Protein 2MQU (pdb70)

Foldseek 3Di:
DAFEQPDADDPPNVGHHPDDWHWAADVVVNGIGTD

Nearest PDB structures (foldseek):
  2mqu-assembly1_A  TM=1.011E+00  e=1.330E-06  Heriaeus mellotteei
  5jhw-assembly1_D  TM=4.387E-01  e=3.140E+00  Homo sapiens
  2b0u-assembly1_D  TM=4.300E-01  e=3.592E+00  Homo sapiens
  3hh2-assembly1_D  TM=4.166E-01  e=4.702E+00  Homo sapiens
  2mqu-assembly1_A  TM=1.021E+00  e=9.427E-07  Heriaeus mellotteei

Solvent-accessible surface area: 3100 Å² total; per-residue (Å²): 131,72,16,40,123,85,145,139,7,58,234,196,37,66,96,208,16,38,86,106,57,71,30,87,124,9,140,180,104,104,91,124,7,0,74

Organism: Heriaeus mellotteei (NCBI:txid2337432)

Secondary structure (DSSP, 8-state):
--B-TTSB--TTSS--BSTT--EEEEGGGTEEEE-

Sequence (35 aa):
GCIAKNKECAWFSGEWCCGALSCKYSIKRNLKICVGCIAKNKECAWFSGEWCCGALSCKYSIKRNLKICVGCIAKNKECAWFSGEWCCGALSCKYSIKRNLKICVGCIAKNKECAWFSGEWCCGALSCKYSIKRNLKICVGCIAKNKECAWFSGEWCCGALSCKYSIKRNLKICVGCIAKNKECAWFSGEWCCGALSCKYSIKRNLKICVGCIAKNKECAWFSGEWCCGALSCKYSIKRNLKICVGCIAKNKECAWFSGEWCCGALSCKYSIKRNLKICVGCIAKNKECAWFSGEWCCGALSCKYSIKRNLKICVGCIAKNKECAWFSGEWCCGALSCKYSIKRNLKICVGCIAKNKECAWFSGEWCCGALSCKYSIKRNLKICVGCIAKNKECAWFSGEWCCGALSCKYSIKRNLKICVGCIAKNKECAWFSGEWCCGALSCKYSIKRNLKICVGCIAKNKECAWFSGEWCCGALSCKYSIKRNLKICVGCIAKNKECAWFSGEWCCGALSCKYSIKRNLKICVGCIAKNKECAWFSGEWCCGALSCKYSIKRNLKICVGCIAKNKECAWFSGEWCCGALSCKYSIKRNLKICVGCIAKNKECAWFSGEWCCGALSCKYSIKRNLKICVGCIAKNKECAWFSGEWCCGALSCKYSIKRNLKICVGCIAKNKECAWFSGEWCCGALSCKYSIKRNLKICV

Structure (mmCIF, N/CA/C/O backbone):
data_2MQU
#
_entry.id   2MQU
#
loop_
_atom_site.group_PDB
_atom_site.id
_atom_site.type_symbol
_atom_site.label_atom_id
_atom_site.label_alt_id
_atom_site.label_comp_id
_atom_site.label_asym_id
_atom_site.label_entity_id
_atom_site.label_seq_id
_atom_site.pdbx_PDB_ins_code
_atom_site.Cartn_x
_atom_site.Cartn_y
_atom_site.Cartn_z
_atom_site.occupancy
_atom_site.B_iso_or_equiv
_atom_site.auth_seq_id
_atom_site.auth_comp_id
_atom_site.auth_asym_id
_atom_site.auth_atom_id
_atom_site.pdbx_PDB_model_num
ATOM 1 N N . GLY A 1 1 ? 1.334 -0.038 -0.094 1.00 0.00 1 GLY A N 1
ATOM 2 C CA . GLY A 1 1 ? 2.149 -0.127 -1.291 1.00 0.00 1 GLY A CA 1
ATOM 3 C C . GLY A 1 1 ? 3.429 0.678 -1.183 1.00 0.00 1 GLY A C 1
ATOM 4 O O . GLY A 1 1 ? 3.431 1.888 -1.408 1.00 0.00 1 GLY A O 1
ATOM 8 N N . CYS A 1 2 ? 4.521 0.005 -0.835 1.00 0.00 2 CYS A N 1
ATOM 9 C CA . CYS A 1 2 ? 5.813 0.665 -0.694 1.00 0.00 2 CYS A CA 1
ATOM 10 C C . CYS A 1 2 ? 6.953 -0.296 -1.019 1.00 0.00 2 CYS A C 1
ATOM 11 O O . CYS A 1 2 ? 6.780 -1.515 -0.981 1.00 0.00 2 CYS A O 1
ATOM 18 N N . ILE A 1 3 ? 8.117 0.261 -1.337 1.00 0.00 3 ILE A N 1
ATOM 19 C CA . ILE A 1 3 ? 9.285 -0.547 -1.667 1.00 0.00 3 ILE A CA 1
ATOM 20 C C . ILE A 1 3 ? 10.104 -0.864 -0.420 1.00 0.00 3 ILE A C 1
ATOM 21 O O . ILE A 1 3 ? 10.585 0.039 0.264 1.00 0.00 3 ILE A O 1
ATOM 37 N N . ALA A 1 4 ? 10.258 -2.152 -0.132 1.00 0.00 4 ALA A N 1
ATOM 38 C CA . ALA A 1 4 ? 11.023 -2.588 1.030 1.00 0.00 4 ALA A CA 1
ATOM 39 C C . ALA A 1 4 ? 12.521 -2.527 0.756 1.00 0.00 4 ALA A C 1
ATOM 40 O O . ALA A 1 4 ? 12.948 -2.347 -0.385 1.00 0.00 4 ALA A O 1
ATOM 47 N N . LYS A 1 5 ? 13.317 -2.678 1.809 1.00 0.00 5 LYS A N 1
ATOM 48 C CA . LYS A 1 5 ? 14.769 -2.641 1.683 1.00 0.00 5 LYS A CA 1
ATOM 49 C C . LYS A 1 5 ? 15.295 -3.930 1.061 1.00 0.00 5 LYS A C 1
ATOM 50 O O . LYS A 1 5 ? 15.997 -4.703 1.712 1.00 0.00 5 LYS A O 1
ATOM 69 N N . ASN A 1 6 ? 14.951 -4.156 -0.203 1.00 0.00 6 ASN A N 1
ATOM 70 C CA . ASN A 1 6 ? 15.389 -5.352 -0.913 1.00 0.00 6 ASN A CA 1
ATOM 71 C C . ASN A 1 6 ? 14.850 -5.365 -2.340 1.00 0.00 6 ASN A C 1
ATOM 72 O O . ASN A 1 6 ? 15.456 -5.950 -3.239 1.00 0.00 6 ASN A O 1
ATOM 83 N N . LYS A 1 7 ? 13.709 -4.716 -2.542 1.00 0.00 7 LYS A N 1
ATOM 84 C CA . LYS A 1 7 ? 13.088 -4.651 -3.860 1.00 0.00 7 LYS A CA 1
ATOM 85 C C . LYS A 1 7 ? 13.657 -3.492 -4.672 1.00 0.00 7 LYS A C 1
ATOM 86 O O . LYS A 1 7 ? 14.010 -2.450 -4.121 1.00 0.00 7 LYS A O 1
ATOM 105 N N . GLU A 1 8 ? 13.743 -3.682 -5.985 1.00 0.00 8 GLU A N 1
ATOM 106 C CA . GLU A 1 8 ? 14.269 -2.651 -6.873 1.00 0.00 8 GLU A CA 1
ATOM 107 C C . GLU A 1 8 ? 13.519 -1.335 -6.684 1.00 0.00 8 GLU A C 1
ATOM 108 O O . GLU A 1 8 ? 12.355 -1.324 -6.282 1.00 0.00 8 GLU A O 1
ATOM 120 N N . CYS A 1 9 ? 14.194 -0.2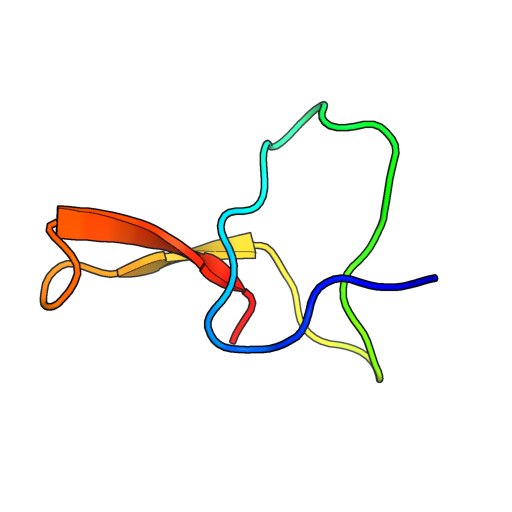29 -6.976 1.00 0.00 9 CYS A N 1
ATOM 121 C CA . CYS A 1 9 ? 13.594 1.093 -6.838 1.00 0.00 9 CYS A CA 1
ATOM 122 C C . CYS A 1 9 ? 14.195 2.070 -7.844 1.00 0.00 9 CYS A C 1
ATOM 123 O O . CYS A 1 9 ? 15.386 2.373 -7.794 1.00 0.00 9 CYS A O 1
ATOM 130 N N . ALA A 1 10 ? 13.360 2.561 -8.755 1.00 0.00 10 ALA A N 1
ATOM 131 C CA . ALA A 1 10 ? 13.808 3.505 -9.770 1.00 0.00 10 ALA A CA 1
ATOM 132 C C . ALA A 1 10 ? 13.712 4.941 -9.265 1.00 0.00 10 ALA A C 1
ATOM 133 O O . ALA A 1 10 ? 12.830 5.272 -8.473 1.00 0.00 10 ALA A O 1
ATOM 140 N N . TRP A 1 11 ? 14.625 5.788 -9.727 1.00 0.00 11 TRP A N 1
ATOM 141 C CA . TRP A 1 11 ? 14.643 7.188 -9.320 1.00 0.00 11 TRP A CA 1
ATOM 142 C C . TRP A 1 11 ? 13.389 7.911 -9.801 1.00 0.00 11 TRP A C 1
ATOM 143 O O . TRP A 1 11 ? 13.089 9.018 -9.353 1.00 0.00 11 TRP A O 1
ATOM 164 N N . PHE A 1 12 ? 12.661 7.279 -10.715 1.00 0.00 12 PHE A N 1
ATOM 165 C CA . PHE A 1 12 ? 11.439 7.863 -11.257 1.00 0.00 12 PHE A CA 1
ATOM 166 C C . PHE A 1 12 ? 10.314 6.833 -11.293 1.00 0.00 12 PHE A C 1
ATOM 167 O O . PHE A 1 12 ? 9.349 6.978 -12.043 1.00 0.00 12 PHE A O 1
ATOM 184 N N . SER A 1 13 ? 10.445 5.793 -10.475 1.00 0.00 13 SER A N 1
ATOM 185 C CA . SER A 1 13 ? 9.442 4.736 -10.416 1.00 0.00 13 SER A CA 1
ATOM 186 C C . SER A 1 13 ? 8.072 5.307 -10.059 1.00 0.00 13 SER A C 1
ATOM 187 O O . SER A 1 13 ? 7.041 4.702 -10.348 1.00 0.00 13 SER A O 1
ATOM 195 N N . GLY A 1 14 ? 8.072 6.476 -9.426 1.00 0.00 14 GLY A N 1
ATOM 196 C CA . GLY A 1 14 ? 6.825 7.110 -9.039 1.00 0.00 14 GLY A CA 1
ATOM 197 C C . GLY A 1 14 ? 6.386 6.719 -7.642 1.00 0.00 14 GLY A C 1
ATOM 198 O O . GLY A 1 14 ? 5.590 7.419 -7.017 1.00 0.00 14 GLY A O 1
ATOM 202 N N . GLU A 1 15 ? 6.904 5.597 -7.152 1.00 0.00 15 GLU A N 1
ATOM 203 C CA . GLU A 1 15 ? 6.557 5.114 -5.821 1.00 0.00 15 GLU A CA 1
ATOM 204 C C . GLU A 1 15 ? 7.657 5.447 -4.817 1.00 0.00 15 GLU A C 1
ATOM 205 O O . GLU A 1 15 ? 8.675 6.042 -5.172 1.00 0.00 15 GLU A O 1
ATOM 217 N N . TRP A 1 16 ? 7.444 5.060 -3.565 1.00 0.00 16 TRP A N 1
ATOM 218 C CA . TRP A 1 16 ? 8.417 5.319 -2.510 1.00 0.00 16 TRP A CA 1
ATOM 219 C C . TRP A 1 16 ? 8.653 4.069 -1.669 1.00 0.00 16 TRP A C 1
ATOM 220 O O . TRP A 1 16 ? 7.825 3.157 -1.648 1.00 0.00 16 TRP A O 1
ATOM 241 N N . CYS A 1 17 ? 9.786 4.032 -0.975 1.00 0.00 17 CYS A N 1
ATOM 242 C CA . CYS A 1 17 ? 10.130 2.894 -0.132 1.00 0.00 17 CYS A CA 1
ATOM 243 C C . CYS A 1 17 ? 9.374 2.949 1.192 1.00 0.00 17 CYS A C 1
ATOM 244 O O . CYS A 1 17 ? 8.857 3.997 1.581 1.00 0.00 17 CYS A O 1
ATOM 251 N N . CYS A 1 18 ? 9.315 1.815 1.881 1.00 0.00 18 CYS A N 1
ATOM 252 C CA . CYS A 1 18 ? 8.623 1.732 3.162 1.00 0.00 18 CYS A CA 1
ATOM 253 C C . CYS A 1 18 ? 9.364 2.528 4.232 1.00 0.00 18 CYS A C 1
ATOM 254 O O . CYS A 1 18 ? 10.502 2.950 4.031 1.00 0.00 18 CYS A O 1
ATOM 261 N N . GLY A 1 19 ? 8.709 2.728 5.372 1.00 0.00 19 GLY A N 1
ATOM 262 C CA . GLY A 1 19 ? 9.320 3.473 6.458 1.00 0.00 19 GLY A CA 1
ATOM 263 C C . GLY A 1 19 ? 9.832 4.829 6.015 1.00 0.00 19 GLY A C 1
ATOM 264 O O . GLY A 1 19 ? 9.048 5.743 5.760 1.00 0.00 19 GLY A O 1
ATOM 268 N N . ALA A 1 20 ? 11.151 4.961 5.925 1.00 0.00 20 ALA A N 1
ATOM 269 C CA . ALA A 1 20 ? 11.767 6.215 5.510 1.00 0.00 20 ALA A CA 1
ATOM 270 C C . ALA A 1 20 ? 13.096 5.968 4.805 1.00 0.00 20 ALA A C 1
ATOM 271 O O . ALA A 1 20 ? 14.031 6.762 4.924 1.00 0.00 20 ALA A O 1
ATOM 278 N N . LEU A 1 21 ? 13.176 4.862 4.073 1.00 0.00 21 LEU A N 1
ATOM 279 C CA . LEU A 1 21 ? 14.392 4.509 3.350 1.00 0.00 21 LEU A CA 1
ATOM 280 C C . LEU A 1 21 ? 14.352 5.045 1.922 1.00 0.00 21 LEU A C 1
ATOM 281 O O . LEU A 1 21 ? 13.280 5.316 1.380 1.00 0.00 21 LEU A O 1
ATOM 297 N N . SER A 1 22 ? 15.526 5.193 1.317 1.00 0.00 22 SER A N 1
ATOM 298 C CA . SER A 1 22 ? 15.625 5.697 -0.047 1.00 0.00 22 SER A CA 1
ATOM 299 C C . SER A 1 22 ? 16.103 4.604 -0.998 1.00 0.00 22 SER A C 1
ATOM 300 O O . SER A 1 22 ? 16.282 3.453 -0.598 1.00 0.00 22 SER A O 1
ATOM 308 N N . CYS A 1 23 ? 16.308 4.972 -2.258 1.00 0.00 23 CYS A N 1
ATOM 309 C CA . CYS A 1 23 ? 16.765 4.024 -3.267 1.00 0.00 23 CYS A CA 1
ATOM 310 C C . CYS A 1 23 ? 18.264 4.174 -3.515 1.00 0.00 23 CYS A C 1
ATOM 311 O O . CYS A 1 23 ? 18.716 5.176 -4.069 1.00 0.00 23 CYS A O 1
ATOM 318 N N . LYS A 1 24 ? 19.029 3.170 -3.101 1.00 0.00 24 LYS A N 1
ATOM 319 C CA . LYS A 1 24 ? 20.476 3.187 -3.278 1.00 0.00 24 LYS A CA 1
ATOM 320 C C . LYS A 1 24 ? 20.938 1.986 -4.097 1.00 0.00 24 LYS A C 1
ATOM 321 O O . LYS A 1 24 ? 20.195 1.019 -4.273 1.00 0.00 24 LYS A O 1
ATOM 340 N N . TYR A 1 25 ? 22.168 2.052 -4.595 1.00 0.00 25 TYR A N 1
ATOM 341 C CA . TYR A 1 25 ? 22.728 0.970 -5.396 1.00 0.00 25 TYR A CA 1
ATOM 342 C C . TYR A 1 25 ? 23.242 -0.157 -4.505 1.00 0.00 25 TYR A C 1
ATOM 343 O O . TYR A 1 25 ? 23.968 0.081 -3.540 1.00 0.00 25 TYR A O 1
ATOM 361 N N . SER A 1 26 ? 22.860 -1.386 -4.838 1.00 0.00 26 SER A N 1
ATOM 362 C CA . SER A 1 26 ? 23.279 -2.551 -4.068 1.00 0.00 26 SER A CA 1
ATOM 363 C C . SER A 1 26 ? 24.254 -3.409 -4.869 1.00 0.00 26 SER A C 1
ATOM 364 O O . SER A 1 26 ? 23.845 -4.234 -5.686 1.00 0.00 26 SER A O 1
ATOM 372 N N . ILE A 1 27 ? 25.545 -3.208 -4.627 1.00 0.00 27 ILE A N 1
ATOM 373 C CA . ILE A 1 27 ? 26.579 -3.963 -5.323 1.00 0.00 27 ILE A CA 1
ATOM 374 C C . ILE A 1 27 ? 26.346 -5.464 -5.192 1.00 0.00 27 ILE A C 1
ATOM 375 O O . ILE A 1 27 ? 26.425 -6.204 -6.173 1.00 0.00 27 ILE A O 1
ATOM 391 N N . LYS A 1 28 ? 26.057 -5.908 -3.974 1.00 0.00 28 LYS A N 1
ATOM 392 C CA . LYS A 1 28 ? 25.808 -7.321 -3.712 1.00 0.00 28 LYS A CA 1
ATOM 393 C C . LYS A 1 28 ? 24.675 -7.845 -4.588 1.00 0.00 28 LYS A C 1
ATOM 394 O O . LYS A 1 28 ? 24.700 -8.994 -5.029 1.00 0.00 28 LYS A O 1
ATOM 413 N N . ARG A 1 29 ? 23.683 -6.995 -4.835 1.00 0.00 29 ARG A N 1
ATOM 414 C CA . ARG A 1 29 ? 22.541 -7.374 -5.658 1.00 0.00 29 ARG A CA 1
ATOM 415 C C . ARG A 1 29 ? 22.743 -6.933 -7.105 1.00 0.00 29 ARG A C 1
ATOM 416 O O . ARG A 1 29 ? 21.852 -7.082 -7.940 1.00 0.00 29 ARG A O 1
ATOM 437 N N . ASN A 1 30 ? 23.922 -6.391 -7.394 1.00 0.00 30 ASN A N 1
ATOM 438 C CA . ASN A 1 30 ? 24.242 -5.928 -8.739 1.00 0.00 30 ASN A CA 1
ATOM 439 C C . ASN A 1 30 ? 23.063 -5.177 -9.350 1.00 0.00 30 ASN A C 1
ATOM 440 O O . ASN A 1 30 ? 22.834 -5.236 -10.559 1.00 0.00 30 ASN A O 1
ATOM 451 N N . LEU A 1 31 ? 22.318 -4.470 -8.507 1.00 0.00 31 LEU A N 1
ATOM 452 C CA . LEU A 1 31 ? 21.163 -3.705 -8.963 1.00 0.00 31 LEU A CA 1
ATOM 453 C C . LEU A 1 31 ? 20.899 -2.517 -8.044 1.00 0.00 31 LEU A C 1
ATOM 454 O O . LEU A 1 31 ? 21.714 -2.193 -7.181 1.00 0.00 31 LEU A O 1
ATOM 470 N N . LYS A 1 32 ? 19.753 -1.871 -8.235 1.00 0.00 32 LYS A N 1
ATOM 471 C CA . LYS A 1 32 ? 19.378 -0.721 -7.422 1.00 0.00 32 LYS A CA 1
ATOM 472 C C . LYS A 1 32 ? 18.110 -1.008 -6.624 1.00 0.00 32 LYS A C 1
ATOM 473 O O . LYS A 1 32 ? 17.028 -1.157 -7.193 1.00 0.00 32 LYS A O 1
ATOM 492 N N . ILE A 1 33 ? 18.251 -1.083 -5.305 1.00 0.00 33 ILE A N 1
ATOM 493 C CA . ILE A 1 33 ? 17.116 -1.350 -4.430 1.00 0.00 33 ILE A CA 1
ATOM 494 C C . ILE A 1 33 ? 17.111 -0.405 -3.233 1.00 0.00 33 ILE A C 1
ATOM 495 O O . ILE A 1 33 ? 18.050 0.366 -3.032 1.00 0.00 33 ILE A O 1
ATOM 511 N N . CYS A 1 34 ? 16.047 -0.471 -2.439 1.00 0.00 34 CYS A N 1
ATOM 512 C CA . CYS A 1 34 ? 15.919 0.377 -1.260 1.00 0.00 34 CYS A CA 1
ATOM 513 C C . CYS A 1 34 ? 16.654 -0.232 -0.069 1.00 0.00 34 CYS A C 1
ATOM 514 O O . CYS A 1 34 ? 16.954 -1.426 -0.055 1.00 0.00 34 CYS A O 1
ATOM 521 N N . VAL A 1 35 ? 16.942 0.598 0.929 1.00 0.00 35 VAL A N 1
ATOM 522 C CA . VAL A 1 35 ? 17.641 0.142 2.124 1.00 0.00 35 VAL A CA 1
ATOM 523 C C . VAL A 1 35 ? 17.180 0.912 3.357 1.00 0.00 35 VAL A C 1
ATOM 524 O O . VAL A 1 35 ? 17.669 2.006 3.637 1.00 0.00 35 VAL A O 1
ATOM 537 N N . GLY A 1 1 ? 1.330 0.000 0.000 1.00 0.00 1 GLY A N 2
ATOM 538 C CA . GLY A 1 1 ? 2.071 0.001 -1.247 1.00 0.00 1 GLY A CA 2
ATOM 539 C C . GLY A 1 1 ? 3.366 0.783 -1.151 1.00 0.00 1 GLY A C 2
ATOM 540 O O . GLY A 1 1 ? 3.375 2.005 -1.305 1.00 0.00 1 GLY A O 2
ATOM 544 N N . CYS A 1 2 ? 4.463 0.079 -0.894 1.00 0.00 2 CYS A N 2
ATOM 545 C CA . CYS A 1 2 ? 5.770 0.714 -0.775 1.00 0.00 2 CYS A CA 2
ATOM 546 C C . CYS A 1 2 ? 6.886 -0.266 -1.127 1.00 0.00 2 CYS A C 2
ATOM 547 O O . CYS A 1 2 ? 6.682 -1.480 -1.126 1.00 0.00 2 CYS A O 2
ATOM 554 N N . ILE A 1 3 ? 8.064 0.270 -1.426 1.00 0.00 3 ILE A N 2
ATOM 555 C CA . ILE A 1 3 ? 9.211 -0.557 -1.778 1.00 0.00 3 ILE A CA 2
ATOM 556 C C . ILE A 1 3 ? 10.039 -0.902 -0.545 1.00 0.00 3 ILE A C 2
ATOM 557 O O . ILE A 1 3 ? 10.533 -0.016 0.152 1.00 0.00 3 ILE A O 2
ATOM 573 N N . ALA A 1 4 ? 10.188 -2.196 -0.282 1.00 0.00 4 ALA A N 2
ATOM 574 C CA . ALA A 1 4 ? 10.959 -2.659 0.865 1.00 0.00 4 ALA A CA 2
ATOM 575 C C . ALA A 1 4 ? 12.456 -2.595 0.581 1.00 0.00 4 ALA A C 2
ATOM 576 O O . ALA A 1 4 ? 12.876 -2.437 -0.565 1.00 0.00 4 ALA A O 2
ATOM 583 N N . LYS A 1 5 ? 13.259 -2.717 1.633 1.00 0.00 5 LYS A N 2
ATOM 584 C CA . LYS A 1 5 ? 14.710 -2.674 1.499 1.00 0.00 5 LYS A CA 2
ATOM 585 C C . LYS A 1 5 ? 15.239 -3.969 0.890 1.00 0.00 5 LYS A C 2
ATOM 586 O O . LYS A 1 5 ? 15.931 -4.740 1.554 1.00 0.00 5 LYS A O 2
ATOM 605 N N . ASN A 1 6 ? 14.909 -4.200 -0.376 1.00 0.00 6 ASN A N 2
ATOM 606 C CA . ASN A 1 6 ? 15.353 -5.401 -1.075 1.00 0.00 6 ASN A CA 2
ATOM 607 C C . ASN A 1 6 ? 14.838 -5.417 -2.511 1.00 0.00 6 ASN A C 2
ATOM 608 O O . ASN A 1 6 ? 15.460 -6.001 -3.399 1.00 0.00 6 ASN A O 2
ATOM 619 N N . LYS A 1 7 ? 13.698 -4.770 -2.732 1.00 0.00 7 LYS A N 2
ATOM 620 C CA . LYS A 1 7 ? 13.099 -4.707 -4.060 1.00 0.00 7 LYS A CA 2
ATOM 621 C C . LYS A 1 7 ? 13.665 -3.536 -4.857 1.00 0.00 7 LYS A C 2
ATOM 622 O O . LYS A 1 7 ? 13.996 -2.493 -4.293 1.00 0.00 7 LYS A O 2
ATOM 641 N N . GLU A 1 8 ? 13.771 -3.715 -6.170 1.00 0.00 8 GLU A N 2
ATOM 642 C CA . GLU A 1 8 ? 14.295 -2.672 -7.043 1.00 0.00 8 GLU A CA 2
ATOM 643 C C . GLU A 1 8 ? 13.520 -1.370 -6.861 1.00 0.00 8 GLU A C 2
ATOM 644 O O . GLU A 1 8 ? 12.350 -1.379 -6.476 1.00 0.00 8 GLU A O 2
ATOM 656 N N . CYS A 1 9 ? 14.181 -0.251 -7.139 1.00 0.00 9 CYS A N 2
ATOM 657 C CA . CYS A 1 9 ? 13.557 1.059 -7.006 1.00 0.00 9 CYS A CA 2
ATOM 658 C C . CYS A 1 9 ? 14.162 2.053 -7.994 1.00 0.00 9 CYS A C 2
ATOM 659 O O . CYS A 1 9 ? 15.376 2.256 -8.020 1.00 0.00 9 CYS A O 2
ATOM 666 N N . ALA A 1 10 ? 13.308 2.669 -8.804 1.00 0.00 10 ALA A N 2
ATOM 667 C CA . ALA A 1 10 ? 13.757 3.643 -9.791 1.00 0.00 10 ALA A CA 2
ATOM 668 C C . ALA A 1 10 ? 13.676 5.062 -9.239 1.00 0.00 10 ALA A C 2
ATOM 669 O O . ALA A 1 10 ? 12.797 5.376 -8.436 1.00 0.00 10 ALA A O 2
ATOM 676 N N . TRP A 1 11 ? 14.596 5.915 -9.674 1.00 0.00 11 TRP A N 2
ATOM 677 C CA . TRP A 1 11 ? 14.628 7.301 -9.222 1.00 0.00 11 TRP A CA 2
ATOM 678 C C . TRP A 1 11 ? 13.376 8.048 -9.669 1.00 0.00 11 TRP A C 2
ATOM 679 O O . TRP A 1 11 ? 13.086 9.140 -9.180 1.00 0.00 11 TRP A O 2
ATOM 700 N N . PHE A 1 12 ? 12.638 7.453 -10.600 1.00 0.00 12 PHE A N 2
ATOM 701 C CA . PHE A 1 12 ? 11.417 8.064 -11.113 1.00 0.00 12 PHE A CA 2
ATOM 702 C C . PHE A 1 12 ? 10.294 7.035 -11.211 1.00 0.00 12 PHE A C 2
ATOM 703 O O . PHE A 1 12 ? 9.357 7.195 -11.993 1.00 0.00 12 PHE A O 2
ATOM 720 N N . SER A 1 13 ? 10.397 5.978 -10.412 1.00 0.00 13 SER A N 2
ATOM 721 C CA . SER A 1 13 ? 9.393 4.920 -10.411 1.00 0.00 13 SER A CA 2
ATOM 722 C C . SER A 1 13 ? 8.021 5.474 -10.039 1.00 0.00 13 SER A C 2
ATOM 723 O O . SER A 1 13 ? 6.994 4.857 -10.319 1.00 0.00 13 SER A O 2
ATOM 731 N N . GLY A 1 14 ? 8.013 6.643 -9.406 1.00 0.00 14 GLY A N 2
ATOM 732 C CA . GLY A 1 14 ? 6.763 7.261 -9.005 1.00 0.00 14 GLY A CA 2
ATOM 733 C C . GLY A 1 14 ? 6.345 6.868 -7.602 1.00 0.00 14 GLY A C 2
ATOM 734 O O . GLY A 1 14 ? 5.558 7.566 -6.964 1.00 0.00 14 GLY A O 2
ATOM 738 N N . GLU A 1 15 ? 6.873 5.747 -7.121 1.00 0.00 15 GLU A N 2
ATOM 739 C CA . GLU A 1 15 ? 6.547 5.262 -5.785 1.00 0.00 15 GLU A CA 2
ATOM 740 C C . GLU A 1 15 ? 7.689 5.542 -4.812 1.00 0.00 15 GLU A C 2
ATOM 741 O O . GLU A 1 15 ? 8.718 6.100 -5.190 1.00 0.00 15 GLU A O 2
ATOM 753 N N . TRP A 1 16 ? 7.497 5.151 -3.557 1.00 0.00 16 TRP A N 2
ATOM 754 C CA . TRP A 1 16 ? 8.510 5.360 -2.528 1.00 0.00 16 TRP A CA 2
ATOM 755 C C . TRP A 1 16 ? 8.720 4.094 -1.706 1.00 0.00 16 TRP A C 2
ATOM 756 O O . TRP A 1 16 ? 7.869 3.204 -1.689 1.00 0.00 16 TRP A O 2
ATOM 777 N N . CYS A 1 17 ? 9.858 4.019 -1.024 1.00 0.00 17 CYS A N 2
ATOM 778 C CA . CYS A 1 17 ? 10.181 2.861 -0.199 1.00 0.00 17 CYS A CA 2
ATOM 779 C C . CYS A 1 17 ? 9.451 2.926 1.139 1.00 0.00 17 CYS A C 2
ATOM 780 O O . CYS A 1 17 ? 9.026 3.997 1.576 1.00 0.00 17 CYS A O 2
ATOM 787 N N . CYS A 1 18 ? 9.309 1.774 1.786 1.00 0.00 18 CYS A N 2
ATOM 788 C CA . CYS A 1 18 ? 8.630 1.699 3.075 1.00 0.00 18 CYS A CA 2
ATOM 789 C C . CYS A 1 18 ? 9.386 2.494 4.135 1.00 0.00 18 CYS A C 2
ATOM 790 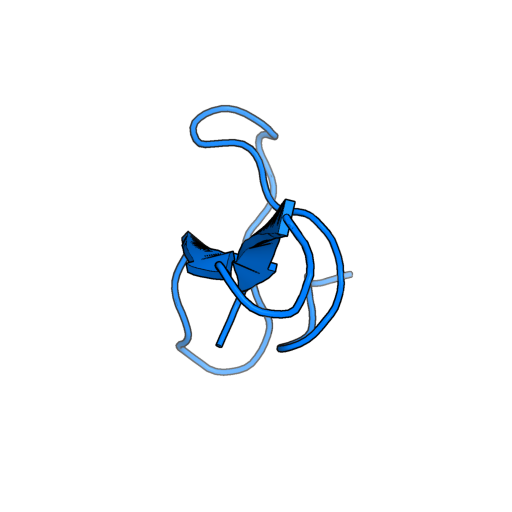O O . CYS A 1 18 ? 10.544 2.862 3.942 1.00 0.00 18 CYS A O 2
ATOM 797 N N . GLY A 1 19 ? 8.722 2.756 5.256 1.00 0.00 19 GLY A N 2
ATOM 798 C CA . GLY A 1 19 ? 9.346 3.506 6.331 1.00 0.00 19 GLY A CA 2
ATOM 799 C C . GLY A 1 19 ? 9.891 4.842 5.865 1.00 0.00 19 GLY A C 2
ATOM 800 O O . GLY A 1 19 ? 9.130 5.760 5.563 1.00 0.00 19 GLY A O 2
ATOM 804 N N . ALA A 1 20 ? 11.215 4.951 5.808 1.00 0.00 20 ALA A N 2
ATOM 805 C CA . ALA A 1 20 ? 11.861 6.184 5.375 1.00 0.00 20 ALA A CA 2
ATOM 806 C C . ALA A 1 20 ? 13.184 5.893 4.674 1.00 0.00 20 ALA A C 2
ATOM 807 O O . ALA A 1 20 ? 14.157 6.631 4.832 1.00 0.00 20 ALA A O 2
ATOM 814 N N . LEU A 1 21 ? 13.213 4.814 3.900 1.00 0.00 21 LEU A N 2
ATOM 815 C CA . LEU A 1 21 ? 14.417 4.426 3.174 1.00 0.00 21 LEU A CA 2
ATOM 816 C C . LEU A 1 21 ? 14.394 4.970 1.749 1.00 0.00 21 LEU A C 2
ATOM 817 O O . LEU A 1 21 ? 13.330 5.256 1.201 1.00 0.00 21 LEU A O 2
ATOM 833 N N . SER A 1 22 ? 15.575 5.108 1.155 1.00 0.00 22 SER A N 2
ATOM 834 C CA . SER A 1 22 ? 15.691 5.619 -0.206 1.00 0.00 22 SER A CA 2
ATOM 835 C C . SER A 1 22 ? 16.144 4.520 -1.162 1.00 0.00 22 SER A C 2
ATOM 836 O O . SER A 1 22 ? 16.314 3.367 -0.765 1.00 0.00 22 SER A O 2
ATOM 844 N N . CYS A 1 23 ? 16.338 4.886 -2.425 1.00 0.00 23 CYS A N 2
ATOM 845 C CA . CYS A 1 23 ? 16.771 3.934 -3.440 1.00 0.00 23 CYS A CA 2
ATOM 846 C C . CYS A 1 23 ? 18.269 4.061 -3.701 1.00 0.00 23 CYS A C 2
ATOM 847 O O . CYS A 1 23 ? 18.715 4.973 -4.397 1.00 0.00 23 CYS A O 2
ATOM 854 N N . LYS A 1 24 ? 19.043 3.138 -3.138 1.00 0.00 24 LYS A N 2
ATOM 855 C CA . LYS A 1 24 ? 20.490 3.144 -3.310 1.00 0.00 24 LYS A CA 2
ATOM 856 C C . LYS A 1 24 ? 20.947 1.938 -4.125 1.00 0.00 24 LYS A C 2
ATOM 857 O O . LYS A 1 24 ? 20.187 0.990 -4.327 1.00 0.00 24 LYS A O 2
ATOM 876 N N . TYR A 1 25 ? 22.190 1.981 -4.590 1.00 0.00 25 TYR A N 2
ATOM 877 C CA . TYR A 1 25 ? 22.747 0.892 -5.384 1.00 0.00 25 TYR A CA 2
ATOM 878 C C . TYR A 1 25 ? 23.219 -0.250 -4.488 1.00 0.00 25 TYR A C 2
ATOM 879 O O . TYR A 1 25 ? 23.913 -0.029 -3.496 1.00 0.00 25 TYR A O 2
ATOM 897 N N . SER A 1 26 ? 22.836 -1.471 -4.846 1.00 0.00 26 SER A N 2
ATOM 898 C CA . SER A 1 26 ? 23.217 -2.648 -4.075 1.00 0.00 26 SER A CA 2
ATOM 899 C C . SER A 1 26 ? 24.216 -3.504 -4.846 1.00 0.00 26 SER A C 2
ATOM 900 O O . SER A 1 26 ? 23.835 -4.307 -5.698 1.00 0.00 26 SER A O 2
ATOM 908 N N . ILE A 1 27 ? 25.497 -3.326 -4.541 1.00 0.00 27 ILE A N 2
ATOM 909 C CA . ILE A 1 27 ? 26.552 -4.082 -5.205 1.00 0.00 27 ILE A CA 2
ATOM 910 C C . ILE A 1 27 ? 26.312 -5.583 -5.085 1.00 0.00 27 ILE A C 2
ATOM 911 O O . ILE A 1 27 ? 26.439 -6.323 -6.061 1.00 0.00 27 ILE A O 2
ATOM 927 N N . LYS A 1 28 ? 25.961 -6.026 -3.883 1.00 0.00 28 LYS A N 2
ATOM 928 C CA . LYS A 1 28 ? 25.699 -7.439 -3.634 1.00 0.00 28 LYS A CA 2
ATOM 929 C C . LYS A 1 28 ? 24.570 -7.947 -4.525 1.00 0.00 28 LYS A C 2
ATOM 930 O O . LYS A 1 28 ? 24.543 -9.119 -4.901 1.00 0.00 28 LYS A O 2
ATOM 949 N N . ARG A 1 29 ? 23.640 -7.058 -4.861 1.00 0.00 29 ARG A N 2
ATOM 950 C CA . ARG A 1 29 ? 22.510 -7.418 -5.708 1.00 0.00 29 ARG A CA 2
ATOM 951 C C . ARG A 1 29 ? 22.752 -6.984 -7.151 1.00 0.00 29 ARG A C 2
ATOM 952 O O . ARG A 1 29 ? 21.879 -7.126 -8.006 1.00 0.00 29 ARG A O 2
ATOM 973 N N . ASN A 1 30 ? 23.942 -6.454 -7.412 1.00 0.00 30 ASN A N 2
ATOM 974 C CA . ASN A 1 30 ? 24.299 -5.999 -8.751 1.00 0.00 30 ASN A CA 2
ATOM 975 C C . ASN A 1 30 ? 23.145 -5.232 -9.390 1.00 0.00 30 ASN A C 2
ATOM 976 O O . ASN A 1 30 ? 22.950 -5.281 -10.605 1.00 0.00 30 ASN A O 2
ATOM 987 N N . LEU A 1 31 ? 22.384 -4.523 -8.563 1.00 0.00 31 LEU A N 2
ATOM 988 C CA . LEU A 1 31 ? 21.249 -3.744 -9.047 1.00 0.00 31 LEU A CA 2
ATOM 989 C C . LEU A 1 31 ? 20.966 -2.564 -8.123 1.00 0.00 31 LEU A C 2
ATOM 990 O O . LEU A 1 31 ? 21.753 -2.260 -7.226 1.00 0.00 31 LEU A O 2
ATOM 1006 N N . LYS A 1 32 ? 19.835 -1.903 -8.345 1.00 0.00 32 LYS A N 2
ATOM 1007 C CA . LYS A 1 32 ? 19.443 -0.759 -7.532 1.00 0.00 32 LYS A CA 2
ATOM 1008 C C . LYS A 1 32 ? 18.161 -1.053 -6.759 1.00 0.00 32 LYS A C 2
ATOM 1009 O O . LYS A 1 32 ? 17.092 -1.207 -7.349 1.00 0.00 32 LYS A O 2
ATOM 1028 N N . ILE A 1 33 ? 18.276 -1.128 -5.438 1.00 0.00 33 ILE A N 2
ATOM 1029 C CA . ILE A 1 33 ? 17.126 -1.401 -4.585 1.00 0.00 33 ILE A CA 2
ATOM 1030 C C . ILE A 1 33 ? 17.098 -0.464 -3.382 1.00 0.00 33 ILE A C 2
ATOM 1031 O O . ILE A 1 33 ? 18.029 0.312 -3.165 1.00 0.00 33 ILE A O 2
ATOM 1047 N N . CYS A 1 34 ? 16.026 -0.544 -2.602 1.00 0.00 34 CYS A N 2
ATOM 1048 C CA . CYS A 1 34 ? 15.876 0.295 -1.419 1.00 0.00 34 CYS A CA 2
ATOM 1049 C C . CYS A 1 34 ? 16.600 -0.317 -0.223 1.00 0.00 34 CYS A C 2
ATOM 1050 O O . CYS A 1 34 ? 16.910 -1.509 -0.214 1.00 0.00 34 CYS A O 2
ATOM 1057 N N . VAL A 1 35 ? 16.867 0.507 0.785 1.00 0.00 35 VAL A N 2
ATOM 1058 C CA . VAL A 1 35 ? 17.554 0.048 1.987 1.00 0.00 35 VAL A CA 2
ATOM 1059 C C . VAL A 1 35 ? 16.883 0.590 3.244 1.00 0.00 35 VAL A C 2
ATOM 1060 O O . VAL A 1 35 ? 17.022 0.024 4.328 1.00 0.00 35 VAL A O 2
ATOM 1073 N N . GLY A 1 1 ? 2.322 -1.348 -1.741 1.00 0.00 1 GLY A N 3
ATOM 1074 C CA . GLY A 1 1 ? 2.106 0.040 -1.376 1.00 0.00 1 GLY A CA 3
ATOM 1075 C C . GLY A 1 1 ? 3.396 0.834 -1.322 1.00 0.00 1 GLY A C 3
ATOM 1076 O O . GLY A 1 1 ? 3.425 2.012 -1.679 1.00 0.00 1 GLY A O 3
ATOM 1080 N N . CYS A 1 2 ? 4.467 0.188 -0.872 1.00 0.00 2 CYS A N 3
ATOM 1081 C CA . CYS A 1 2 ? 5.767 0.841 -0.770 1.00 0.00 2 CYS A CA 3
ATOM 1082 C C . CYS A 1 2 ? 6.894 -0.140 -1.082 1.00 0.00 2 CYS A C 3
ATOM 1083 O O . CYS A 1 2 ? 6.705 -1.355 -1.031 1.00 0.00 2 CYS A O 3
ATOM 1090 N N . ILE A 1 3 ? 8.065 0.398 -1.405 1.00 0.00 3 ILE A N 3
ATOM 1091 C CA . ILE A 1 3 ? 9.223 -0.429 -1.724 1.00 0.00 3 ILE A CA 3
ATOM 1092 C C . ILE A 1 3 ? 10.038 -0.740 -0.474 1.00 0.00 3 ILE A C 3
ATOM 1093 O O . ILE A 1 3 ? 10.545 0.164 0.190 1.00 0.00 3 ILE A O 3
ATOM 1109 N N . ALA A 1 4 ? 10.160 -2.026 -0.159 1.00 0.00 4 ALA A N 3
ATOM 1110 C CA . ALA A 1 4 ? 10.917 -2.457 1.010 1.00 0.00 4 ALA A CA 3
ATOM 1111 C C . ALA A 1 4 ? 12.416 -2.436 0.732 1.00 0.00 4 ALA A C 3
ATOM 1112 O O . ALA A 1 4 ? 12.843 -2.302 -0.415 1.00 0.00 4 ALA A O 3
ATOM 1119 N N . LYS A 1 5 ? 13.211 -2.568 1.788 1.00 0.00 5 LYS A N 3
ATOM 1120 C CA . LYS A 1 5 ? 14.663 -2.565 1.659 1.00 0.00 5 LYS A CA 3
ATOM 1121 C C . LYS A 1 5 ? 15.159 -3.877 1.059 1.00 0.00 5 LYS A C 3
ATOM 1122 O O . LYS A 1 5 ? 15.805 -4.675 1.736 1.00 0.00 5 LYS A O 3
ATOM 1141 N N . ASN A 1 6 ? 14.852 -4.093 -0.216 1.00 0.00 6 ASN A N 3
ATOM 1142 C CA . ASN A 1 6 ? 15.267 -5.308 -0.908 1.00 0.00 6 ASN A CA 3
ATOM 1143 C C . ASN A 1 6 ? 14.734 -5.331 -2.337 1.00 0.00 6 ASN A C 3
ATOM 1144 O O . ASN A 1 6 ? 15.332 -5.936 -3.226 1.00 0.00 6 ASN A O 3
ATOM 1155 N N . LYS A 1 7 ? 13.603 -4.666 -2.551 1.00 0.00 7 LYS A N 3
ATOM 1156 C CA . LYS A 1 7 ? 12.988 -4.607 -3.871 1.00 0.00 7 LYS A CA 3
ATOM 1157 C C . LYS A 1 7 ? 13.566 -3.457 -4.690 1.00 0.00 7 LYS A C 3
ATOM 1158 O O . LYS A 1 7 ? 13.909 -2.408 -4.146 1.00 0.00 7 LYS A O 3
ATOM 1177 N N . GLU A 1 8 ? 13.669 -3.662 -5.999 1.00 0.00 8 GLU A N 3
ATOM 1178 C CA . GLU A 1 8 ? 14.205 -2.641 -6.892 1.00 0.00 8 GLU A CA 3
ATOM 1179 C C . GLU A 1 8 ? 13.479 -1.312 -6.697 1.00 0.00 8 GLU A C 3
ATOM 1180 O O . GLU A 1 8 ? 12.315 -1.281 -6.295 1.00 0.00 8 GLU A O 3
ATOM 1192 N N . CYS A 1 9 ? 14.175 -0.217 -6.984 1.00 0.00 9 CYS A N 3
ATOM 1193 C CA . CYS A 1 9 ? 13.599 1.114 -6.841 1.00 0.00 9 CYS A CA 3
ATOM 1194 C C . CYS A 1 9 ? 14.220 2.086 -7.840 1.00 0.00 9 CYS A C 3
ATOM 1195 O O . CYS A 1 9 ? 15.432 2.294 -7.848 1.00 0.00 9 CYS A O 3
ATOM 1202 N N . ALA A 1 10 ? 13.378 2.678 -8.682 1.00 0.00 10 ALA A N 3
ATOM 1203 C CA . ALA A 1 10 ? 13.843 3.629 -9.684 1.00 0.00 10 ALA A CA 3
ATOM 1204 C C . ALA A 1 10 ? 13.711 5.063 -9.183 1.00 0.00 10 ALA A C 3
ATOM 1205 O O . ALA A 1 10 ? 12.799 5.382 -8.419 1.00 0.00 10 ALA A O 3
ATOM 1212 N N . TRP A 1 11 ? 14.626 5.923 -9.616 1.00 0.00 11 TRP A N 3
ATOM 1213 C CA . TRP A 1 11 ? 14.611 7.324 -9.210 1.00 0.00 11 TRP A CA 3
ATOM 1214 C C . TRP A 1 11 ? 13.355 8.024 -9.717 1.00 0.00 11 TRP A C 3
ATOM 1215 O O . TRP A 1 11 ? 13.018 9.119 -9.266 1.00 0.00 11 TRP A O 3
ATOM 1236 N N . PHE A 1 12 ? 12.666 7.386 -10.657 1.00 0.00 12 PHE A N 3
ATOM 1237 C CA . PHE A 1 12 ? 11.447 7.950 -11.227 1.00 0.00 12 PHE A CA 3
ATOM 1238 C C . PHE A 1 12 ? 10.344 6.898 -11.298 1.00 0.00 12 PHE A C 3
ATOM 1239 O O . PHE A 1 12 ? 9.407 7.018 -12.088 1.00 0.00 12 PHE A O 3
ATOM 1256 N N . SER A 1 13 ? 10.463 5.867 -10.468 1.00 0.00 13 SER A N 3
ATOM 1257 C CA . SER A 1 13 ? 9.479 4.791 -10.439 1.00 0.00 13 SER A CA 3
ATOM 1258 C C . SER A 1 13 ? 8.090 5.333 -10.112 1.00 0.00 13 SER A C 3
ATOM 1259 O O . SER A 1 13 ? 7.079 4.694 -10.398 1.00 0.00 13 SER A O 3
ATOM 1267 N N . GLY A 1 14 ? 8.051 6.519 -9.511 1.00 0.00 14 GLY A N 3
ATOM 1268 C CA . GLY A 1 14 ? 6.783 7.128 -9.155 1.00 0.00 14 GLY A CA 3
ATOM 1269 C C . GLY A 1 14 ? 6.340 6.766 -7.751 1.00 0.00 14 GLY A C 3
ATOM 1270 O O . GLY A 1 14 ? 5.550 7.484 -7.139 1.00 0.00 14 GLY A O 3
ATOM 1274 N N . GLU A 1 15 ? 6.848 5.649 -7.241 1.00 0.00 15 GLU A N 3
ATOM 1275 C CA . GLU A 1 15 ? 6.497 5.192 -5.901 1.00 0.00 15 GLU A CA 3
ATOM 1276 C C . GLU A 1 15 ? 7.600 5.534 -4.904 1.00 0.00 15 GLU A C 3
ATOM 1277 O O . GLU A 1 15 ? 8.616 6.128 -5.265 1.00 0.00 15 GLU A O 3
ATOM 1289 N N . TRP A 1 16 ? 7.392 5.155 -3.648 1.00 0.00 16 TRP A N 3
ATOM 1290 C CA . TRP A 1 16 ? 8.368 5.421 -2.598 1.00 0.00 16 TRP A CA 3
ATOM 1291 C C . TRP A 1 16 ? 8.606 4.178 -1.747 1.00 0.00 16 TRP A C 3
ATOM 1292 O O . TRP A 1 16 ? 7.774 3.270 -1.711 1.00 0.00 16 TRP A O 3
ATOM 1313 N N . CYS A 1 17 ? 9.745 4.143 -1.064 1.00 0.00 17 CYS A N 3
ATOM 1314 C CA . CYS A 1 17 ? 10.092 3.010 -0.214 1.00 0.00 17 CYS A CA 3
ATOM 1315 C C . CYS A 1 17 ? 9.326 3.066 1.105 1.00 0.00 17 CYS A C 3
ATOM 1316 O O . CYS A 1 17 ? 8.769 4.102 1.470 1.00 0.00 17 CYS A O 3
ATOM 1323 N N . CYS A 1 18 ? 9.303 1.944 1.817 1.00 0.00 18 CYS A N 3
ATOM 1324 C CA . CYS A 1 18 ? 8.607 1.863 3.095 1.00 0.00 18 CYS A CA 3
ATOM 1325 C C . CYS A 1 18 ? 9.368 2.620 4.179 1.00 0.00 18 CYS A C 3
ATOM 1326 O O . CYS A 1 18 ? 10.512 3.027 3.979 1.00 0.00 18 CYS A O 3
ATOM 1333 N N . GLY A 1 19 ? 8.725 2.805 5.327 1.00 0.00 19 GLY A N 3
ATOM 1334 C CA . GLY A 1 19 ? 9.356 3.513 6.426 1.00 0.00 19 GLY A CA 3
ATOM 1335 C C . GLY A 1 19 ? 9.899 4.865 6.008 1.00 0.00 19 GLY A C 3
ATOM 1336 O O . GLY A 1 19 ? 9.136 5.798 5.761 1.00 0.00 19 GLY A O 3
ATOM 1340 N N . ALA A 1 20 ? 11.222 4.972 5.931 1.00 0.00 20 ALA A N 3
ATOM 1341 C CA . ALA A 1 20 ? 11.866 6.220 5.541 1.00 0.00 20 ALA A CA 3
ATOM 1342 C C . ALA A 1 20 ? 13.194 5.956 4.840 1.00 0.00 20 ALA A C 3
ATOM 1343 O O . ALA A 1 20 ? 14.160 6.699 5.017 1.00 0.00 20 ALA A O 3
ATOM 1350 N N . LEU A 1 21 ? 13.236 4.894 4.043 1.00 0.00 21 LEU A N 3
ATOM 1351 C CA . LEU A 1 21 ? 14.447 4.531 3.315 1.00 0.00 21 LEU A CA 3
ATOM 1352 C C . LEU A 1 21 ? 14.411 5.077 1.892 1.00 0.00 21 LEU A C 3
ATOM 1353 O O . LEU A 1 21 ? 13.342 5.365 1.354 1.00 0.00 21 LEU A O 3
ATOM 1369 N N . SER A 1 22 ? 15.586 5.215 1.286 1.00 0.00 22 SER A N 3
ATOM 1370 C CA . SER A 1 22 ? 15.689 5.728 -0.075 1.00 0.00 22 SER A CA 3
ATOM 1371 C C . SER A 1 22 ? 16.144 4.633 -1.035 1.00 0.00 22 SER A C 3
ATOM 1372 O O . SER A 1 22 ? 16.319 3.480 -0.642 1.00 0.00 22 SER A O 3
ATOM 1380 N N . CYS A 1 23 ? 16.334 5.004 -2.297 1.00 0.00 23 CYS A N 3
ATOM 1381 C CA . CYS A 1 23 ? 16.769 4.055 -3.316 1.00 0.00 23 CYS A CA 3
ATOM 1382 C C . CYS A 1 23 ? 18.267 4.183 -3.575 1.00 0.00 23 CYS A C 3
ATOM 1383 O O . CYS A 1 23 ? 18.727 5.169 -4.152 1.00 0.00 23 CYS A O 3
ATOM 1390 N N . LYS A 1 24 ? 19.024 3.180 -3.144 1.00 0.00 24 LYS A N 3
ATOM 1391 C CA . LYS A 1 24 ? 20.470 3.177 -3.330 1.00 0.00 24 LYS A CA 3
ATOM 1392 C C . LYS A 1 24 ? 20.914 1.959 -4.133 1.00 0.00 24 LYS A C 3
ATOM 1393 O O . LYS A 1 24 ? 20.154 1.005 -4.303 1.00 0.00 24 LYS A O 3
ATOM 1412 N N . TYR A 1 25 ? 22.147 1.997 -4.625 1.00 0.00 25 TYR A N 3
ATOM 1413 C CA . TYR A 1 25 ? 22.691 0.897 -5.412 1.00 0.00 25 TYR A CA 3
ATOM 1414 C C . TYR A 1 25 ? 23.178 -0.231 -4.507 1.00 0.00 25 TYR A C 3
ATOM 1415 O O . TYR A 1 25 ? 23.931 -0.002 -3.560 1.00 0.00 25 TYR A O 3
ATOM 1433 N N . SER A 1 26 ? 22.742 -1.451 -4.806 1.00 0.00 26 SER A N 3
ATOM 1434 C CA . SER A 1 26 ? 23.130 -2.615 -4.019 1.00 0.00 26 SER A CA 3
ATOM 1435 C C . SER A 1 26 ? 24.118 -3.486 -4.789 1.00 0.00 26 SER A C 3
ATOM 1436 O O . SER A 1 26 ? 23.723 -4.324 -5.601 1.00 0.00 26 SER A O 3
ATOM 1444 N N . ILE A 1 27 ? 25.405 -3.282 -4.528 1.00 0.00 27 ILE A N 3
ATOM 1445 C CA . ILE A 1 27 ? 26.450 -4.049 -5.195 1.00 0.00 27 ILE A CA 3
ATOM 1446 C C . ILE A 1 27 ? 26.203 -5.548 -5.060 1.00 0.00 27 ILE A C 3
ATOM 1447 O O . ILE A 1 27 ? 26.274 -6.291 -6.039 1.00 0.00 27 ILE A O 3
ATOM 1463 N N . LYS A 1 28 ? 25.911 -5.986 -3.840 1.00 0.00 28 LYS A N 3
ATOM 1464 C CA . LYS A 1 28 ? 25.650 -7.396 -3.575 1.00 0.00 28 LYS A CA 3
ATOM 1465 C C . LYS A 1 28 ? 24.500 -7.907 -4.436 1.00 0.00 28 LYS A C 3
ATOM 1466 O O . LYS A 1 28 ? 24.460 -9.082 -4.802 1.00 0.00 28 LYS A O 3
ATOM 1485 N N . ARG A 1 29 ? 23.566 -7.018 -4.757 1.00 0.00 29 ARG A N 3
ATOM 1486 C CA . ARG A 1 29 ? 22.415 -7.380 -5.575 1.00 0.00 29 ARG A CA 3
ATOM 1487 C C . ARG A 1 29 ? 22.632 -6.972 -7.029 1.00 0.00 29 ARG A C 3
ATOM 1488 O O . ARG A 1 29 ? 21.743 -7.124 -7.866 1.00 0.00 29 ARG A O 3
ATOM 1509 N N . ASN A 1 30 ? 23.820 -6.452 -7.322 1.00 0.00 30 ASN A N 3
ATOM 1510 C CA . ASN A 1 30 ? 24.153 -6.021 -8.675 1.00 0.00 30 ASN A CA 3
ATOM 1511 C C . ASN A 1 30 ? 22.990 -5.263 -9.306 1.00 0.00 30 ASN A C 3
ATOM 1512 O O . ASN A 1 30 ? 22.771 -5.334 -10.517 1.00 0.00 30 ASN A O 3
ATOM 1523 N N . LEU A 1 31 ? 22.246 -4.536 -8.480 1.00 0.00 31 LEU A N 3
ATOM 1524 C CA . LEU A 1 31 ? 21.104 -3.763 -8.956 1.00 0.00 31 LEU A CA 3
ATOM 1525 C C . LEU A 1 31 ? 20.842 -2.565 -8.050 1.00 0.00 31 LEU A C 3
ATOM 1526 O O . LEU A 1 31 ? 21.650 -2.241 -7.180 1.00 0.00 31 LEU A O 3
ATOM 1542 N N . LYS A 1 32 ? 19.705 -1.910 -8.259 1.00 0.00 32 LYS A N 3
ATOM 1543 C CA . LYS A 1 32 ? 19.332 -0.749 -7.459 1.00 0.00 32 LYS A CA 3
ATOM 1544 C C . LYS A 1 32 ? 18.058 -1.021 -6.666 1.00 0.00 32 LYS A C 3
ATOM 1545 O O . LYS A 1 32 ? 16.978 -1.170 -7.239 1.00 0.00 32 LYS A O 3
ATOM 1564 N N . ILE A 1 33 ? 18.190 -1.083 -5.345 1.00 0.00 33 ILE A N 3
ATOM 1565 C CA . ILE A 1 33 ? 17.049 -1.335 -4.474 1.00 0.00 33 ILE A CA 3
ATOM 1566 C C . ILE A 1 33 ? 17.059 -0.399 -3.270 1.00 0.00 33 ILE A C 3
ATOM 1567 O O . ILE A 1 33 ? 18.015 0.348 -3.059 1.00 0.00 33 ILE A O 3
ATOM 1583 N N . CYS A 1 34 ? 15.990 -0.445 -2.483 1.00 0.00 34 CYS A N 3
ATOM 1584 C CA . CYS A 1 34 ? 15.875 0.397 -1.298 1.00 0.00 34 CYS A CA 3
ATOM 1585 C C . CYS A 1 34 ? 16.616 -0.222 -0.116 1.00 0.00 34 CYS A C 3
ATOM 1586 O O . CYS A 1 34 ? 16.878 -1.424 -0.095 1.00 0.00 34 CYS A O 3
ATOM 1593 N N . VAL A 1 35 ? 16.949 0.608 0.867 1.00 0.00 35 VAL A N 3
ATOM 1594 C CA . VAL A 1 35 ? 17.658 0.143 2.053 1.00 0.00 35 VAL A CA 3
ATOM 1595 C C . VAL A 1 35 ? 17.229 0.923 3.291 1.00 0.00 35 VAL A C 3
ATOM 1596 O O . VAL A 1 35 ? 17.721 2.022 3.546 1.00 0.00 35 VAL A O 3
ATOM 1609 N N . GLY A 1 1 ? 1.827 -1.217 -0.150 1.00 0.00 1 GLY A N 4
ATOM 1610 C CA . GLY A 1 1 ? 1.897 -0.175 -1.157 1.00 0.00 1 GLY A CA 4
ATOM 1611 C C . GLY A 1 1 ? 3.172 0.640 -1.060 1.00 0.00 1 GLY A C 4
ATOM 1612 O O . GLY A 1 1 ? 3.145 1.865 -1.186 1.00 0.00 1 GLY A O 4
ATOM 1616 N N . CYS A 1 2 ? 4.291 -0.039 -0.834 1.00 0.00 2 CYS A N 4
ATOM 1617 C CA . CYS A 1 2 ? 5.581 0.629 -0.718 1.00 0.00 2 CYS A CA 4
ATOM 1618 C C . CYS A 1 2 ? 6.723 -0.337 -1.023 1.00 0.00 2 CYS A C 4
ATOM 1619 O O . CYS A 1 2 ? 6.561 -1.554 -0.933 1.00 0.00 2 CYS A O 4
ATOM 1626 N N . ILE A 1 3 ? 7.877 0.215 -1.383 1.00 0.00 3 ILE A N 4
ATOM 1627 C CA . ILE A 1 3 ? 9.045 -0.597 -1.700 1.00 0.00 3 ILE A CA 4
ATOM 1628 C C . ILE A 1 3 ? 9.886 -0.859 -0.455 1.00 0.00 3 ILE A C 4
ATOM 1629 O O . ILE A 1 3 ? 10.368 0.073 0.188 1.00 0.00 3 ILE A O 4
ATOM 1645 N N . ALA A 1 4 ? 10.059 -2.134 -0.122 1.00 0.00 4 ALA A N 4
ATOM 1646 C CA . ALA A 1 4 ? 10.845 -2.519 1.043 1.00 0.00 4 ALA A CA 4
ATOM 1647 C C . ALA A 1 4 ? 12.339 -2.439 0.748 1.00 0.00 4 ALA A C 4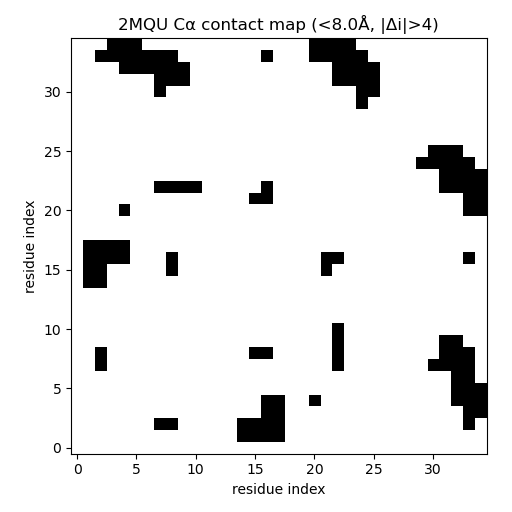
ATOM 1648 O O . ALA A 1 4 ? 12.751 -2.364 -0.410 1.00 0.00 4 ALA A O 4
ATOM 1655 N N . LYS A 1 5 ? 13.147 -2.456 1.803 1.00 0.00 5 LYS A N 4
ATOM 1656 C CA . LYS A 1 5 ? 14.597 -2.386 1.658 1.00 0.00 5 LYS A CA 4
ATOM 1657 C C . LYS A 1 5 ? 15.156 -3.707 1.139 1.00 0.00 5 LYS A C 4
ATOM 1658 O O . LYS A 1 5 ? 15.861 -4.417 1.855 1.00 0.00 5 LYS A O 4
ATOM 1677 N N . ASN A 1 6 ? 14.838 -4.029 -0.111 1.00 0.00 6 ASN A N 4
ATOM 1678 C CA . ASN A 1 6 ? 15.310 -5.264 -0.725 1.00 0.00 6 ASN A CA 4
ATOM 1679 C C . ASN A 1 6 ? 14.802 -5.387 -2.159 1.00 0.00 6 ASN A C 4
ATOM 1680 O O . ASN A 1 6 ? 15.434 -6.025 -3.001 1.00 0.00 6 ASN A O 4
ATOM 1691 N N . LYS A 1 7 ? 13.657 -4.770 -2.430 1.00 0.00 7 LYS A N 4
ATOM 1692 C CA . LYS A 1 7 ? 13.064 -4.808 -3.761 1.00 0.00 7 LYS A CA 4
ATOM 1693 C C . LYS A 1 7 ? 13.621 -3.690 -4.637 1.00 0.00 7 LYS A C 4
ATOM 1694 O O . LYS A 1 7 ? 13.905 -2.595 -4.154 1.00 0.00 7 LYS A O 4
ATOM 1713 N N . GLU A 1 8 ? 13.774 -3.975 -5.926 1.00 0.00 8 GLU A N 4
ATOM 1714 C CA . GLU A 1 8 ? 14.297 -2.993 -6.868 1.00 0.00 8 GLU A CA 4
ATOM 1715 C C . GLU A 1 8 ? 13.471 -1.711 -6.832 1.00 0.00 8 GLU A C 4
ATOM 1716 O O . GLU A 1 8 ? 12.275 -1.737 -6.541 1.00 0.00 8 GLU A O 4
ATOM 1728 N N . CYS A 1 9 ? 14.117 -0.589 -7.130 1.00 0.00 9 CYS A N 4
ATOM 1729 C CA . CYS A 1 9 ? 13.445 0.705 -7.131 1.00 0.00 9 CYS A CA 4
ATOM 1730 C C . CYS A 1 9 ? 14.091 1.653 -8.137 1.00 0.00 9 CYS A C 4
ATOM 1731 O O . CYS A 1 9 ? 15.262 1.502 -8.485 1.00 0.00 9 CYS A O 4
ATOM 1738 N N . ALA A 1 10 ? 13.319 2.631 -8.601 1.00 0.00 10 ALA A N 4
ATOM 1739 C CA . ALA A 1 10 ? 13.816 3.605 -9.565 1.00 0.00 10 ALA A CA 4
ATOM 1740 C C . ALA A 1 10 ? 13.721 5.022 -9.011 1.00 0.00 10 ALA A C 4
ATOM 1741 O O . ALA A 1 10 ? 12.819 5.336 -8.234 1.00 0.00 10 ALA A O 4
ATOM 1748 N N . TRP A 1 11 ? 14.656 5.874 -9.416 1.00 0.00 11 TRP A N 4
ATOM 1749 C CA . TRP A 1 11 ? 14.677 7.259 -8.959 1.00 0.00 11 TRP A CA 4
ATOM 1750 C C . TRP A 1 11 ? 13.452 8.016 -9.459 1.00 0.00 11 TRP A C 4
ATOM 1751 O O . TRP A 1 11 ? 13.154 9.114 -8.989 1.00 0.00 11 TRP A O 4
ATOM 1772 N N . PHE A 1 12 ? 12.744 7.423 -10.415 1.00 0.00 12 PHE A N 4
ATOM 1773 C CA . PHE A 1 12 ? 11.551 8.043 -10.980 1.00 0.00 12 PHE A CA 4
ATOM 1774 C C . PHE A 1 12 ? 10.430 7.020 -11.137 1.00 0.00 12 PHE A C 4
ATOM 1775 O O . PHE A 1 12 ? 9.548 7.174 -11.983 1.00 0.00 12 PHE A O 4
ATOM 1792 N N . SER A 1 13 ? 10.471 5.974 -10.318 1.00 0.00 13 SER A N 4
ATOM 1793 C CA . SER A 1 13 ? 9.462 4.922 -10.369 1.00 0.00 13 SER A CA 4
ATOM 1794 C C . SER A 1 13 ? 8.081 5.478 -10.035 1.00 0.00 13 SER A C 4
ATOM 1795 O O . SER A 1 13 ? 7.062 4.847 -10.310 1.00 0.00 13 SER A O 4
ATOM 1803 N N . GLY A 1 14 ? 8.057 6.666 -9.438 1.00 0.00 14 GLY A N 4
ATOM 1804 C CA . GLY A 1 14 ? 6.797 7.289 -9.076 1.00 0.00 14 GLY A CA 4
ATOM 1805 C C . GLY A 1 14 ? 6.364 6.942 -7.665 1.00 0.00 14 GLY A C 4
ATOM 1806 O O . GLY A 1 14 ? 5.601 7.681 -7.044 1.00 0.00 14 GLY A O 4
ATOM 1810 N N . GLU A 1 15 ? 6.852 5.814 -7.158 1.00 0.00 15 GLU A N 4
ATOM 1811 C CA . GLU A 1 15 ? 6.508 5.371 -5.812 1.00 0.00 15 GLU A CA 4
ATOM 1812 C C . GLU A 1 15 ? 7.658 5.632 -4.843 1.00 0.00 15 GLU A C 4
ATOM 1813 O O . GLU A 1 15 ? 8.707 6.146 -5.232 1.00 0.00 15 GLU A O 4
ATOM 1825 N N . TRP A 1 16 ? 7.453 5.273 -3.581 1.00 0.00 16 TRP A N 4
ATOM 1826 C CA . TRP A 1 16 ? 8.471 5.469 -2.555 1.00 0.00 16 TRP A CA 4
ATOM 1827 C C . TRP A 1 16 ? 8.645 4.210 -1.714 1.00 0.00 16 TRP A C 4
ATOM 1828 O O . TRP A 1 16 ? 7.759 3.356 -1.665 1.00 0.00 16 TRP A O 4
ATOM 1849 N N . CYS A 1 17 ? 9.792 4.100 -1.051 1.00 0.00 17 CYS A N 4
ATOM 1850 C CA . CYS A 1 17 ? 10.082 2.944 -0.211 1.00 0.00 17 CYS A CA 4
ATOM 1851 C C . CYS A 1 17 ? 9.352 3.047 1.126 1.00 0.00 17 CYS A C 4
ATOM 1852 O O . CYS A 1 17 ? 8.939 4.131 1.539 1.00 0.00 17 CYS A O 4
ATOM 1859 N N . CYS A 1 18 ? 9.198 1.911 1.797 1.00 0.00 18 CYS A N 4
ATOM 1860 C CA . CYS A 1 18 ? 8.518 1.871 3.087 1.00 0.00 18 CYS A CA 4
ATOM 1861 C C . CYS A 1 18 ? 9.269 2.702 4.123 1.00 0.00 18 CYS A C 4
ATOM 1862 O O . CYS A 1 18 ? 10.403 3.121 3.896 1.00 0.00 18 CYS A O 4
ATOM 1869 N N . GLY A 1 19 ? 8.626 2.937 5.263 1.00 0.00 19 GLY A N 4
ATOM 1870 C CA . GLY A 1 19 ? 9.247 3.717 6.318 1.00 0.00 19 GLY A CA 4
ATOM 1871 C C . GLY A 1 19 ? 9.750 5.060 5.826 1.00 0.00 19 GLY A C 4
ATOM 1872 O O . GLY A 1 19 ? 8.961 5.964 5.553 1.00 0.00 19 GLY A O 4
ATOM 1876 N N . ALA A 1 20 ? 11.068 5.192 5.714 1.00 0.00 20 ALA A N 4
ATOM 1877 C CA . ALA A 1 20 ? 11.675 6.434 5.252 1.00 0.00 20 ALA A CA 4
ATOM 1878 C C . ALA A 1 20 ? 13.000 6.168 4.546 1.00 0.00 20 ALA A C 4
ATOM 1879 O O . ALA A 1 20 ? 13.954 6.935 4.684 1.00 0.00 20 ALA A O 4
ATOM 1886 N N . LEU A 1 21 ? 13.053 5.077 3.790 1.00 0.00 21 LEU A N 4
ATOM 1887 C CA . LEU A 1 21 ? 14.263 4.709 3.062 1.00 0.00 21 LEU A CA 4
ATOM 1888 C C . LEU A 1 21 ? 14.199 5.198 1.619 1.00 0.00 21 LEU A C 4
ATOM 1889 O O . LEU A 1 21 ? 13.117 5.401 1.068 1.00 0.00 21 LEU A O 4
ATOM 1905 N N . SER A 1 22 ? 15.367 5.383 1.010 1.00 0.00 22 SER A N 4
ATOM 1906 C CA . SER A 1 22 ? 15.444 5.849 -0.369 1.00 0.00 22 SER A CA 4
ATOM 1907 C C . SER A 1 22 ? 15.985 4.754 -1.283 1.00 0.00 22 SER A C 4
ATOM 1908 O O . SER A 1 22 ? 16.097 3.595 -0.884 1.00 0.00 22 SER A O 4
ATOM 1916 N N . CYS A 1 23 ? 16.319 5.131 -2.513 1.00 0.00 23 CYS A N 4
ATOM 1917 C CA . CYS A 1 23 ? 16.849 4.183 -3.486 1.00 0.00 23 CYS A CA 4
ATOM 1918 C C . CYS A 1 23 ? 18.374 4.206 -3.494 1.00 0.00 23 CYS A C 4
ATOM 1919 O O . CYS A 1 23 ? 18.989 5.235 -3.777 1.00 0.00 23 CYS A O 4
ATOM 1926 N N . LYS A 1 24 ? 18.979 3.065 -3.183 1.00 0.00 24 LYS A N 4
ATOM 1927 C CA . LYS A 1 24 ? 20.433 2.952 -3.155 1.00 0.00 24 LYS A CA 4
ATOM 1928 C C . LYS A 1 24 ? 20.906 1.797 -4.031 1.00 0.00 24 LYS A C 4
ATOM 1929 O O . LYS A 1 24 ? 20.181 0.822 -4.234 1.00 0.00 24 LYS A O 4
ATOM 1948 N N . TYR A 1 25 ? 22.124 1.912 -4.547 1.00 0.00 25 TYR A N 4
ATOM 1949 C CA . TYR A 1 25 ? 22.693 0.877 -5.403 1.00 0.00 25 TYR A CA 4
ATOM 1950 C C . TYR A 1 25 ? 23.246 -0.276 -4.570 1.00 0.00 25 TYR A C 4
ATOM 1951 O O . TYR A 1 25 ? 23.953 -0.061 -3.585 1.00 0.00 25 TYR A O 4
ATOM 1969 N N . SER A 1 26 ? 22.919 -1.499 -4.973 1.00 0.00 26 SER A N 4
ATOM 1970 C CA . SER A 1 26 ? 23.380 -2.687 -4.263 1.00 0.00 26 SER A CA 4
ATOM 1971 C C . SER A 1 26 ? 24.408 -3.450 -5.092 1.00 0.00 26 SER A C 4
ATOM 1972 O O . SER A 1 26 ? 24.053 -4.205 -5.999 1.00 0.00 26 SER A O 4
ATOM 1980 N N . ILE A 1 27 ? 25.682 -3.249 -4.774 1.00 0.00 27 ILE A N 4
ATOM 1981 C CA . ILE A 1 27 ? 26.762 -3.919 -5.488 1.00 0.00 27 ILE A CA 4
ATOM 1982 C C . ILE A 1 27 ? 26.627 -5.435 -5.393 1.00 0.00 27 ILE A C 4
ATOM 1983 O O . ILE A 1 27 ? 26.803 -6.149 -6.380 1.00 0.00 27 ILE A O 4
ATOM 1999 N N . LYS A 1 28 ? 26.311 -5.921 -4.197 1.00 0.00 28 LYS A N 4
ATOM 2000 C CA . LYS A 1 28 ? 26.148 -7.352 -3.971 1.00 0.00 28 LYS A CA 4
ATOM 2001 C C . LYS A 1 28 ? 25.012 -7.912 -4.822 1.00 0.00 28 LYS A C 4
ATOM 2002 O O . LYS A 1 28 ? 25.086 -9.040 -5.309 1.00 0.00 28 LYS A O 4
ATOM 2021 N N . ARG A 1 29 ? 23.962 -7.115 -4.997 1.00 0.00 29 ARG A N 4
ATOM 2022 C CA . ARG A 1 29 ? 22.811 -7.531 -5.789 1.00 0.00 29 ARG A CA 4
ATOM 2023 C C . ARG A 1 29 ? 22.946 -7.059 -7.234 1.00 0.00 29 ARG A C 4
ATOM 2024 O O . ARG A 1 29 ? 22.038 -7.240 -8.043 1.00 0.00 29 ARG A O 4
ATOM 2045 N N . ASN A 1 30 ? 24.086 -6.452 -7.549 1.00 0.00 30 ASN A N 4
ATOM 2046 C CA . ASN A 1 30 ? 24.339 -5.953 -8.895 1.00 0.00 30 ASN A CA 4
ATOM 2047 C C . ASN A 1 30 ? 23.100 -5.269 -9.464 1.00 0.00 30 ASN A C 4
ATOM 2048 O O . ASN A 1 30 ? 22.820 -5.361 -10.660 1.00 0.00 30 ASN A O 4
ATOM 2059 N N . LEU A 1 31 ? 22.360 -4.583 -8.600 1.00 0.00 31 LEU A N 4
ATOM 2060 C CA . LEU A 1 31 ? 21.150 -3.883 -9.015 1.00 0.00 31 LEU A CA 4
ATOM 2061 C C . LEU A 1 31 ? 20.886 -2.675 -8.121 1.00 0.00 31 LEU A C 4
ATOM 2062 O O . LEU A 1 31 ? 21.732 -2.289 -7.315 1.00 0.00 31 LEU A O 4
ATOM 2078 N N . LYS A 1 32 ? 19.705 -2.084 -8.269 1.00 0.00 32 LYS A N 4
ATOM 2079 C CA . LYS A 1 32 ? 19.327 -0.922 -7.473 1.00 0.00 32 LYS A CA 4
ATOM 2080 C C . LYS A 1 32 ? 18.050 -1.195 -6.685 1.00 0.00 32 LYS A C 4
ATOM 2081 O O . LYS A 1 32 ? 16.981 -1.390 -7.265 1.00 0.00 32 LYS A O 4
ATOM 2100 N N . ILE A 1 33 ? 18.168 -1.207 -5.361 1.00 0.00 33 ILE A N 4
ATOM 2101 C CA . ILE A 1 33 ? 17.022 -1.453 -4.494 1.00 0.00 33 ILE A CA 4
ATOM 2102 C C . ILE A 1 33 ? 16.987 -0.463 -3.335 1.00 0.00 33 ILE A C 4
ATOM 2103 O O . ILE A 1 33 ? 17.911 0.329 -3.153 1.00 0.00 33 ILE A O 4
ATOM 2119 N N . CYS A 1 34 ? 15.914 -0.516 -2.552 1.00 0.00 34 CYS A N 4
ATOM 2120 C CA . CYS A 1 34 ? 15.757 0.375 -1.409 1.00 0.00 34 CYS A CA 4
ATOM 2121 C C . CYS A 1 34 ? 16.542 -0.141 -0.206 1.00 0.00 34 CYS A C 4
ATOM 2122 O O . CYS A 1 34 ? 16.813 -1.337 -0.094 1.00 0.00 34 CYS A O 4
ATOM 2129 N N . VAL A 1 35 ? 16.904 0.770 0.692 1.00 0.00 35 VAL A N 4
ATOM 2130 C CA . VAL A 1 35 ? 17.656 0.407 1.888 1.00 0.00 35 VAL A CA 4
ATOM 2131 C C . VAL A 1 35 ? 17.241 1.265 3.078 1.00 0.00 35 VAL A C 4
ATOM 2132 O O . VAL A 1 35 ? 17.380 0.854 4.230 1.00 0.00 35 VAL A O 4
ATOM 2145 N N . GLY A 1 1 ? 1.292 -0.046 0.038 1.00 0.00 1 GLY A N 5
ATOM 2146 C CA . GLY A 1 1 ? 1.870 0.138 -1.280 1.00 0.00 1 GLY A CA 5
ATOM 2147 C C . GLY A 1 1 ? 3.174 0.910 -1.239 1.00 0.00 1 GLY A C 5
ATOM 2148 O O . GLY A 1 1 ? 3.211 2.098 -1.565 1.00 0.00 1 GLY A O 5
ATOM 2152 N N . CYS A 1 2 ? 4.247 0.237 -0.837 1.00 0.00 2 CYS A N 5
ATOM 2153 C CA . CYS A 1 2 ? 5.558 0.867 -0.752 1.00 0.00 2 CYS A CA 5
ATOM 2154 C C . CYS A 1 2 ? 6.666 -0.138 -1.054 1.00 0.00 2 CYS A C 5
ATOM 2155 O O . CYS A 1 2 ? 6.459 -1.349 -0.967 1.00 0.00 2 CYS A O 5
ATOM 2162 N N . ILE A 1 3 ? 7.841 0.372 -1.407 1.00 0.00 3 ILE A N 5
ATOM 2163 C CA . ILE A 1 3 ? 8.980 -0.481 -1.720 1.00 0.00 3 ILE A CA 5
ATOM 2164 C C . ILE A 1 3 ? 9.805 -0.775 -0.471 1.00 0.00 3 ILE A C 5
ATOM 2165 O O . ILE A 1 3 ? 10.299 0.138 0.188 1.00 0.00 3 ILE A O 5
ATOM 2181 N N . ALA A 1 4 ? 9.951 -2.058 -0.154 1.00 0.00 4 ALA A N 5
ATOM 2182 C CA . ALA A 1 4 ? 10.720 -2.473 1.013 1.00 0.00 4 ALA A CA 5
ATOM 2183 C C . ALA A 1 4 ? 12.217 -2.418 0.732 1.00 0.00 4 ALA A C 5
ATOM 2184 O O . ALA A 1 4 ? 12.642 -2.364 -0.423 1.00 0.00 4 ALA A O 5
ATOM 2191 N N . LYS A 1 5 ? 13.015 -2.430 1.795 1.00 0.00 5 LYS A N 5
ATOM 2192 C CA . LYS A 1 5 ? 14.466 -2.382 1.663 1.00 0.00 5 LYS A CA 5
ATOM 2193 C C . LYS A 1 5 ? 15.011 -3.713 1.155 1.00 0.00 5 LYS A C 5
ATOM 2194 O O . LYS A 1 5 ? 15.670 -4.446 1.892 1.00 0.00 5 LYS A O 5
ATOM 2213 N N . ASN A 1 6 ? 14.733 -4.018 -0.108 1.00 0.00 6 ASN A N 5
ATOM 2214 C CA . ASN A 1 6 ? 15.196 -5.260 -0.714 1.00 0.00 6 ASN A CA 5
ATOM 2215 C C . ASN A 1 6 ? 14.696 -5.385 -2.150 1.00 0.00 6 ASN A C 5
ATOM 2216 O O . ASN A 1 6 ? 15.328 -6.032 -2.986 1.00 0.00 6 ASN A O 5
ATOM 2227 N N . LYS A 1 7 ? 13.558 -4.759 -2.431 1.00 0.00 7 LYS A N 5
ATOM 2228 C CA . LYS A 1 7 ? 12.972 -4.797 -3.765 1.00 0.00 7 LYS A CA 5
ATOM 2229 C C . LYS A 1 7 ? 13.545 -3.688 -4.642 1.00 0.00 7 LYS A C 5
ATOM 2230 O O . LYS A 1 7 ? 13.862 -2.603 -4.157 1.00 0.00 7 LYS A O 5
ATOM 2249 N N . GLU A 1 8 ? 13.673 -3.969 -5.935 1.00 0.00 8 GLU A N 5
ATOM 2250 C CA . GLU A 1 8 ? 14.207 -2.994 -6.879 1.00 0.00 8 GLU A CA 5
ATOM 2251 C C . GLU A 1 8 ? 13.418 -1.689 -6.817 1.00 0.00 8 GLU A C 5
ATOM 2252 O O . GLU A 1 8 ? 12.219 -1.687 -6.537 1.00 0.00 8 GLU A O 5
ATOM 2264 N N . CYS A 1 9 ? 14.100 -0.579 -7.081 1.00 0.00 9 CYS A N 5
ATOM 2265 C CA . CYS A 1 9 ? 13.466 0.733 -7.054 1.00 0.00 9 CYS A CA 5
ATOM 2266 C C . CYS A 1 9 ? 14.161 1.693 -8.016 1.00 0.00 9 CYS A C 5
ATOM 2267 O O . CYS A 1 9 ? 15.355 1.562 -8.284 1.00 0.00 9 CYS A O 5
ATOM 2274 N N . ALA A 1 10 ? 13.406 2.658 -8.530 1.00 0.00 10 ALA A N 5
ATOM 2275 C CA . ALA A 1 10 ? 13.949 3.641 -9.459 1.00 0.00 10 ALA A CA 5
ATOM 2276 C C . ALA A 1 10 ? 13.823 5.053 -8.899 1.00 0.00 10 ALA A C 5
ATOM 2277 O O . ALA A 1 10 ? 12.891 5.355 -8.154 1.00 0.00 10 ALA A O 5
ATOM 2284 N N . TRP A 1 11 ? 14.767 5.915 -9.262 1.00 0.00 11 TRP A N 5
ATOM 2285 C CA . TRP A 1 11 ? 14.761 7.296 -8.794 1.00 0.00 11 TRP A CA 5
ATOM 2286 C C . TRP A 1 11 ? 13.556 8.052 -9.344 1.00 0.00 11 TRP A C 5
ATOM 2287 O O . TRP A 1 11 ? 13.232 9.145 -8.880 1.00 0.00 11 TRP A O 5
ATOM 2308 N N . PHE A 1 12 ? 12.895 7.463 -10.335 1.00 0.00 12 PHE A N 5
ATOM 2309 C CA . PHE A 1 12 ? 11.726 8.081 -10.949 1.00 0.00 12 PHE A CA 5
ATOM 2310 C C . PHE A 1 12 ? 10.621 7.053 -11.172 1.00 0.00 12 PHE A C 5
ATOM 2311 O O . PHE A 1 12 ? 9.784 7.209 -12.061 1.00 0.00 12 PHE A O 5
ATOM 2328 N N . SER A 1 13 ? 10.625 6.002 -10.358 1.00 0.00 13 SER A N 5
ATOM 2329 C CA . SER A 1 13 ? 9.627 4.946 -10.468 1.00 0.00 13 SER A CA 5
ATOM 2330 C C . SER A 1 13 ? 8.232 5.483 -10.163 1.00 0.00 13 SER A C 5
ATOM 2331 O O . SER A 1 13 ? 7.227 4.841 -10.466 1.00 0.00 13 SER A O 5
ATOM 2339 N N . GLY A 1 14 ? 8.179 6.667 -9.560 1.00 0.00 14 GLY A N 5
ATOM 2340 C CA . GLY A 1 14 ? 6.903 7.271 -9.223 1.00 0.00 14 GLY A CA 5
ATOM 2341 C C . GLY A 1 14 ? 6.439 6.906 -7.827 1.00 0.00 14 GLY A C 5
ATOM 2342 O O . GLY A 1 14 ? 5.637 7.620 -7.227 1.00 0.00 14 GLY A O 5
ATOM 2346 N N . GLU A 1 15 ? 6.943 5.789 -7.311 1.00 0.00 15 GLU A N 5
ATOM 2347 C CA . GLU A 1 15 ? 6.572 5.330 -5.978 1.00 0.00 15 GLU A CA 5
ATOM 2348 C C . GLU A 1 15 ? 7.683 5.621 -4.973 1.00 0.00 15 GLU A C 5
ATOM 2349 O O . GLU A 1 15 ? 8.731 6.160 -5.330 1.00 0.00 15 GLU A O 5
ATOM 2361 N N . TRP A 1 16 ? 7.446 5.261 -3.717 1.00 0.00 16 TRP A N 5
ATOM 2362 C CA . TRP A 1 16 ? 8.426 5.485 -2.660 1.00 0.00 16 TRP A CA 5
ATOM 2363 C C . TRP A 1 16 ? 8.599 4.234 -1.805 1.00 0.00 16 TRP A C 5
ATOM 2364 O O . TRP A 1 16 ? 7.730 3.362 -1.781 1.00 0.00 16 TRP A O 5
ATOM 2385 N N . CYS A 1 17 ? 9.725 4.153 -1.104 1.00 0.00 17 CYS A N 5
ATOM 2386 C CA . CYS A 1 17 ? 10.012 3.009 -0.247 1.00 0.00 17 CYS A CA 5
ATOM 2387 C C . CYS A 1 17 ? 9.269 3.124 1.081 1.00 0.00 17 CYS A C 5
ATOM 2388 O O . CYS A 1 17 ? 8.852 4.212 1.480 1.00 0.00 17 CYS A O 5
ATOM 2395 N N . CYS A 1 18 ? 9.106 1.994 1.761 1.00 0.00 18 CYS A N 5
ATOM 2396 C CA . CYS A 1 18 ? 8.414 1.967 3.044 1.00 0.00 18 CYS A CA 5
ATOM 2397 C C . CYS A 1 18 ? 9.163 2.793 4.085 1.00 0.00 18 CYS A C 5
ATOM 2398 O O . CYS A 1 18 ? 10.302 3.203 3.865 1.00 0.00 18 CYS A O 5
ATOM 2405 N N . GLY A 1 19 ? 8.515 3.034 5.220 1.00 0.00 19 GLY A N 5
ATOM 2406 C CA . GLY A 1 19 ? 9.135 3.810 6.278 1.00 0.00 19 GLY A CA 5
ATOM 2407 C C . GLY A 1 19 ? 9.653 5.148 5.789 1.00 0.00 19 GLY A C 5
ATOM 2408 O O . GLY A 1 19 ? 8.873 6.056 5.505 1.00 0.00 19 GLY A O 5
ATOM 2412 N N . ALA A 1 20 ? 10.972 5.270 5.692 1.00 0.00 20 ALA A N 5
ATOM 2413 C CA . ALA A 1 20 ? 11.593 6.507 5.233 1.00 0.00 20 ALA A CA 5
ATOM 2414 C C . ALA A 1 20 ? 12.919 6.229 4.533 1.00 0.00 20 ALA A C 5
ATOM 2415 O O . ALA A 1 20 ? 13.855 7.026 4.614 1.00 0.00 20 ALA A O 5
ATOM 2422 N N . LEU A 1 21 ? 12.994 5.094 3.847 1.00 0.00 21 LEU A N 5
ATOM 2423 C CA . LEU A 1 21 ? 14.207 4.710 3.133 1.00 0.00 21 LEU A CA 5
ATOM 2424 C C . LEU A 1 21 ? 14.177 5.221 1.696 1.00 0.00 21 LEU A C 5
ATOM 2425 O O . LEU A 1 21 ? 13.108 5.435 1.124 1.00 0.00 21 LEU A O 5
ATOM 2441 N N . SER A 1 22 ? 15.359 5.412 1.117 1.00 0.00 22 SER A N 5
ATOM 2442 C CA . SER A 1 22 ? 15.469 5.900 -0.253 1.00 0.00 22 SER A CA 5
ATOM 2443 C C . SER A 1 22 ? 16.011 4.812 -1.174 1.00 0.00 22 SER A C 5
ATOM 2444 O O . SER A 1 22 ? 16.103 3.645 -0.791 1.00 0.00 22 SER A O 5
ATOM 2452 N N . CYS A 1 23 ? 16.370 5.202 -2.393 1.00 0.00 23 CYS A N 5
ATOM 2453 C CA . CYS A 1 23 ? 16.903 4.262 -3.372 1.00 0.00 23 CYS A CA 5
ATOM 2454 C C . CYS A 1 23 ? 18.428 4.228 -3.318 1.00 0.00 23 CYS A C 5
ATOM 2455 O O . CYS A 1 23 ? 19.089 5.252 -3.491 1.00 0.00 23 CYS A O 5
ATOM 2462 N N . LYS A 1 24 ? 18.979 3.043 -3.077 1.00 0.00 24 LYS A N 5
ATOM 2463 C CA . LYS A 1 24 ? 20.425 2.873 -3.002 1.00 0.00 24 LYS A CA 5
ATOM 2464 C C . LYS A 1 24 ? 20.887 1.738 -3.909 1.00 0.00 24 LYS A C 5
ATOM 2465 O O . LYS A 1 24 ? 20.199 0.727 -4.055 1.00 0.00 24 LYS A O 5
ATOM 2484 N N . TYR A 1 25 ? 22.056 1.910 -4.516 1.00 0.00 25 TYR A N 5
ATOM 2485 C CA . TYR A 1 25 ? 22.609 0.900 -5.410 1.00 0.00 25 TYR A CA 5
ATOM 2486 C C . TYR A 1 25 ? 23.242 -0.241 -4.618 1.00 0.00 25 TYR A C 5
ATOM 2487 O O . TYR A 1 25 ? 24.086 -0.015 -3.751 1.00 0.00 25 TYR A O 5
ATOM 2505 N N . SER A 1 26 ? 22.828 -1.466 -4.925 1.00 0.00 26 SER A N 5
ATOM 2506 C CA . SER A 1 26 ? 23.352 -2.643 -4.241 1.00 0.00 26 SER A CA 5
ATOM 2507 C C . SER A 1 26 ? 24.331 -3.399 -5.133 1.00 0.00 26 SER A C 5
ATOM 2508 O O . SER A 1 26 ? 23.928 -4.208 -5.969 1.00 0.00 26 SER A O 5
ATOM 2516 N N . ILE A 1 27 ? 25.619 -3.129 -4.948 1.00 0.00 27 ILE A N 5
ATOM 2517 C CA . ILE A 1 27 ? 26.657 -3.785 -5.735 1.00 0.00 27 ILE A CA 5
ATOM 2518 C C . ILE A 1 27 ? 26.514 -5.302 -5.678 1.00 0.00 27 ILE A C 5
ATOM 2519 O O . ILE A 1 27 ? 26.564 -5.980 -6.704 1.00 0.00 27 ILE A O 5
ATOM 2535 N N . LYS A 1 28 ? 26.334 -5.829 -4.472 1.00 0.00 28 LYS A N 5
ATOM 2536 C CA . LYS A 1 28 ? 26.181 -7.266 -4.279 1.00 0.00 28 LYS A CA 5
ATOM 2537 C C . LYS A 1 28 ? 25.018 -7.804 -5.107 1.00 0.00 28 LYS A C 5
ATOM 2538 O O . LYS A 1 28 ? 25.077 -8.919 -5.627 1.00 0.00 28 LYS A O 5
ATOM 2557 N N . ARG A 1 29 ? 23.962 -7.006 -5.226 1.00 0.00 29 ARG A N 5
ATOM 2558 C CA . ARG A 1 29 ? 22.786 -7.402 -5.991 1.00 0.00 29 ARG A CA 5
ATOM 2559 C C . ARG A 1 29 ? 22.878 -6.901 -7.429 1.00 0.00 29 ARG A C 5
ATOM 2560 O O . ARG A 1 29 ? 21.953 -7.080 -8.219 1.00 0.00 29 ARG A O 5
ATOM 2581 N N . ASN A 1 30 ? 24.001 -6.271 -7.760 1.00 0.00 30 ASN A N 5
ATOM 2582 C CA . ASN A 1 30 ? 24.213 -5.742 -9.102 1.00 0.00 30 ASN A CA 5
ATOM 2583 C C . ASN A 1 30 ? 22.948 -5.073 -9.630 1.00 0.00 30 ASN A C 5
ATOM 2584 O O . ASN A 1 30 ? 22.638 -5.156 -10.819 1.00 0.00 30 ASN A O 5
ATOM 2595 N N . LEU A 1 31 ? 22.221 -4.409 -8.738 1.00 0.00 31 LEU A N 5
ATOM 2596 C CA . LEU A 1 31 ? 20.989 -3.724 -9.113 1.00 0.00 31 LEU A CA 5
ATOM 2597 C C . LEU A 1 31 ? 20.728 -2.532 -8.197 1.00 0.00 31 LEU A C 5
ATOM 2598 O O . LEU A 1 31 ? 21.588 -2.142 -7.407 1.00 0.00 31 LEU A O 5
ATOM 2614 N N . LYS A 1 32 ? 19.535 -1.957 -8.308 1.00 0.00 32 LYS A N 5
ATOM 2615 C CA . LYS A 1 32 ? 19.159 -0.811 -7.488 1.00 0.00 32 LYS A CA 5
ATOM 2616 C C . LYS A 1 32 ? 17.904 -1.113 -6.675 1.00 0.00 32 LYS A C 5
ATOM 2617 O O . LYS A 1 32 ? 16.823 -1.302 -7.233 1.00 0.00 32 LYS A O 5
ATOM 2636 N N . ILE A 1 33 ? 18.055 -1.155 -5.356 1.00 0.00 33 ILE A N 5
ATOM 2637 C CA . ILE A 1 33 ? 16.933 -1.430 -4.467 1.00 0.00 33 ILE A CA 5
ATOM 2638 C C . ILE A 1 33 ? 16.902 -0.449 -3.301 1.00 0.00 33 ILE A C 5
ATOM 2639 O O . ILE A 1 33 ? 17.835 0.331 -3.105 1.00 0.00 33 ILE A O 5
ATOM 2655 N N . CYS A 1 34 ? 15.823 -0.493 -2.526 1.00 0.00 34 CYS A N 5
ATOM 2656 C CA . CYS A 1 34 ? 15.669 0.390 -1.377 1.00 0.00 34 CYS A CA 5
ATOM 2657 C C . CYS A 1 34 ? 16.442 -0.142 -0.174 1.00 0.00 34 CYS A C 5
ATOM 2658 O O . CYS A 1 34 ? 16.702 -1.341 -0.070 1.00 0.00 34 CYS A O 5
ATOM 2665 N N . VAL A 1 35 ? 16.806 0.758 0.734 1.00 0.00 35 VAL A N 5
ATOM 2666 C CA . VAL A 1 35 ? 17.548 0.380 1.930 1.00 0.00 35 VAL A CA 5
ATOM 2667 C C . VAL A 1 35 ? 17.125 1.222 3.129 1.00 0.00 35 VAL A C 5
ATOM 2668 O O . VAL A 1 35 ? 17.266 0.802 4.277 1.00 0.00 35 VAL A O 5
ATOM 2681 N N . GLY A 1 1 ? 1.169 -0.246 0.277 1.00 0.00 1 GLY A N 6
ATOM 2682 C CA . GLY A 1 1 ? 1.973 -0.549 -0.893 1.00 0.00 1 GLY A CA 6
ATOM 2683 C C . GLY A 1 1 ? 3.198 0.338 -1.000 1.00 0.00 1 GLY A C 6
ATOM 2684 O O . GLY A 1 1 ? 3.084 1.543 -1.224 1.00 0.00 1 GLY A O 6
ATOM 2688 N N . CYS A 1 2 ? 4.374 -0.259 -0.838 1.00 0.00 2 CYS A N 6
ATOM 2689 C CA . CYS A 1 2 ? 5.626 0.484 -0.915 1.00 0.00 2 CYS A CA 6
ATOM 2690 C C . CYS A 1 2 ? 6.799 -0.454 -1.187 1.00 0.00 2 CYS A C 6
ATOM 2691 O O . CYS A 1 2 ? 6.664 -1.675 -1.100 1.00 0.00 2 CYS A O 6
ATOM 2698 N N . ILE A 1 3 ? 7.949 0.126 -1.515 1.00 0.00 3 ILE A N 6
ATOM 2699 C CA . ILE A 1 3 ? 9.145 -0.658 -1.798 1.00 0.00 3 ILE A CA 6
ATOM 2700 C C . ILE A 1 3 ? 9.961 -0.892 -0.531 1.00 0.00 3 ILE A C 6
ATOM 2701 O O . ILE A 1 3 ? 10.433 0.053 0.100 1.00 0.00 3 ILE A O 6
ATOM 2717 N N . ALA A 1 4 ? 10.124 -2.160 -0.165 1.00 0.00 4 ALA A N 6
ATOM 2718 C CA . ALA A 1 4 ? 10.886 -2.519 1.024 1.00 0.00 4 ALA A CA 6
ATOM 2719 C C . ALA A 1 4 ? 12.386 -2.455 0.756 1.00 0.00 4 ALA A C 6
ATOM 2720 O O . ALA A 1 4 ? 12.817 -2.333 -0.391 1.00 0.00 4 ALA A O 6
ATOM 2727 N N . LYS A 1 5 ? 13.177 -2.537 1.821 1.00 0.00 5 LYS A N 6
ATOM 2728 C CA . LYS A 1 5 ? 14.629 -2.488 1.701 1.00 0.00 5 LYS A CA 6
ATOM 2729 C C . LYS A 1 5 ? 15.173 -3.800 1.145 1.00 0.00 5 LYS A C 6
ATOM 2730 O O . LYS A 1 5 ? 15.825 -4.564 1.856 1.00 0.00 5 LYS A O 6
ATOM 2749 N N . ASN A 1 6 ? 14.902 -4.054 -0.132 1.00 0.00 6 ASN A N 6
ATOM 2750 C CA . ASN A 1 6 ? 15.366 -5.274 -0.783 1.00 0.00 6 ASN A CA 6
ATOM 2751 C C . ASN A 1 6 ? 14.868 -5.344 -2.223 1.00 0.00 6 ASN A C 6
ATOM 2752 O O . ASN A 1 6 ? 15.514 -5.938 -3.088 1.00 0.00 6 ASN A O 6
ATOM 2763 N N . LYS A 1 7 ? 13.714 -4.735 -2.475 1.00 0.00 7 LYS A N 6
ATOM 2764 C CA . LYS A 1 7 ? 13.128 -4.726 -3.810 1.00 0.00 7 LYS A CA 6
ATOM 2765 C C . LYS A 1 7 ? 13.674 -3.565 -4.636 1.00 0.00 7 LYS A C 6
ATOM 2766 O O . LYS A 1 7 ? 13.951 -2.490 -4.104 1.00 0.00 7 LYS A O 6
ATOM 2785 N N . GLU A 1 8 ? 13.824 -3.790 -5.937 1.00 0.00 8 GLU A N 6
ATOM 2786 C CA . GLU A 1 8 ? 14.336 -2.761 -6.835 1.00 0.00 8 GLU A CA 6
ATOM 2787 C C . GLU A 1 8 ? 13.364 -1.589 -6.931 1.00 0.00 8 GLU A C 6
ATOM 2788 O O . GLU A 1 8 ? 12.152 -1.760 -6.797 1.00 0.00 8 GLU A O 6
ATOM 2800 N N . CYS A 1 9 ? 13.905 -0.397 -7.162 1.00 0.00 9 CYS A N 6
ATOM 2801 C CA . CYS A 1 9 ? 13.087 0.805 -7.274 1.00 0.00 9 CYS A CA 6
ATOM 2802 C C . CYS A 1 9 ? 13.747 1.827 -8.195 1.00 0.00 9 CYS A C 6
ATOM 2803 O O . CYS A 1 9 ? 14.967 1.986 -8.190 1.00 0.00 9 CYS A O 6
ATOM 2810 N N . ALA A 1 10 ? 12.931 2.517 -8.985 1.00 0.00 10 ALA A N 6
ATOM 2811 C CA . ALA A 1 10 ? 13.434 3.525 -9.909 1.00 0.00 10 ALA A CA 6
ATOM 2812 C C . ALA A 1 10 ? 13.285 4.927 -9.328 1.00 0.00 10 ALA A C 6
ATOM 2813 O O . ALA A 1 10 ? 12.347 5.202 -8.580 1.00 0.00 10 ALA A O 6
ATOM 2820 N N . TRP A 1 11 ? 14.216 5.808 -9.675 1.00 0.00 11 TRP A N 6
ATOM 2821 C CA . TRP A 1 11 ? 14.188 7.182 -9.186 1.00 0.00 11 TRP A CA 6
ATOM 2822 C C . TRP A 1 11 ? 12.928 7.901 -9.655 1.00 0.00 11 TRP A C 6
ATOM 2823 O O . TRP A 1 11 ? 12.566 8.951 -9.123 1.00 0.00 11 TRP A O 6
ATOM 2844 N N . PHE A 1 12 ? 12.263 7.330 -10.654 1.00 0.00 12 PHE A N 6
ATOM 2845 C CA . PHE A 1 12 ? 11.043 7.918 -11.195 1.00 0.00 12 PHE A CA 6
ATOM 2846 C C . PHE A 1 12 ? 9.953 6.861 -11.351 1.00 0.00 12 PHE A C 6
ATOM 2847 O O . PHE A 1 12 ? 9.069 6.987 -12.199 1.00 0.00 12 PHE A O 6
ATOM 2864 N N . SER A 1 13 ? 10.024 5.820 -10.528 1.00 0.00 13 SER A N 6
ATOM 2865 C CA . SER A 1 13 ? 9.046 4.739 -10.577 1.00 0.00 13 SER A CA 6
ATOM 2866 C C . SER A 1 13 ? 7.666 5.235 -10.158 1.00 0.00 13 SER A C 6
ATOM 2867 O O . SER A 1 13 ? 6.662 4.551 -10.353 1.00 0.00 13 SER A O 6
ATOM 2875 N N . GLY A 1 14 ? 7.624 6.433 -9.581 1.00 0.00 14 GLY A N 6
ATOM 2876 C CA . GLY A 1 14 ? 6.362 7.001 -9.144 1.00 0.00 14 GLY A CA 6
ATOM 2877 C C . GLY A 1 14 ? 6.049 6.672 -7.698 1.00 0.00 14 GLY A C 6
ATOM 2878 O O . GLY A 1 14 ? 5.339 7.419 -7.025 1.00 0.00 14 GLY A O 6
ATOM 2882 N N . GLU A 1 15 ? 6.578 5.551 -7.219 1.00 0.00 15 GLU A N 6
ATOM 2883 C CA . GLU A 1 15 ? 6.348 5.124 -5.844 1.00 0.00 15 GLU A CA 6
ATOM 2884 C C . GLU A 1 15 ? 7.581 5.380 -4.981 1.00 0.00 15 GLU A C 6
ATOM 2885 O O . GLU A 1 15 ? 8.629 5.785 -5.483 1.00 0.00 15 GLU A O 6
ATOM 2897 N N . TRP A 1 16 ? 7.446 5.141 -3.682 1.00 0.00 16 TRP A N 6
ATOM 2898 C CA . TRP A 1 16 ? 8.548 5.346 -2.749 1.00 0.00 16 TRP A CA 6
ATOM 2899 C C . TRP A 1 16 ? 8.776 4.104 -1.894 1.00 0.00 16 TRP A C 6
ATOM 2900 O O . TRP A 1 16 ? 7.981 3.164 -1.924 1.00 0.00 16 TRP A O 6
ATOM 2921 N N . CYS A 1 17 ? 9.864 4.107 -1.133 1.00 0.00 17 CYS A N 6
ATOM 2922 C CA . CYS A 1 17 ? 10.197 2.980 -0.269 1.00 0.00 17 CYS A CA 6
ATOM 2923 C C . CYS A 1 17 ? 9.402 3.038 1.032 1.00 0.00 17 CYS A C 6
ATOM 2924 O O . CYS A 1 17 ? 8.853 4.081 1.391 1.00 0.00 17 CYS A O 6
ATOM 2931 N N . CYS A 1 18 ? 9.344 1.912 1.734 1.00 0.00 18 CYS A N 6
ATOM 2932 C CA . CYS A 1 18 ? 8.617 1.833 2.995 1.00 0.00 18 CYS A CA 6
ATOM 2933 C C . CYS A 1 18 ? 9.341 2.610 4.091 1.00 0.00 18 CYS A C 6
ATOM 2934 O O . CYS A 1 18 ? 10.496 3.002 3.929 1.00 0.00 18 CYS A O 6
ATOM 2941 N N . GLY A 1 19 ? 8.653 2.830 5.207 1.00 0.00 19 GLY A N 6
ATOM 2942 C CA . GLY A 1 19 ? 9.246 3.559 6.313 1.00 0.00 19 GLY A CA 6
ATOM 2943 C C . GLY A 1 19 ? 9.806 4.902 5.888 1.00 0.00 19 GLY A C 6
ATOM 2944 O O . GLY A 1 19 ? 9.057 5.806 5.521 1.00 0.00 19 GLY A O 6
ATOM 2948 N N . ALA A 1 20 ? 11.128 5.033 5.939 1.00 0.00 20 ALA A N 6
ATOM 2949 C CA . ALA A 1 20 ? 11.787 6.275 5.556 1.00 0.00 20 ALA A CA 6
ATOM 2950 C C . ALA A 1 20 ? 13.119 5.999 4.866 1.00 0.00 20 ALA A C 6
ATOM 2951 O O . ALA A 1 20 ? 14.100 6.712 5.080 1.00 0.00 20 ALA A O 6
ATOM 2958 N N . LEU A 1 21 ? 13.146 4.961 4.037 1.00 0.00 21 LEU A N 6
ATOM 2959 C CA . LEU A 1 21 ? 14.358 4.591 3.315 1.00 0.00 21 LEU A CA 6
ATOM 2960 C C . LEU A 1 21 ? 14.333 5.138 1.891 1.00 0.00 21 LEU A C 6
ATOM 2961 O O . LEU A 1 21 ? 13.269 5.439 1.350 1.00 0.00 21 LEU A O 6
ATOM 2977 N N . SER A 1 22 ? 15.512 5.262 1.290 1.00 0.00 22 SER A N 6
ATOM 2978 C CA . SER A 1 22 ? 15.625 5.775 -0.071 1.00 0.00 22 SER A CA 6
ATOM 2979 C C . SER A 1 22 ? 16.079 4.677 -1.029 1.00 0.00 22 SER A C 6
ATOM 2980 O O . SER A 1 22 ? 16.247 3.523 -0.634 1.00 0.00 22 SER A O 6
ATOM 2988 N N . CYS A 1 23 ? 16.276 5.046 -2.290 1.00 0.00 23 CYS A N 6
ATOM 2989 C CA . CYS A 1 23 ? 16.710 4.095 -3.306 1.00 0.00 23 CYS A CA 6
ATOM 2990 C C . CYS A 1 23 ? 18.207 4.227 -3.571 1.00 0.00 23 CYS A C 6
ATOM 2991 O O . CYS A 1 23 ? 18.651 5.162 -4.237 1.00 0.00 23 CYS A O 6
ATOM 2998 N N . LYS A 1 24 ? 18.980 3.283 -3.044 1.00 0.00 24 LYS A N 6
ATOM 2999 C CA . LYS A 1 24 ? 20.427 3.291 -3.223 1.00 0.00 24 LYS A CA 6
ATOM 3000 C C . LYS A 1 24 ? 20.880 2.088 -4.045 1.00 0.00 24 LYS A C 6
ATOM 3001 O O . LYS A 1 24 ? 20.137 1.119 -4.206 1.00 0.00 24 LYS A O 6
ATOM 3020 N N . TYR A 1 25 ? 22.102 2.157 -4.561 1.00 0.00 25 TYR A N 6
ATOM 3021 C CA . TYR A 1 25 ? 22.653 1.074 -5.367 1.00 0.00 25 TYR A CA 6
ATOM 3022 C C . TYR A 1 25 ? 23.181 -0.051 -4.481 1.00 0.00 25 TYR A C 6
ATOM 3023 O O . TYR A 1 25 ? 23.913 0.192 -3.521 1.00 0.00 25 TYR A O 6
ATOM 3041 N N . SER A 1 26 ? 22.803 -1.282 -4.810 1.00 0.00 26 SER A N 6
ATOM 3042 C CA . SER A 1 26 ? 23.235 -2.445 -4.043 1.00 0.00 26 SER A CA 6
ATOM 3043 C C . SER A 1 26 ? 24.239 -3.275 -4.836 1.00 0.00 26 SER A C 6
ATOM 3044 O O . SER A 1 26 ? 23.860 -4.095 -5.673 1.00 0.00 26 SER A O 6
ATOM 3052 N N . ILE A 1 27 ? 25.522 -3.057 -4.566 1.00 0.00 27 ILE A N 6
ATOM 3053 C CA . ILE A 1 27 ? 26.581 -3.786 -5.253 1.00 0.00 27 ILE A CA 6
ATOM 3054 C C . ILE A 1 27 ? 26.374 -5.292 -5.141 1.00 0.00 27 ILE A C 6
ATOM 3055 O O . ILE A 1 27 ? 26.479 -6.020 -6.129 1.00 0.00 27 ILE A O 6
ATOM 3071 N N . LYS A 1 28 ? 26.076 -5.755 -3.932 1.00 0.00 28 LYS A N 6
ATOM 3072 C CA . LYS A 1 28 ? 25.850 -7.175 -3.690 1.00 0.00 28 LYS A CA 6
ATOM 3073 C C . LYS A 1 28 ? 24.745 -7.712 -4.593 1.00 0.00 28 LYS A C 6
ATOM 3074 O O . LYS A 1 28 ? 24.815 -8.844 -5.070 1.00 0.00 28 LYS A O 6
ATOM 3093 N N . ARG A 1 29 ? 23.726 -6.891 -4.825 1.00 0.00 29 ARG A N 6
ATOM 3094 C CA . ARG A 1 29 ? 22.606 -7.283 -5.672 1.00 0.00 29 ARG A CA 6
ATOM 3095 C C . ARG A 1 29 ? 22.823 -6.821 -7.110 1.00 0.00 29 ARG A C 6
ATOM 3096 O O . ARG A 1 29 ? 21.951 -6.982 -7.963 1.00 0.00 29 ARG A O 6
ATOM 3117 N N . ASN A 1 30 ? 23.992 -6.245 -7.371 1.00 0.00 30 ASN A N 6
ATOM 3118 C CA . ASN A 1 30 ? 24.324 -5.758 -8.705 1.00 0.00 30 ASN A CA 6
ATOM 3119 C C . ASN A 1 30 ? 23.136 -5.034 -9.330 1.00 0.00 30 ASN A C 6
ATOM 3120 O O . ASN A 1 30 ? 22.926 -5.094 -10.543 1.00 0.00 30 ASN A O 6
ATOM 3131 N N . LEU A 1 31 ? 22.361 -4.349 -8.496 1.00 0.00 31 LEU A N 6
ATOM 3132 C CA . LEU A 1 31 ? 21.193 -3.612 -8.967 1.00 0.00 31 LEU A CA 6
ATOM 3133 C C . LEU A 1 31 ? 20.892 -2.428 -8.053 1.00 0.00 31 LEU A C 6
ATOM 3134 O O . LEU A 1 31 ? 21.690 -2.085 -7.180 1.00 0.00 31 LEU A O 6
ATOM 3150 N N . LYS A 1 32 ? 19.735 -1.809 -8.258 1.00 0.00 32 LYS A N 6
ATOM 3151 C CA . LYS A 1 32 ? 19.325 -0.666 -7.452 1.00 0.00 32 LYS A CA 6
ATOM 3152 C C . LYS A 1 32 ? 18.061 -0.984 -6.658 1.00 0.00 32 LYS A C 6
ATOM 3153 O O . LYS A 1 32 ? 16.993 -1.194 -7.233 1.00 0.00 32 LYS A O 6
ATOM 3172 N N . ILE A 1 33 ? 18.191 -1.019 -5.336 1.00 0.00 33 ILE A N 6
ATOM 3173 C CA . ILE A 1 33 ? 17.059 -1.309 -4.466 1.00 0.00 33 ILE A CA 6
ATOM 3174 C C . ILE A 1 33 ? 17.026 -0.361 -3.272 1.00 0.00 33 ILE A C 6
ATOM 3175 O O . ILE A 1 33 ? 17.950 0.427 -3.065 1.00 0.00 33 ILE A O 6
ATOM 3191 N N . CYS A 1 34 ? 15.958 -0.444 -2.487 1.00 0.00 34 CYS A N 6
ATOM 3192 C CA . CYS A 1 34 ? 15.804 0.405 -1.311 1.00 0.00 34 CYS A CA 6
ATOM 3193 C C . CYS A 1 34 ? 16.528 -0.194 -0.109 1.00 0.00 34 CYS A C 6
ATOM 3194 O O . CYS A 1 34 ? 16.824 -1.388 -0.081 1.00 0.00 34 CYS A O 6
ATOM 3201 N N . VAL A 1 35 ? 16.811 0.645 0.882 1.00 0.00 35 VAL A N 6
ATOM 3202 C CA . VAL A 1 35 ? 17.500 0.200 2.088 1.00 0.00 35 VAL A CA 6
ATOM 3203 C C . VAL A 1 35 ? 16.821 0.742 3.341 1.00 0.00 35 VAL A C 6
ATOM 3204 O O . VAL A 1 35 ? 16.944 0.169 4.423 1.00 0.00 35 VAL A O 6
ATOM 3217 N N . GLY A 1 1 ? 2.182 -1.225 -2.863 1.00 0.00 1 GLY A N 7
ATOM 3218 C CA . GLY A 1 1 ? 2.129 -0.171 -1.868 1.00 0.00 1 GLY A CA 7
ATOM 3219 C C . GLY A 1 1 ? 3.414 0.630 -1.803 1.00 0.00 1 GLY A C 7
ATOM 3220 O O . GLY A 1 1 ? 3.511 1.711 -2.386 1.00 0.00 1 GLY A O 7
ATOM 3224 N N . CYS A 1 2 ? 4.403 0.102 -1.090 1.00 0.00 2 CYS A N 7
ATOM 3225 C CA . CYS A 1 2 ? 5.689 0.775 -0.948 1.00 0.00 2 CYS A CA 7
ATOM 3226 C C . CYS A 1 2 ? 6.840 -0.187 -1.225 1.00 0.00 2 CYS A C 7
ATOM 3227 O O . CYS A 1 2 ? 6.672 -1.406 -1.166 1.00 0.00 2 CYS A O 7
ATOM 3234 N N . ILE A 1 3 ? 8.009 0.368 -1.527 1.00 0.00 3 ILE A N 7
ATOM 3235 C CA . ILE A 1 3 ? 9.188 -0.440 -1.811 1.00 0.00 3 ILE A CA 7
ATOM 3236 C C . ILE A 1 3 ? 9.978 -0.726 -0.539 1.00 0.00 3 ILE A C 7
ATOM 3237 O O . ILE A 1 3 ? 10.493 0.190 0.103 1.00 0.00 3 ILE A O 7
ATOM 3253 N N . ALA A 1 4 ? 10.072 -2.002 -0.181 1.00 0.00 4 ALA A N 7
ATOM 3254 C CA . ALA A 1 4 ? 10.804 -2.409 1.012 1.00 0.00 4 ALA A CA 7
ATOM 3255 C C . ALA A 1 4 ? 12.308 -2.403 0.763 1.00 0.00 4 ALA A C 7
ATOM 3256 O O . ALA A 1 4 ? 12.759 -2.297 -0.378 1.00 0.00 4 ALA A O 7
ATOM 3263 N N . LYS A 1 5 ? 13.082 -2.516 1.837 1.00 0.00 5 LYS A N 7
ATOM 3264 C CA . LYS A 1 5 ? 14.536 -2.524 1.736 1.00 0.00 5 LYS A CA 7
ATOM 3265 C C . LYS A 1 5 ? 15.035 -3.852 1.175 1.00 0.00 5 LYS A C 7
ATOM 3266 O O . LYS A 1 5 ? 15.671 -4.634 1.880 1.00 0.00 5 LYS A O 7
ATOM 3285 N N . ASN A 1 6 ? 14.743 -4.098 -0.098 1.00 0.00 6 ASN A N 7
ATOM 3286 C CA . ASN A 1 6 ? 15.164 -5.332 -0.754 1.00 0.00 6 ASN A CA 7
ATOM 3287 C C . ASN A 1 6 ? 14.639 -5.392 -2.185 1.00 0.00 6 ASN A C 7
ATOM 3288 O O . ASN A 1 6 ? 15.236 -6.035 -3.050 1.00 0.00 6 ASN A O 7
ATOM 3299 N N . LYS A 1 7 ? 13.520 -4.719 -2.429 1.00 0.00 7 LYS A N 7
ATOM 3300 C CA . LYS A 1 7 ? 12.915 -4.694 -3.755 1.00 0.00 7 LYS A CA 7
ATOM 3301 C C . LYS A 1 7 ? 13.520 -3.583 -4.608 1.00 0.00 7 LYS A C 7
ATOM 3302 O O . LYS A 1 7 ? 13.912 -2.537 -4.092 1.00 0.00 7 LYS A O 7
ATOM 3321 N N . GLU A 1 8 ? 13.589 -3.818 -5.914 1.00 0.00 8 GLU A N 7
ATOM 3322 C CA . GLU A 1 8 ? 14.146 -2.835 -6.837 1.00 0.00 8 GLU A CA 7
ATOM 3323 C C . GLU A 1 8 ? 13.439 -1.491 -6.692 1.00 0.00 8 GLU A C 7
ATOM 3324 O O . GLU A 1 8 ? 12.290 -1.425 -6.253 1.00 0.00 8 GLU A O 7
ATOM 3336 N N . CYS A 1 9 ? 14.134 -0.420 -7.063 1.00 0.00 9 CYS A N 7
ATOM 3337 C CA . CYS A 1 9 ? 13.575 0.923 -6.973 1.00 0.00 9 CYS A CA 7
ATOM 3338 C C . CYS A 1 9 ? 14.171 1.832 -8.045 1.00 0.00 9 CYS A C 7
ATOM 3339 O O . CYS A 1 9 ? 15.357 1.742 -8.360 1.00 0.00 9 CYS A O 7
ATOM 3346 N N . ALA A 1 10 ? 13.339 2.707 -8.600 1.00 0.00 10 ALA A N 7
ATOM 3347 C CA . ALA A 1 10 ? 13.783 3.634 -9.633 1.00 0.00 10 ALA A CA 7
ATOM 3348 C C . ALA A 1 10 ? 13.697 5.078 -9.150 1.00 0.00 10 ALA A C 7
ATOM 3349 O O . ALA A 1 10 ? 12.777 5.444 -8.420 1.00 0.00 10 ALA A O 7
ATOM 3356 N N . TRP A 1 11 ? 14.662 5.892 -9.561 1.00 0.00 11 TRP A N 7
ATOM 3357 C CA . TRP A 1 11 ? 14.695 7.297 -9.169 1.00 0.00 11 TRP A CA 7
ATOM 3358 C C . TRP A 1 11 ? 13.467 8.036 -9.688 1.00 0.00 11 TRP A C 7
ATOM 3359 O O . TRP A 1 11 ? 13.154 9.137 -9.232 1.00 0.00 11 TRP A O 7
ATOM 3380 N N . PHE A 1 12 ? 12.773 7.425 -10.642 1.00 0.00 12 PHE A N 7
ATOM 3381 C CA . PHE A 1 12 ? 11.578 8.027 -11.223 1.00 0.00 12 PHE A CA 7
ATOM 3382 C C . PHE A 1 12 ? 10.427 7.025 -11.258 1.00 0.00 12 PHE A C 7
ATOM 3383 O O . PHE A 1 12 ? 9.477 7.182 -12.025 1.00 0.00 12 PHE A O 7
ATOM 3400 N N . SER A 1 13 ? 10.521 5.996 -10.423 1.00 0.00 13 SER A N 7
ATOM 3401 C CA . SER A 1 13 ? 9.491 4.966 -10.361 1.00 0.00 13 SER A CA 7
ATOM 3402 C C . SER A 1 13 ? 8.131 5.577 -10.037 1.00 0.00 13 SER A C 7
ATOM 3403 O O . SER A 1 13 ? 7.089 4.987 -10.322 1.00 0.00 13 SER A O 7
ATOM 3411 N N . GLY A 1 14 ? 8.149 6.764 -9.439 1.00 0.00 14 GLY A N 7
ATOM 3412 C CA . GLY A 1 14 ? 6.913 7.437 -9.086 1.00 0.00 14 GLY A CA 7
ATOM 3413 C C . GLY A 1 14 ? 6.453 7.104 -7.680 1.00 0.00 14 GLY A C 7
ATOM 3414 O O . GLY A 1 14 ? 5.681 7.851 -7.080 1.00 0.00 14 GLY A O 7
ATOM 3418 N N . GLU A 1 15 ? 6.927 5.978 -7.155 1.00 0.00 15 GLU A N 7
ATOM 3419 C CA . GLU A 1 15 ? 6.556 5.547 -5.812 1.00 0.00 15 GLU A CA 7
ATOM 3420 C C . GLU A 1 15 ? 7.689 5.812 -4.824 1.00 0.00 15 GLU A C 7
ATOM 3421 O O . GLU A 1 15 ? 8.728 6.362 -5.189 1.00 0.00 15 GLU A O 7
ATOM 3433 N N . TRP A 1 16 ? 7.479 5.417 -3.574 1.00 0.00 16 TRP A N 7
ATOM 3434 C CA . TRP A 1 16 ? 8.481 5.612 -2.533 1.00 0.00 16 TRP A CA 7
ATOM 3435 C C . TRP A 1 16 ? 8.658 4.346 -1.703 1.00 0.00 16 TRP A C 7
ATOM 3436 O O . TRP A 1 16 ? 7.760 3.506 -1.635 1.00 0.00 16 TRP A O 7
ATOM 3457 N N . CYS A 1 17 ? 9.821 4.213 -1.073 1.00 0.00 17 CYS A N 7
ATOM 3458 C CA . CYS A 1 17 ? 10.116 3.049 -0.247 1.00 0.00 17 CYS A CA 7
ATOM 3459 C C . CYS A 1 17 ? 9.319 3.088 1.054 1.00 0.00 17 CYS A C 7
ATOM 3460 O O . CYS A 1 17 ? 8.773 4.126 1.429 1.00 0.00 17 CYS A O 7
ATOM 3467 N N . CYS A 1 18 ? 9.258 1.951 1.738 1.00 0.00 18 CYS A N 7
ATOM 3468 C CA . CYS A 1 18 ? 8.529 1.854 2.997 1.00 0.00 18 CYS A CA 7
ATOM 3469 C C . CYS A 1 18 ? 9.260 2.602 4.108 1.00 0.00 18 CYS A C 7
ATOM 3470 O O . CYS A 1 18 ? 10.394 3.046 3.930 1.00 0.00 18 CYS A O 7
ATOM 3477 N N . GLY A 1 19 ? 8.602 2.738 5.255 1.00 0.00 19 GLY A N 7
ATOM 3478 C CA . GLY A 1 19 ? 9.204 3.432 6.378 1.00 0.00 19 GLY A CA 7
ATOM 3479 C C . GLY A 1 19 ? 9.736 4.799 5.997 1.00 0.00 19 GLY A C 7
ATOM 3480 O O . GLY A 1 19 ? 8.966 5.706 5.682 1.00 0.00 19 GLY A O 7
ATOM 3484 N N . ALA A 1 20 ? 11.056 4.949 6.028 1.00 0.00 20 ALA A N 7
ATOM 3485 C CA . ALA A 1 20 ? 11.690 6.215 5.682 1.00 0.00 20 ALA A CA 7
ATOM 3486 C C . ALA A 1 20 ? 13.030 5.987 4.991 1.00 0.00 20 ALA A C 7
ATOM 3487 O O . ALA A 1 20 ? 13.971 6.762 5.168 1.00 0.00 20 ALA A O 7
ATOM 3494 N N . LEU A 1 21 ? 13.111 4.920 4.204 1.00 0.00 21 LEU A N 7
ATOM 3495 C CA . LEU A 1 21 ? 14.338 4.590 3.486 1.00 0.00 21 LEU A CA 7
ATOM 3496 C C . LEU A 1 21 ? 14.298 5.133 2.061 1.00 0.00 21 LEU A C 7
ATOM 3497 O O . LEU A 1 21 ? 13.225 5.391 1.514 1.00 0.00 21 LEU A O 7
ATOM 3513 N N . SER A 1 22 ? 15.473 5.303 1.465 1.00 0.00 22 SER A N 7
ATOM 3514 C CA . SER A 1 22 ? 15.573 5.817 0.104 1.00 0.00 22 SER A CA 7
ATOM 3515 C C . SER A 1 22 ? 16.057 4.731 -0.852 1.00 0.00 22 SER A C 7
ATOM 3516 O O . SER A 1 22 ? 16.190 3.567 -0.473 1.00 0.00 22 SER A O 7
ATOM 3524 N N . CYS A 1 23 ? 16.319 5.120 -2.096 1.00 0.00 23 CYS A N 7
ATOM 3525 C CA . CYS A 1 23 ? 16.787 4.182 -3.109 1.00 0.00 23 CYS A CA 7
ATOM 3526 C C . CYS A 1 23 ? 18.304 4.260 -3.262 1.00 0.00 23 CYS A C 7
ATOM 3527 O O . CYS A 1 23 ? 18.856 5.321 -3.550 1.00 0.00 23 CYS A O 7
ATOM 3534 N N . LYS A 1 24 ? 18.971 3.128 -3.067 1.00 0.00 24 LYS A N 7
ATOM 3535 C CA . LYS A 1 24 ? 20.423 3.065 -3.184 1.00 0.00 24 LYS A CA 7
ATOM 3536 C C . LYS A 1 24 ? 20.848 1.890 -4.060 1.00 0.00 24 LYS A C 7
ATOM 3537 O O . LYS A 1 24 ? 20.092 0.936 -4.245 1.00 0.00 24 LYS A O 7
ATOM 3556 N N . TYR A 1 25 ? 22.061 1.966 -4.595 1.00 0.00 25 TYR A N 7
ATOM 3557 C CA . TYR A 1 25 ? 22.586 0.909 -5.452 1.00 0.00 25 TYR A CA 7
ATOM 3558 C C . TYR A 1 25 ? 23.135 -0.245 -4.619 1.00 0.00 25 TYR A C 7
ATOM 3559 O O . TYR A 1 25 ? 23.847 -0.033 -3.637 1.00 0.00 25 TYR A O 7
ATOM 3577 N N . SER A 1 26 ? 22.800 -1.467 -5.019 1.00 0.00 26 SER A N 7
ATOM 3578 C CA . SER A 1 26 ? 23.256 -2.656 -4.309 1.00 0.00 26 SER A CA 7
ATOM 3579 C C . SER A 1 26 ? 24.228 -3.461 -5.166 1.00 0.00 26 SER A C 7
ATOM 3580 O O . SER A 1 26 ? 23.817 -4.231 -6.034 1.00 0.00 26 SER A O 7
ATOM 3588 N N . ILE A 1 27 ? 25.520 -3.277 -4.915 1.00 0.00 27 ILE A N 7
ATOM 3589 C CA . ILE A 1 27 ? 26.552 -3.985 -5.661 1.00 0.00 27 ILE A CA 7
ATOM 3590 C C . ILE A 1 27 ? 26.369 -5.495 -5.554 1.00 0.00 27 ILE A C 7
ATOM 3591 O O . ILE A 1 27 ? 26.482 -6.218 -6.545 1.00 0.00 27 ILE A O 7
ATOM 3607 N N . LYS A 1 28 ? 26.082 -5.967 -4.346 1.00 0.00 28 LYS A N 7
ATOM 3608 C CA . LYS A 1 28 ? 25.879 -7.391 -4.108 1.00 0.00 28 LYS A CA 7
ATOM 3609 C C . LYS A 1 28 ? 24.719 -7.922 -4.942 1.00 0.00 28 LYS A C 7
ATOM 3610 O O . LYS A 1 28 ? 24.779 -9.032 -5.471 1.00 0.00 28 LYS A O 7
ATOM 3629 N N . ARG A 1 29 ? 23.664 -7.122 -5.058 1.00 0.00 29 ARG A N 7
ATOM 3630 C CA . ARG A 1 29 ? 22.490 -7.512 -5.829 1.00 0.00 29 ARG A CA 7
ATOM 3631 C C . ARG A 1 29 ? 22.618 -7.061 -7.281 1.00 0.00 29 ARG A C 7
ATOM 3632 O O . ARG A 1 29 ? 21.688 -7.210 -8.073 1.00 0.00 29 ARG A O 7
ATOM 3653 N N . ASN A 1 30 ? 23.777 -6.507 -7.623 1.00 0.00 30 ASN A N 7
ATOM 3654 C CA . ASN A 1 30 ? 24.027 -6.033 -8.979 1.00 0.00 30 ASN A CA 7
ATOM 3655 C C . ASN A 1 30 ? 22.813 -5.288 -9.527 1.00 0.00 30 ASN A C 7
ATOM 3656 O O . ASN A 1 30 ? 22.523 -5.346 -10.723 1.00 0.00 30 ASN A O 7
ATOM 3667 N N . LEU A 1 31 ? 22.108 -4.588 -8.646 1.00 0.00 31 LEU A N 7
ATOM 3668 C CA . LEU A 1 31 ? 20.925 -3.831 -9.040 1.00 0.00 31 LEU A CA 7
ATOM 3669 C C . LEU A 1 31 ? 20.702 -2.644 -8.108 1.00 0.00 31 LEU A C 7
ATOM 3670 O O . LEU A 1 31 ? 21.561 -2.313 -7.291 1.00 0.00 31 LEU A O 7
ATOM 3686 N N . LYS A 1 32 ? 19.542 -2.009 -8.235 1.00 0.00 32 LYS A N 7
ATOM 3687 C CA . LYS A 1 32 ? 19.203 -0.861 -7.402 1.00 0.00 32 LYS A CA 7
ATOM 3688 C C . LYS A 1 32 ? 17.949 -1.137 -6.579 1.00 0.00 32 LYS A C 7
ATOM 3689 O O . LYS A 1 32 ? 16.857 -1.288 -7.127 1.00 0.00 32 LYS A O 7
ATOM 3708 N N . ILE A 1 33 ? 18.114 -1.202 -5.262 1.00 0.00 33 ILE A N 7
ATOM 3709 C CA . ILE A 1 33 ? 16.995 -1.457 -4.364 1.00 0.00 33 ILE A CA 7
ATOM 3710 C C . ILE A 1 33 ? 17.011 -0.499 -3.178 1.00 0.00 33 ILE A C 7
ATOM 3711 O O . ILE A 1 33 ? 17.982 0.228 -2.966 1.00 0.00 33 ILE A O 7
ATOM 3727 N N . CYS A 1 34 ? 15.929 -0.503 -2.407 1.00 0.00 34 CYS A N 7
ATOM 3728 C CA . CYS A 1 34 ? 15.818 0.365 -1.240 1.00 0.00 34 CYS A CA 7
ATOM 3729 C C . CYS A 1 34 ? 16.542 -0.241 -0.041 1.00 0.00 34 CYS A C 7
ATOM 3730 O O . CYS A 1 34 ? 16.778 -1.448 0.011 1.00 0.00 34 CYS A O 7
ATOM 3737 N N . VAL A 1 35 ? 16.890 0.607 0.922 1.00 0.00 35 VAL A N 7
ATOM 3738 C CA . VAL A 1 35 ? 17.586 0.156 2.122 1.00 0.00 35 VAL A CA 7
ATOM 3739 C C . VAL A 1 35 ? 17.227 1.023 3.323 1.00 0.00 35 VAL A C 7
ATOM 3740 O O . VAL A 1 35 ? 17.898 2.015 3.608 1.00 0.00 35 VAL A O 7
ATOM 3753 N N . GLY A 1 1 ? 0.888 -0.363 -0.661 1.00 0.00 1 GLY A N 8
ATOM 3754 C CA . GLY A 1 1 ? 1.989 -1.005 -1.355 1.00 0.00 1 GLY A CA 8
ATOM 3755 C C . GLY A 1 1 ? 3.189 -0.092 -1.510 1.00 0.00 1 GLY A C 8
ATOM 3756 O O . GLY A 1 1 ? 3.092 0.975 -2.118 1.00 0.00 1 GLY A O 8
ATOM 3760 N N . CYS A 1 2 ? 4.323 -0.509 -0.957 1.00 0.00 2 CYS A N 8
ATOM 3761 C CA . CYS A 1 2 ? 5.547 0.280 -1.034 1.00 0.00 2 CYS A CA 8
ATOM 3762 C C . CYS A 1 2 ? 6.750 -0.611 -1.329 1.00 0.00 2 CYS A C 8
ATOM 3763 O O . CYS A 1 2 ? 6.650 -1.838 -1.294 1.00 0.00 2 CYS A O 8
ATOM 3770 N N . ILE A 1 3 ? 7.886 0.015 -1.618 1.00 0.00 3 ILE A N 8
ATOM 3771 C CA . ILE A 1 3 ? 9.108 -0.721 -1.917 1.00 0.00 3 ILE A CA 8
ATOM 3772 C C . ILE A 1 3 ? 9.920 -0.976 -0.652 1.00 0.00 3 ILE A C 8
ATOM 3773 O O . ILE A 1 3 ? 10.387 -0.040 -0.003 1.00 0.00 3 ILE A O 8
ATOM 3789 N N . ALA A 1 4 ? 10.085 -2.249 -0.308 1.00 0.00 4 ALA A N 8
ATOM 3790 C CA . ALA A 1 4 ? 10.844 -2.627 0.878 1.00 0.00 4 ALA A CA 8
ATOM 3791 C C . ALA A 1 4 ? 12.344 -2.544 0.619 1.00 0.00 4 ALA A C 8
ATOM 3792 O O . ALA A 1 4 ? 12.781 -2.406 -0.524 1.00 0.00 4 ALA A O 8
ATOM 3799 N N . LYS A 1 5 ? 13.130 -2.629 1.687 1.00 0.00 5 LYS A N 8
ATOM 3800 C CA . LYS A 1 5 ? 14.582 -2.564 1.576 1.00 0.00 5 LYS A CA 8
ATOM 3801 C C . LYS A 1 5 ? 15.142 -3.860 0.999 1.00 0.00 5 LYS A C 8
ATOM 3802 O O . LYS A 1 5 ? 15.833 -4.609 1.688 1.00 0.00 5 LYS A O 8
ATOM 3821 N N . ASN A 1 6 ? 14.841 -4.116 -0.270 1.00 0.00 6 ASN A N 8
ATOM 3822 C CA . ASN A 1 6 ? 15.316 -5.322 -0.939 1.00 0.00 6 ASN A CA 8
ATOM 3823 C C . ASN A 1 6 ? 14.808 -5.382 -2.377 1.00 0.00 6 ASN A C 8
ATOM 3824 O O . ASN A 1 6 ? 15.451 -5.964 -3.251 1.00 0.00 6 ASN A O 8
ATOM 3835 N N . LYS A 1 7 ? 13.650 -4.775 -2.615 1.00 0.00 7 LYS A N 8
ATOM 3836 C CA . LYS A 1 7 ? 13.055 -4.756 -3.946 1.00 0.00 7 LYS A CA 8
ATOM 3837 C C . LYS A 1 7 ? 13.591 -3.587 -4.765 1.00 0.00 7 LYS A C 8
ATOM 3838 O O . LYS A 1 7 ? 13.859 -2.513 -4.228 1.00 0.00 7 LYS A O 8
ATOM 3857 N N . GLU A 1 8 ? 13.744 -3.804 -6.068 1.00 0.00 8 GLU A N 8
ATOM 3858 C CA . GLU A 1 8 ? 14.248 -2.766 -6.960 1.00 0.00 8 GLU A CA 8
ATOM 3859 C C . GLU A 1 8 ? 13.442 -1.480 -6.809 1.00 0.00 8 GLU A C 8
ATOM 3860 O O . GLU A 1 8 ? 12.288 -1.504 -6.380 1.00 0.00 8 GLU A O 8
ATOM 3872 N N . CYS A 1 9 ? 14.058 -0.357 -7.164 1.00 0.00 9 CYS A N 8
ATOM 3873 C CA . CYS A 1 9 ? 13.400 0.940 -7.068 1.00 0.00 9 CYS A CA 8
ATOM 3874 C C . CYS A 1 9 ? 13.920 1.895 -8.138 1.00 0.00 9 CYS A C 8
ATOM 3875 O O . CYS A 1 9 ? 15.107 1.891 -8.464 1.00 0.00 9 CYS A O 8
ATOM 3882 N N . ALA A 1 10 ? 13.023 2.712 -8.681 1.00 0.00 10 ALA A N 8
ATOM 3883 C CA . ALA A 1 10 ? 13.392 3.673 -9.713 1.00 0.00 10 ALA A CA 8
ATOM 3884 C C . ALA A 1 10 ? 13.259 5.104 -9.203 1.00 0.00 10 ALA A C 8
ATOM 3885 O O . ALA A 1 10 ? 12.348 5.417 -8.435 1.00 0.00 10 ALA A O 8
ATOM 3892 N N . TRP A 1 11 ? 14.172 5.967 -9.632 1.00 0.00 11 TRP A N 8
ATOM 3893 C CA . TRP A 1 11 ? 14.156 7.366 -9.217 1.00 0.00 11 TRP A CA 8
ATOM 3894 C C . TRP A 1 11 ? 12.889 8.063 -9.700 1.00 0.00 11 TRP A C 8
ATOM 3895 O O . TRP A 1 11 ? 12.549 9.149 -9.231 1.00 0.00 11 TRP A O 8
ATOM 3916 N N . PHE A 1 12 ? 12.193 7.431 -10.640 1.00 0.00 12 PHE A N 8
ATOM 3917 C CA . PHE A 1 12 ? 10.963 7.992 -11.187 1.00 0.00 12 PHE A CA 8
ATOM 3918 C C . PHE A 1 12 ? 9.865 6.934 -11.254 1.00 0.00 12 PHE A C 8
ATOM 3919 O O . PHE A 1 12 ? 8.958 7.016 -12.082 1.00 0.00 12 PHE A O 8
ATOM 3936 N N . SER A 1 13 ? 9.956 5.940 -10.376 1.00 0.00 13 SER A N 8
ATOM 3937 C CA . SER A 1 13 ? 8.974 4.863 -10.337 1.00 0.00 13 SER A CA 8
ATOM 3938 C C . SER A 1 13 ? 7.605 5.390 -9.917 1.00 0.00 13 SER A C 8
ATOM 3939 O O . SER A 1 13 ? 6.593 4.706 -10.063 1.00 0.00 13 SER A O 8
ATOM 3947 N N . GLY A 1 14 ? 7.583 6.613 -9.395 1.00 0.00 14 GLY A N 8
ATOM 3948 C CA . GLY A 1 14 ? 6.335 7.212 -8.961 1.00 0.00 14 GLY A CA 8
ATOM 3949 C C . GLY A 1 14 ? 6.046 6.953 -7.496 1.00 0.00 14 GLY A C 8
ATOM 3950 O O . GLY A 1 14 ? 5.420 7.774 -6.827 1.00 0.00 14 GLY A O 8
ATOM 3954 N N . GLU A 1 15 ? 6.502 5.809 -6.997 1.00 0.00 15 GLU A N 8
ATOM 3955 C CA . GLU A 1 15 ? 6.285 5.444 -5.602 1.00 0.00 15 GLU A CA 8
ATOM 3956 C C . GLU A 1 15 ? 7.572 5.595 -4.795 1.00 0.00 15 GLU A C 8
ATOM 3957 O O . GLU A 1 15 ? 8.619 5.948 -5.337 1.00 0.00 15 GLU A O 8
ATOM 3969 N N . TRP A 1 16 ? 7.483 5.325 -3.497 1.00 0.00 16 TRP A N 8
ATOM 3970 C CA . TRP A 1 16 ? 8.640 5.431 -2.615 1.00 0.00 16 TRP A CA 8
ATOM 3971 C C . TRP A 1 16 ? 8.831 4.149 -1.812 1.00 0.00 16 TRP A C 8
ATOM 3972 O O . TRP A 1 16 ? 8.005 3.238 -1.873 1.00 0.00 16 TRP A O 8
ATOM 3993 N N . CYS A 1 17 ? 9.924 4.085 -1.059 1.00 0.00 17 CYS A N 8
ATOM 3994 C CA . CYS A 1 17 ? 10.224 2.914 -0.243 1.00 0.00 17 CYS A CA 8
ATOM 3995 C C . CYS A 1 17 ? 9.429 2.941 1.059 1.00 0.00 17 CYS A C 8
ATOM 3996 O O . CYS A 1 17 ? 8.945 3.991 1.483 1.00 0.00 17 CYS A O 8
ATOM 4003 N N . CYS A 1 18 ? 9.300 1.779 1.690 1.00 0.00 18 CYS A N 8
ATOM 4004 C CA . CYS A 1 18 ? 8.564 1.667 2.944 1.00 0.00 18 CYS A CA 8
ATOM 4005 C C . CYS A 1 18 ? 9.275 2.426 4.061 1.00 0.00 18 CYS A C 8
ATOM 4006 O O . CYS A 1 18 ? 10.424 2.841 3.911 1.00 0.00 18 CYS A O 8
ATOM 4013 N N . GLY A 1 19 ? 8.583 2.604 5.182 1.00 0.00 19 GLY A N 8
ATOM 4014 C CA . GLY A 1 19 ? 9.163 3.312 6.308 1.00 0.00 19 GLY A CA 8
ATOM 4015 C C . GLY A 1 19 ? 9.690 4.680 5.923 1.00 0.00 19 GLY A C 8
ATOM 4016 O O . GLY A 1 19 ? 8.916 5.606 5.682 1.00 0.00 19 GLY A O 8
ATOM 4020 N N . ALA A 1 20 ? 11.012 4.809 5.866 1.00 0.00 20 ALA A N 8
ATOM 4021 C CA . ALA A 1 20 ? 11.641 6.074 5.507 1.00 0.00 20 ALA A CA 8
ATOM 4022 C C . ALA A 1 20 ? 12.986 5.844 4.827 1.00 0.00 20 ALA A C 8
ATOM 4023 O O . ALA A 1 20 ? 13.951 6.569 5.074 1.00 0.00 20 ALA A O 8
ATOM 4030 N N . LEU A 1 21 ? 13.045 4.831 3.969 1.00 0.00 21 LEU A N 8
ATOM 4031 C CA . LEU A 1 21 ? 14.273 4.505 3.253 1.00 0.00 21 LEU A CA 8
ATOM 4032 C C . LEU A 1 21 ? 14.261 5.104 1.851 1.00 0.00 21 LEU A C 8
ATOM 4033 O O . LEU A 1 21 ? 13.200 5.396 1.299 1.00 0.00 21 LEU A O 8
ATOM 4049 N N . SER A 1 22 ? 15.448 5.283 1.279 1.00 0.00 22 SER A N 8
ATOM 4050 C CA . SER A 1 22 ? 15.574 5.850 -0.059 1.00 0.00 22 SER A CA 8
ATOM 4051 C C . SER A 1 22 ? 16.074 4.801 -1.047 1.00 0.00 22 SER A C 8
ATOM 4052 O O . SER A 1 22 ? 16.329 3.654 -0.678 1.00 0.00 22 SER A O 8
ATOM 4060 N N . CYS A 1 23 ? 16.213 5.203 -2.306 1.00 0.00 23 CYS A N 8
ATOM 4061 C CA . CYS A 1 23 ? 16.682 4.300 -3.351 1.00 0.00 23 CYS A CA 8
ATOM 4062 C C . CYS A 1 23 ? 18.190 4.430 -3.546 1.00 0.00 23 CYS A C 8
ATOM 4063 O O . CYS A 1 23 ? 18.689 5.493 -3.916 1.00 0.00 23 CYS A O 8
ATOM 4070 N N . LYS A 1 24 ? 18.909 3.342 -3.295 1.00 0.00 24 LYS A N 8
ATOM 4071 C CA . LYS A 1 24 ? 20.360 3.333 -3.444 1.00 0.00 24 LYS A CA 8
ATOM 4072 C C . LYS A 1 24 ? 20.820 2.096 -4.209 1.00 0.00 24 LYS A C 8
ATOM 4073 O O . LYS A 1 24 ? 20.066 1.136 -4.368 1.00 0.00 24 LYS A O 8
ATOM 4092 N N . TYR A 1 25 ? 22.061 2.126 -4.681 1.00 0.00 25 TYR A N 8
ATOM 4093 C CA . TYR A 1 25 ? 22.621 1.008 -5.431 1.00 0.00 25 TYR A CA 8
ATOM 4094 C C . TYR A 1 25 ? 23.107 -0.090 -4.489 1.00 0.00 25 TYR A C 8
ATOM 4095 O O . TYR A 1 25 ? 23.807 0.178 -3.513 1.00 0.00 25 TYR A O 8
ATOM 4113 N N . SER A 1 26 ? 22.730 -1.329 -4.791 1.00 0.00 26 SER A N 8
ATOM 4114 C CA . SER A 1 26 ? 23.123 -2.469 -3.972 1.00 0.00 26 SER A CA 8
ATOM 4115 C C . SER A 1 26 ? 24.118 -3.355 -4.715 1.00 0.00 26 SER A C 8
ATOM 4116 O O . SER A 1 26 ? 23.731 -4.201 -5.521 1.00 0.00 26 SER A O 8
ATOM 4124 N N . ILE A 1 27 ? 25.402 -3.153 -4.437 1.00 0.00 27 ILE A N 8
ATOM 4125 C CA . ILE A 1 27 ? 26.453 -3.934 -5.078 1.00 0.00 27 ILE A CA 8
ATOM 4126 C C . ILE A 1 27 ? 26.212 -5.429 -4.903 1.00 0.00 27 ILE A C 8
ATOM 4127 O O . ILE A 1 27 ? 26.375 -6.210 -5.841 1.00 0.00 27 ILE A O 8
ATOM 4143 N N . LYS A 1 28 ? 25.821 -5.822 -3.695 1.00 0.00 28 LYS A N 8
ATOM 4144 C CA . LYS A 1 28 ? 25.553 -7.224 -3.396 1.00 0.00 28 LYS A CA 8
ATOM 4145 C C . LYS A 1 28 ? 24.538 -7.805 -4.374 1.00 0.00 28 LYS A C 8
ATOM 4146 O O . LYS A 1 28 ? 24.696 -8.928 -4.854 1.00 0.00 28 LYS A O 8
ATOM 4165 N N . ARG A 1 29 ? 23.496 -7.034 -4.666 1.00 0.00 29 ARG A N 8
ATOM 4166 C CA . ARG A 1 29 ? 22.455 -7.473 -5.588 1.00 0.00 29 ARG A CA 8
ATOM 4167 C C . ARG A 1 29 ? 22.747 -6.993 -7.006 1.00 0.00 29 ARG A C 8
ATOM 4168 O O . ARG A 1 29 ? 21.918 -7.138 -7.904 1.00 0.00 29 ARG A O 8
ATOM 4189 N N . ASN A 1 30 ? 23.931 -6.421 -7.200 1.00 0.00 30 ASN A N 8
ATOM 4190 C CA . ASN A 1 30 ? 24.333 -5.919 -8.509 1.00 0.00 30 ASN A CA 8
ATOM 4191 C C . ASN A 1 30 ? 23.177 -5.192 -9.191 1.00 0.00 30 ASN A C 8
ATOM 4192 O O . ASN A 1 30 ? 23.018 -5.263 -10.410 1.00 0.00 30 ASN A O 8
ATOM 4203 N N . LEU A 1 31 ? 22.375 -4.493 -8.396 1.00 0.00 31 LEU A N 8
ATOM 4204 C CA . LEU A 1 31 ? 21.234 -3.751 -8.922 1.00 0.00 31 LEU A CA 8
ATOM 4205 C C . LEU A 1 31 ? 20.913 -2.549 -8.039 1.00 0.00 31 LEU A C 8
ATOM 4206 O O . LEU A 1 31 ? 21.683 -2.198 -7.145 1.00 0.00 31 LEU A O 8
ATOM 4222 N N . LYS A 1 32 ? 19.769 -1.923 -8.295 1.00 0.00 32 LYS A N 8
ATOM 4223 C CA . LYS A 1 32 ? 19.342 -0.763 -7.522 1.00 0.00 32 LYS A CA 8
ATOM 4224 C C . LYS A 1 32 ? 18.069 -1.069 -6.739 1.00 0.00 32 LYS A C 8
ATOM 4225 O O . LYS A 1 32 ? 17.006 -1.280 -7.323 1.00 0.00 32 LYS A O 8
ATOM 4244 N N . ILE A 1 33 ? 18.185 -1.090 -5.415 1.00 0.00 33 ILE A N 8
ATOM 4245 C CA . ILE A 1 33 ? 17.043 -1.368 -4.553 1.00 0.00 33 ILE A CA 8
ATOM 4246 C C . ILE A 1 33 ? 17.011 -0.419 -3.360 1.00 0.00 33 ILE A C 8
ATOM 4247 O O . ILE A 1 33 ? 17.943 0.356 -3.145 1.00 0.00 33 ILE A O 8
ATOM 4263 N N . CYS A 1 34 ? 15.933 -0.486 -2.586 1.00 0.00 34 CYS A N 8
ATOM 4264 C CA . CYS A 1 34 ? 15.779 0.365 -1.413 1.00 0.00 34 CYS A CA 8
ATOM 4265 C C . CYS A 1 34 ? 16.537 -0.210 -0.220 1.00 0.00 34 CYS A C 8
ATOM 4266 O O . CYS A 1 34 ? 16.791 -1.413 -0.153 1.00 0.00 34 CYS A O 8
ATOM 4273 N N . VAL A 1 35 ? 16.895 0.658 0.721 1.00 0.00 35 VAL A N 8
ATOM 4274 C CA . VAL A 1 35 ? 17.622 0.237 1.913 1.00 0.00 35 VAL A CA 8
ATOM 4275 C C . VAL A 1 35 ? 17.226 1.075 3.123 1.00 0.00 35 VAL A C 8
ATOM 4276 O O . VAL A 1 35 ? 17.861 2.084 3.427 1.00 0.00 35 VAL A O 8
ATOM 4289 N N . GLY A 1 1 ? 1.669 -0.065 -0.269 1.00 0.00 1 GLY A N 9
ATOM 4290 C CA . GLY A 1 1 ? 2.237 0.195 -1.579 1.00 0.00 1 GLY A CA 9
ATOM 4291 C C . GLY A 1 1 ? 3.554 0.941 -1.502 1.00 0.00 1 GLY A C 9
ATOM 4292 O O . GLY A 1 1 ? 3.687 2.038 -2.044 1.00 0.00 1 GLY A O 9
ATOM 4296 N N . CYS A 1 2 ? 4.531 0.345 -0.826 1.00 0.00 2 CYS A N 9
ATOM 4297 C CA . CYS A 1 2 ? 5.844 0.960 -0.677 1.00 0.00 2 CYS A CA 9
ATOM 4298 C C . CYS A 1 2 ? 6.952 -0.043 -0.985 1.00 0.00 2 CYS A C 9
ATOM 4299 O O . CYS A 1 2 ? 6.739 -1.254 -0.931 1.00 0.00 2 CYS A O 9
ATOM 4306 N N . ILE A 1 3 ? 8.135 0.471 -1.306 1.00 0.00 3 ILE A N 9
ATOM 4307 C CA . ILE A 1 3 ? 9.276 -0.379 -1.620 1.00 0.00 3 ILE A CA 9
ATOM 4308 C C . ILE A 1 3 ? 10.081 -0.705 -0.367 1.00 0.00 3 ILE A C 9
ATOM 4309 O O . ILE A 1 3 ? 10.566 0.192 0.322 1.00 0.00 3 ILE A O 9
ATOM 4325 N N . ALA A 1 4 ? 10.219 -1.995 -0.077 1.00 0.00 4 ALA A N 9
ATOM 4326 C CA . ALA A 1 4 ? 10.968 -2.439 1.091 1.00 0.00 4 ALA A CA 9
ATOM 4327 C C . ALA A 1 4 ? 12.470 -2.394 0.831 1.00 0.00 4 ALA A C 9
ATOM 4328 O O . ALA A 1 4 ? 12.909 -2.232 -0.309 1.00 0.00 4 ALA A O 9
ATOM 4335 N N . LYS A 1 5 ? 13.255 -2.536 1.893 1.00 0.00 5 LYS A N 9
ATOM 4336 C CA . LYS A 1 5 ? 14.708 -2.512 1.780 1.00 0.00 5 LYS A CA 9
ATOM 4337 C C . LYS A 1 5 ? 15.229 -3.813 1.178 1.00 0.00 5 LYS A C 9
ATOM 4338 O O . LYS A 1 5 ? 15.899 -4.595 1.851 1.00 0.00 5 LYS A O 9
ATOM 4357 N N . ASN A 1 6 ? 14.917 -4.038 -0.094 1.00 0.00 6 ASN A N 9
ATOM 4358 C CA . ASN A 1 6 ? 15.354 -5.244 -0.787 1.00 0.00 6 ASN A CA 9
ATOM 4359 C C . ASN A 1 6 ? 14.806 -5.283 -2.211 1.00 0.00 6 ASN A C 9
ATOM 4360 O O . ASN A 1 6 ? 15.400 -5.894 -3.100 1.00 0.00 6 ASN A O 9
ATOM 4371 N N . LYS A 1 7 ? 13.670 -4.626 -2.420 1.00 0.00 7 LYS A N 9
ATOM 4372 C CA . LYS A 1 7 ? 13.042 -4.582 -3.735 1.00 0.00 7 LYS A CA 9
ATOM 4373 C C . LYS A 1 7 ? 13.614 -3.444 -4.574 1.00 0.00 7 LYS A C 9
ATOM 4374 O O . LYS A 1 7 ? 13.994 -2.401 -4.043 1.00 0.00 7 LYS A O 9
ATOM 4393 N N . GLU A 1 8 ? 13.671 -3.652 -5.885 1.00 0.00 8 GLU A N 9
ATOM 4394 C CA . GLU A 1 8 ? 14.196 -2.642 -6.796 1.00 0.00 8 GLU A CA 9
ATOM 4395 C C . GLU A 1 8 ? 13.483 -1.308 -6.599 1.00 0.00 8 GLU A C 9
ATOM 4396 O O . GLU A 1 8 ? 12.323 -1.266 -6.187 1.00 0.00 8 GLU A O 9
ATOM 4408 N N . CYS A 1 9 ? 14.185 -0.219 -6.895 1.00 0.00 9 CYS A N 9
ATOM 4409 C CA . CYS A 1 9 ? 13.621 1.118 -6.750 1.00 0.00 9 CYS A CA 9
ATOM 4410 C C . CYS A 1 9 ? 14.247 2.084 -7.752 1.00 0.00 9 CYS A C 9
ATOM 4411 O O . CYS A 1 9 ? 15.429 2.414 -7.656 1.00 0.00 9 CYS A O 9
ATOM 4418 N N . ALA A 1 10 ? 13.446 2.533 -8.712 1.00 0.00 10 ALA A N 9
ATOM 4419 C CA . ALA A 1 10 ? 13.920 3.463 -9.730 1.00 0.00 10 ALA A CA 9
ATOM 4420 C C . ALA A 1 10 ? 13.800 4.906 -9.253 1.00 0.00 10 ALA A C 9
ATOM 4421 O O . ALA A 1 10 ? 12.907 5.241 -8.475 1.00 0.00 10 ALA A O 9
ATOM 4428 N N . TRP A 1 11 ? 14.705 5.756 -9.725 1.00 0.00 11 TRP A N 9
ATOM 4429 C CA . TRP A 1 11 ? 14.700 7.165 -9.345 1.00 0.00 11 TRP A CA 9
ATOM 4430 C C . TRP A 1 11 ? 13.448 7.864 -9.864 1.00 0.00 11 TRP A C 9
ATOM 4431 O O . TRP A 1 11 ? 13.130 8.978 -9.447 1.00 0.00 11 TRP A O 9
ATOM 4452 N N . PHE A 1 12 ? 12.741 7.204 -10.774 1.00 0.00 12 PHE A N 9
ATOM 4453 C CA . PHE A 1 12 ? 11.523 7.763 -11.350 1.00 0.00 12 PHE A CA 9
ATOM 4454 C C . PHE A 1 12 ? 10.412 6.718 -11.393 1.00 0.00 12 PHE A C 9
ATOM 4455 O O . PHE A 1 12 ? 9.464 6.836 -12.169 1.00 0.00 12 PHE A O 9
ATOM 4472 N N . SER A 1 13 ? 10.537 5.695 -10.553 1.00 0.00 13 SER A N 9
ATOM 4473 C CA . SER A 1 13 ? 9.547 4.626 -10.498 1.00 0.00 13 SER A CA 9
ATOM 4474 C C . SER A 1 13 ? 8.166 5.182 -10.162 1.00 0.00 13 SER A C 9
ATOM 4475 O O . SER A 1 13 ? 7.146 4.554 -10.442 1.00 0.00 13 SER A O 9
ATOM 4483 N N . GLY A 1 14 ? 8.143 6.367 -9.559 1.00 0.00 14 GLY A N 9
ATOM 4484 C CA . GLY A 1 14 ? 6.883 6.989 -9.194 1.00 0.00 14 GLY A CA 9
ATOM 4485 C C . GLY A 1 14 ? 6.443 6.626 -7.790 1.00 0.00 14 GLY A C 9
ATOM 4486 O O . GLY A 1 14 ? 5.639 7.333 -7.183 1.00 0.00 14 GLY A O 9
ATOM 4490 N N . GLU A 1 15 ? 6.968 5.520 -7.274 1.00 0.00 15 GLU A N 9
ATOM 4491 C CA . GLU A 1 15 ? 6.622 5.063 -5.933 1.00 0.00 15 GLU A CA 9
ATOM 4492 C C . GLU A 1 15 ? 7.705 5.449 -4.930 1.00 0.00 15 GLU A C 9
ATOM 4493 O O . GLU A 1 15 ? 8.713 6.056 -5.292 1.00 0.00 15 GLU A O 9
ATOM 4505 N N . TRP A 1 16 ? 7.489 5.093 -3.669 1.00 0.00 16 TRP A N 9
ATOM 4506 C CA . TRP A 1 16 ? 8.446 5.402 -2.613 1.00 0.00 16 TRP A CA 9
ATOM 4507 C C . TRP A 1 16 ? 8.690 4.186 -1.726 1.00 0.00 16 TRP A C 9
ATOM 4508 O O . TRP A 1 16 ? 7.868 3.270 -1.671 1.00 0.00 16 TRP A O 9
ATOM 4529 N N . CYS A 1 17 ? 9.824 4.182 -1.033 1.00 0.00 17 CYS A N 9
ATOM 4530 C CA . CYS A 1 17 ? 10.176 3.078 -0.149 1.00 0.00 17 CYS A CA 9
ATOM 4531 C C . CYS A 1 17 ? 9.395 3.158 1.160 1.00 0.00 17 CYS A C 9
ATOM 4532 O O . CYS A 1 17 ? 8.831 4.200 1.496 1.00 0.00 17 CYS A O 9
ATOM 4539 N N . CYS A 1 18 ? 9.366 2.052 1.895 1.00 0.00 18 CYS A N 9
ATOM 4540 C CA . CYS A 1 18 ? 8.655 1.995 3.166 1.00 0.00 18 CYS A CA 9
ATOM 4541 C C . CYS A 1 18 ? 9.395 2.790 4.238 1.00 0.00 18 CYS A C 9
ATOM 4542 O O . CYS A 1 18 ? 10.552 3.166 4.060 1.00 0.00 18 CYS A O 9
ATOM 4549 N N . GLY A 1 19 ? 8.716 3.043 5.354 1.00 0.00 19 GLY A N 9
ATOM 4550 C CA . GLY A 1 19 ? 9.324 3.791 6.439 1.00 0.00 19 GLY A CA 9
ATOM 4551 C C . GLY A 1 19 ? 9.884 5.123 5.982 1.00 0.00 19 GLY A C 9
ATOM 4552 O O . GLY A 1 19 ? 9.132 6.055 5.695 1.00 0.00 19 GLY A O 9
ATOM 4556 N N . ALA A 1 20 ? 11.208 5.215 5.914 1.00 0.00 20 ALA A N 9
ATOM 4557 C CA . ALA A 1 20 ? 11.868 6.443 5.489 1.00 0.00 20 ALA A CA 9
ATOM 4558 C C . ALA A 1 20 ? 13.200 6.144 4.810 1.00 0.00 20 ALA A C 9
ATOM 4559 O O . ALA A 1 20 ? 14.164 6.897 4.952 1.00 0.00 20 ALA A O 9
ATOM 4566 N N . LEU A 1 21 ? 13.248 5.039 4.073 1.00 0.00 21 LEU A N 9
ATOM 4567 C CA . LEU A 1 21 ? 14.463 4.640 3.372 1.00 0.00 21 LEU A CA 9
ATOM 4568 C C . LEU A 1 21 ? 14.472 5.181 1.946 1.00 0.00 21 LEU A C 9
ATOM 4569 O O . LEU A 1 21 ? 13.421 5.468 1.373 1.00 0.00 21 LEU A O 9
ATOM 4585 N N . SER A 1 22 ? 15.666 5.315 1.376 1.00 0.00 22 SER A N 9
ATOM 4586 C CA . SER A 1 22 ? 15.812 5.823 0.017 1.00 0.00 22 SER A CA 9
ATOM 4587 C C . SER A 1 22 ? 16.275 4.719 -0.928 1.00 0.00 22 SER A C 9
ATOM 4588 O O . SER A 1 22 ? 16.574 3.603 -0.500 1.00 0.00 22 SER A O 9
ATOM 4596 N N . CYS A 1 23 ? 16.332 5.038 -2.217 1.00 0.00 23 CYS A N 9
ATOM 4597 C CA . CYS A 1 23 ? 16.758 4.075 -3.225 1.00 0.00 23 CYS A CA 9
ATOM 4598 C C . CYS A 1 23 ? 18.252 4.205 -3.505 1.00 0.00 23 CYS A C 9
ATOM 4599 O O . CYS A 1 23 ? 18.698 5.174 -4.121 1.00 0.00 23 CYS A O 9
ATOM 4606 N N . LYS A 1 24 ? 19.022 3.223 -3.048 1.00 0.00 24 LYS A N 9
ATOM 4607 C CA . LYS A 1 24 ? 20.466 3.226 -3.250 1.00 0.00 24 LYS A CA 9
ATOM 4608 C C . LYS A 1 24 ? 20.900 2.031 -4.093 1.00 0.00 24 LYS A C 9
ATOM 4609 O O . LYS A 1 24 ? 20.158 1.058 -4.236 1.00 0.00 24 LYS A O 9
ATOM 4628 N N . TYR A 1 25 ? 22.104 2.110 -4.647 1.00 0.00 25 TYR A N 9
ATOM 4629 C CA . TYR A 1 25 ? 22.636 1.035 -5.477 1.00 0.00 25 TYR A CA 9
ATOM 4630 C C . TYR A 1 25 ? 23.200 -0.090 -4.615 1.00 0.00 25 TYR A C 9
ATOM 4631 O O . TYR A 1 25 ? 24.006 0.147 -3.715 1.00 0.00 25 TYR A O 9
ATOM 4649 N N . SER A 1 26 ? 22.772 -1.316 -4.898 1.00 0.00 26 SER A N 9
ATOM 4650 C CA . SER A 1 26 ? 23.232 -2.479 -4.148 1.00 0.00 26 SER A CA 9
ATOM 4651 C C . SER A 1 26 ? 24.196 -3.317 -4.982 1.00 0.00 26 SER A C 9
ATOM 4652 O O . SER A 1 26 ? 23.777 -4.157 -5.778 1.00 0.00 26 SER A O 9
ATOM 4660 N N . ILE A 1 27 ? 25.490 -3.081 -4.793 1.00 0.00 27 ILE A N 9
ATOM 4661 C CA . ILE A 1 27 ? 26.515 -3.814 -5.526 1.00 0.00 27 ILE A CA 9
ATOM 4662 C C . ILE A 1 27 ? 26.300 -5.319 -5.414 1.00 0.00 27 ILE A C 9
ATOM 4663 O O . ILE A 1 27 ? 26.341 -6.040 -6.412 1.00 0.00 27 ILE A O 9
ATOM 4679 N N . LYS A 1 28 ? 26.070 -5.789 -4.192 1.00 0.00 28 LYS A N 9
ATOM 4680 C CA . LYS A 1 28 ? 25.846 -7.209 -3.948 1.00 0.00 28 LYS A CA 9
ATOM 4681 C C . LYS A 1 28 ? 24.692 -7.731 -4.798 1.00 0.00 28 LYS A C 9
ATOM 4682 O O . LYS A 1 28 ? 24.730 -8.861 -5.286 1.00 0.00 28 LYS A O 9
ATOM 4701 N N . ARG A 1 29 ? 23.669 -6.902 -4.973 1.00 0.00 29 ARG A N 9
ATOM 4702 C CA . ARG A 1 29 ? 22.504 -7.280 -5.765 1.00 0.00 29 ARG A CA 9
ATOM 4703 C C . ARG A 1 29 ? 22.662 -6.828 -7.214 1.00 0.00 29 ARG A C 9
ATOM 4704 O O . ARG A 1 29 ? 21.748 -6.978 -8.023 1.00 0.00 29 ARG A O 9
ATOM 4725 N N . ASN A 1 30 ? 23.827 -6.274 -7.532 1.00 0.00 30 ASN A N 9
ATOM 4726 C CA . ASN A 1 30 ? 24.104 -5.799 -8.883 1.00 0.00 30 ASN A CA 9
ATOM 4727 C C . ASN A 1 30 ? 22.902 -5.054 -9.454 1.00 0.00 30 ASN A C 9
ATOM 4728 O O . ASN A 1 30 ? 22.636 -5.110 -10.656 1.00 0.00 30 ASN A O 9
ATOM 4739 N N . LEU A 1 31 ? 22.178 -4.355 -8.586 1.00 0.00 31 LEU A N 9
ATOM 4740 C CA . LEU A 1 31 ? 21.004 -3.598 -9.004 1.00 0.00 31 LEU A CA 9
ATOM 4741 C C . LEU A 1 31 ? 20.760 -2.414 -8.073 1.00 0.00 31 LEU A C 9
ATOM 4742 O O . LEU A 1 31 ? 21.600 -2.086 -7.235 1.00 0.00 31 LEU A O 9
ATOM 4758 N N . LYS A 1 32 ? 19.605 -1.776 -8.225 1.00 0.00 32 LYS A N 9
ATOM 4759 C CA . LYS A 1 32 ? 19.248 -0.630 -7.397 1.00 0.00 32 LYS A CA 9
ATOM 4760 C C . LYS A 1 32 ? 18.000 -0.925 -6.570 1.00 0.00 32 LYS A C 9
ATOM 4761 O O . LYS A 1 32 ? 16.905 -1.071 -7.112 1.00 0.00 32 LYS A O 9
ATOM 4780 N N . ILE A 1 33 ? 18.174 -1.010 -5.255 1.00 0.00 33 ILE A N 9
ATOM 4781 C CA . ILE A 1 33 ? 17.062 -1.284 -4.354 1.00 0.00 33 ILE A CA 9
ATOM 4782 C C . ILE A 1 33 ? 17.073 -0.334 -3.162 1.00 0.00 33 ILE A C 9
ATOM 4783 O O . ILE A 1 33 ? 18.022 0.428 -2.970 1.00 0.00 33 ILE A O 9
ATOM 4799 N N . CYS A 1 34 ? 16.014 -0.385 -2.361 1.00 0.00 34 CYS A N 9
ATOM 4800 C CA . CYS A 1 34 ? 15.901 0.470 -1.185 1.00 0.00 34 CYS A CA 9
ATOM 4801 C C . CYS A 1 34 ? 16.633 -0.144 0.005 1.00 0.00 34 CYS A C 9
ATOM 4802 O O . CYS A 1 34 ? 16.904 -1.345 0.029 1.00 0.00 34 CYS A O 9
ATOM 4809 N N . VAL A 1 35 ? 16.948 0.689 0.992 1.00 0.00 35 VAL A N 9
ATOM 4810 C CA . VAL A 1 35 ? 17.646 0.229 2.187 1.00 0.00 35 VAL A CA 9
ATOM 4811 C C . VAL A 1 35 ? 17.217 1.024 3.414 1.00 0.00 35 VAL A C 9
ATOM 4812 O O . VAL A 1 35 ? 17.692 2.136 3.644 1.00 0.00 35 VAL A O 9
ATOM 4825 N N . GLY A 1 1 ? 1.270 0.338 -2.290 1.00 0.00 1 GLY A N 10
ATOM 4826 C CA . GLY A 1 1 ? 2.092 -0.014 -1.148 1.00 0.00 1 GLY A CA 10
ATOM 4827 C C . GLY A 1 1 ? 3.374 0.792 -1.085 1.00 0.00 1 GLY A C 10
ATOM 4828 O O . GLY A 1 1 ? 3.351 2.018 -1.194 1.00 0.00 1 GLY A O 10
ATOM 4832 N N . CYS A 1 2 ? 4.496 0.102 -0.908 1.00 0.00 2 CYS A N 10
ATOM 4833 C CA . CYS A 1 2 ? 5.795 0.761 -0.829 1.00 0.00 2 CYS A CA 10
ATOM 4834 C C . CYS A 1 2 ? 6.923 -0.224 -1.119 1.00 0.00 2 CYS A C 10
ATOM 4835 O O . CYS A 1 2 ? 6.734 -1.439 -1.048 1.00 0.00 2 CYS A O 10
ATOM 4842 N N . ILE A 1 3 ? 8.096 0.308 -1.446 1.00 0.00 3 ILE A N 10
ATOM 4843 C CA . ILE A 1 3 ? 9.255 -0.524 -1.746 1.00 0.00 3 ILE A CA 10
ATOM 4844 C C . ILE A 1 3 ? 10.061 -0.818 -0.486 1.00 0.00 3 ILE A C 10
ATOM 4845 O O . ILE A 1 3 ? 10.559 0.095 0.172 1.00 0.00 3 ILE A O 10
ATOM 4861 N N . ALA A 1 4 ? 10.186 -2.100 -0.156 1.00 0.00 4 ALA A N 10
ATOM 4862 C CA . ALA A 1 4 ? 10.935 -2.515 1.023 1.00 0.00 4 ALA A CA 10
ATOM 4863 C C . ALA A 1 4 ? 12.437 -2.480 0.761 1.00 0.00 4 ALA A C 10
ATOM 4864 O O . ALA A 1 4 ? 12.875 -2.328 -0.380 1.00 0.00 4 ALA A O 10
ATOM 4871 N N . LYS A 1 5 ? 13.222 -2.620 1.823 1.00 0.00 5 LYS A N 10
ATOM 4872 C CA . LYS A 1 5 ? 14.676 -2.604 1.709 1.00 0.00 5 LYS A CA 10
ATOM 4873 C C . LYS A 1 5 ? 15.189 -3.914 1.120 1.00 0.00 5 LYS A C 10
ATOM 4874 O O . LYS A 1 5 ? 15.858 -4.691 1.800 1.00 0.00 5 LYS A O 10
ATOM 4893 N N . ASN A 1 6 ? 14.872 -4.153 -0.148 1.00 0.00 6 ASN A N 10
ATOM 4894 C CA . ASN A 1 6 ? 15.302 -5.369 -0.829 1.00 0.00 6 ASN A CA 10
ATOM 4895 C C . ASN A 1 6 ? 14.805 -5.391 -2.271 1.00 0.00 6 ASN A C 10
ATOM 4896 O O . ASN A 1 6 ? 15.440 -5.975 -3.149 1.00 0.00 6 ASN A O 10
ATOM 4907 N N . LYS A 1 7 ? 13.667 -4.748 -2.508 1.00 0.00 7 LYS A N 10
ATOM 4908 C CA . LYS A 1 7 ? 13.084 -4.691 -3.844 1.00 0.00 7 LYS A CA 10
ATOM 4909 C C . LYS A 1 7 ? 13.667 -3.529 -4.642 1.00 0.00 7 LYS A C 10
ATOM 4910 O O . LYS A 1 7 ? 13.970 -2.474 -4.087 1.00 0.00 7 LYS A O 10
ATOM 4929 N N . GLU A 1 8 ? 13.820 -3.732 -5.947 1.00 0.00 8 GLU A N 10
ATOM 4930 C CA . GLU A 1 8 ? 14.366 -2.700 -6.821 1.00 0.00 8 GLU A CA 10
ATOM 4931 C C . GLU A 1 8 ? 13.423 -1.503 -6.905 1.00 0.00 8 GLU A C 10
ATOM 4932 O O . GLU A 1 8 ? 12.207 -1.646 -6.774 1.00 0.00 8 GLU A O 10
ATOM 4944 N N . CYS A 1 9 ? 13.993 -0.323 -7.124 1.00 0.00 9 CYS A N 10
ATOM 4945 C CA . CYS A 1 9 ? 13.206 0.900 -7.225 1.00 0.00 9 CYS A CA 10
ATOM 4946 C C . CYS A 1 9 ? 13.891 1.915 -8.136 1.00 0.00 9 CYS A C 10
ATOM 4947 O O . CYS A 1 9 ? 15.109 2.082 -8.090 1.00 0.00 9 CYS A O 10
ATOM 4954 N N . ALA A 1 10 ? 13.098 2.589 -8.963 1.00 0.00 10 ALA A N 10
ATOM 4955 C CA . ALA A 1 10 ? 13.627 3.588 -9.882 1.00 0.00 10 ALA A CA 10
ATOM 4956 C C . ALA A 1 10 ? 13.527 4.989 -9.288 1.00 0.00 10 ALA A C 10
ATOM 4957 O O . ALA A 1 10 ? 12.608 5.285 -8.524 1.00 0.00 10 ALA A O 10
ATOM 4964 N N . TRP A 1 11 ? 14.477 5.846 -9.643 1.00 0.00 11 TRP A N 10
ATOM 4965 C CA . TRP A 1 11 ? 14.495 7.216 -9.144 1.00 0.00 11 TRP A CA 10
ATOM 4966 C C . TRP A 1 11 ? 13.253 7.977 -9.595 1.00 0.00 11 TRP A C 10
ATOM 4967 O O . TRP A 1 11 ? 12.929 9.034 -9.053 1.00 0.00 11 TRP A O 10
ATOM 4988 N N . PHE A 1 12 ? 12.560 7.433 -10.590 1.00 0.00 12 PHE A N 10
ATOM 4989 C CA . PHE A 1 12 ? 11.354 8.061 -11.115 1.00 0.00 12 PHE A CA 10
ATOM 4990 C C . PHE A 1 12 ? 10.229 7.041 -11.263 1.00 0.00 12 PHE A C 10
ATOM 4991 O O . PHE A 1 12 ? 9.308 7.227 -12.059 1.00 0.00 12 PHE A O 10
ATOM 5008 N N . SER A 1 13 ? 10.312 5.961 -10.492 1.00 0.00 13 SER A N 10
ATOM 5009 C CA . SER A 1 13 ? 9.305 4.908 -10.540 1.00 0.00 13 SER A CA 10
ATOM 5010 C C . SER A 1 13 ? 7.937 5.445 -10.131 1.00 0.00 13 SER A C 10
ATOM 5011 O O . SER A 1 13 ? 6.909 4.826 -10.399 1.00 0.00 13 SER A O 10
ATOM 5019 N N . GLY A 1 14 ? 7.934 6.604 -9.479 1.00 0.00 14 GLY A N 10
ATOM 5020 C CA . GLY A 1 14 ? 6.688 7.207 -9.042 1.00 0.00 14 GLY A CA 10
ATOM 5021 C C . GLY A 1 14 ? 6.302 6.787 -7.638 1.00 0.00 14 GLY A C 10
ATOM 5022 O O . GLY A 1 14 ? 5.517 7.464 -6.975 1.00 0.00 14 GLY A O 10
ATOM 5026 N N . GLU A 1 15 ? 6.855 5.666 -7.184 1.00 0.00 15 GLU A N 10
ATOM 5027 C CA . GLU A 1 15 ? 6.561 5.157 -5.850 1.00 0.00 15 GLU A CA 10
ATOM 5028 C C . GLU A 1 15 ? 7.687 5.495 -4.878 1.00 0.00 15 GLU A C 10
ATOM 5029 O O . GLU A 1 15 ? 8.709 6.059 -5.268 1.00 0.00 15 GLU A O 10
ATOM 5041 N N . TRP A 1 16 ? 7.492 5.147 -3.611 1.00 0.00 16 TRP A N 10
ATOM 5042 C CA . TRP A 1 16 ? 8.491 5.414 -2.582 1.00 0.00 16 TRP A CA 10
ATOM 5043 C C . TRP A 1 16 ? 8.712 4.186 -1.706 1.00 0.00 16 TRP A C 10
ATOM 5044 O O . TRP A 1 16 ? 7.830 3.337 -1.577 1.00 0.00 16 TRP A O 10
ATOM 5065 N N . CYS A 1 17 ? 9.894 4.098 -1.106 1.00 0.00 17 CYS A N 10
ATOM 5066 C CA . CYS A 1 17 ? 10.232 2.973 -0.243 1.00 0.00 17 CYS A CA 10
ATOM 5067 C C . CYS A 1 17 ? 9.470 3.053 1.077 1.00 0.00 17 CYS A C 10
ATOM 5068 O O . CYS A 1 17 ? 8.941 4.105 1.439 1.00 0.00 17 CYS A O 10
ATOM 5075 N N . CYS A 1 18 ? 9.418 1.935 1.793 1.00 0.00 18 CYS A N 10
ATOM 5076 C CA . CYS A 1 18 ? 8.721 1.876 3.072 1.00 0.00 18 CYS A CA 10
ATOM 5077 C C . CYS A 1 18 ? 9.490 2.641 4.145 1.00 0.00 18 CYS A C 10
ATOM 5078 O O . CYS A 1 18 ? 10.645 3.017 3.948 1.00 0.00 18 CYS A O 10
ATOM 5085 N N . GLY A 1 19 ? 8.840 2.868 5.283 1.00 0.00 19 GLY A N 10
ATOM 5086 C CA . GLY A 1 19 ? 9.477 3.586 6.371 1.00 0.00 19 GLY A CA 10
ATOM 5087 C C . GLY A 1 19 ? 10.056 4.915 5.928 1.00 0.00 19 GLY A C 10
ATOM 5088 O O . GLY A 1 19 ? 9.319 5.830 5.561 1.00 0.00 19 GLY A O 10
ATOM 5092 N N . ALA A 1 20 ? 11.380 5.023 5.963 1.00 0.00 20 ALA A N 10
ATOM 5093 C CA . ALA A 1 20 ? 12.058 6.250 5.561 1.00 0.00 20 ALA A CA 10
ATOM 5094 C C . ALA A 1 20 ? 13.368 5.944 4.844 1.00 0.00 20 ALA A C 10
ATOM 5095 O O . ALA A 1 20 ? 14.350 6.674 4.985 1.00 0.00 20 ALA A O 10
ATOM 5102 N N . LEU A 1 21 ? 13.377 4.861 4.075 1.00 0.00 21 LEU A N 10
ATOM 5103 C CA . LEU A 1 21 ? 14.568 4.457 3.336 1.00 0.00 21 LEU A CA 10
ATOM 5104 C C . LEU A 1 21 ? 14.543 5.015 1.916 1.00 0.00 21 LEU A C 10
ATOM 5105 O O . LEU A 1 21 ? 13.479 5.313 1.375 1.00 0.00 21 LEU A O 10
ATOM 5121 N N . SER A 1 22 ? 15.723 5.153 1.319 1.00 0.00 22 SER A N 10
ATOM 5122 C CA . SER A 1 22 ? 15.836 5.676 -0.037 1.00 0.00 22 SER A CA 10
ATOM 5123 C C . SER A 1 22 ? 16.293 4.587 -1.003 1.00 0.00 22 SER A C 10
ATOM 5124 O O . SER A 1 22 ? 16.460 3.430 -0.619 1.00 0.00 22 SER A O 10
ATOM 5132 N N . CYS A 1 23 ? 16.494 4.967 -2.261 1.00 0.00 23 CYS A N 10
ATOM 5133 C CA . CYS A 1 23 ? 16.931 4.026 -3.284 1.00 0.00 23 CYS A CA 10
ATOM 5134 C C . CYS A 1 23 ? 18.436 4.131 -3.514 1.00 0.00 23 CYS A C 10
ATOM 5135 O O . CYS A 1 23 ? 18.928 5.135 -4.029 1.00 0.00 23 CYS A O 10
ATOM 5142 N N . LYS A 1 24 ? 19.162 3.088 -3.128 1.00 0.00 24 LYS A N 10
ATOM 5143 C CA . LYS A 1 24 ? 20.611 3.061 -3.292 1.00 0.00 24 LYS A CA 10
ATOM 5144 C C . LYS A 1 24 ? 21.043 1.846 -4.107 1.00 0.00 24 LYS A C 10
ATOM 5145 O O . LYS A 1 24 ? 20.292 0.881 -4.247 1.00 0.00 24 LYS A O 10
ATOM 5164 N N . TYR A 1 25 ? 22.258 1.901 -4.642 1.00 0.00 25 TYR A N 10
ATOM 5165 C CA . TYR A 1 25 ? 22.790 0.806 -5.445 1.00 0.00 25 TYR A CA 10
ATOM 5166 C C . TYR A 1 25 ? 23.318 -0.315 -4.555 1.00 0.00 25 TYR A C 10
ATOM 5167 O O . TYR A 1 25 ? 24.088 -0.074 -3.625 1.00 0.00 25 TYR A O 10
ATOM 5185 N N . SER A 1 26 ? 22.899 -1.542 -4.848 1.00 0.00 26 SER A N 10
ATOM 5186 C CA . SER A 1 26 ? 23.327 -2.701 -4.074 1.00 0.00 26 SER A CA 10
ATOM 5187 C C . SER A 1 26 ? 24.299 -3.561 -4.875 1.00 0.00 26 SER A C 10
ATOM 5188 O O . SER A 1 26 ? 23.888 -4.387 -5.690 1.00 0.00 26 SER A O 10
ATOM 5196 N N . ILE A 1 27 ? 25.591 -3.360 -4.637 1.00 0.00 27 ILE A N 10
ATOM 5197 C CA . ILE A 1 27 ? 26.623 -4.116 -5.335 1.00 0.00 27 ILE A CA 10
ATOM 5198 C C . ILE A 1 27 ? 26.389 -5.617 -5.201 1.00 0.00 27 ILE A C 10
ATOM 5199 O O . ILE A 1 27 ? 26.470 -6.360 -6.180 1.00 0.00 27 ILE A O 10
ATOM 5215 N N . LYS A 1 28 ? 26.096 -6.059 -3.983 1.00 0.00 28 LYS A N 10
ATOM 5216 C CA . LYS A 1 28 ? 25.847 -7.471 -3.719 1.00 0.00 28 LYS A CA 10
ATOM 5217 C C . LYS A 1 28 ? 24.707 -7.993 -4.588 1.00 0.00 28 LYS A C 10
ATOM 5218 O O . LYS A 1 28 ? 24.700 -9.159 -4.983 1.00 0.00 28 LYS A O 10
ATOM 5237 N N . ARG A 1 29 ? 23.747 -7.123 -4.883 1.00 0.00 29 ARG A N 10
ATOM 5238 C CA . ARG A 1 29 ? 22.603 -7.497 -5.705 1.00 0.00 29 ARG A CA 10
ATOM 5239 C C . ARG A 1 29 ? 22.798 -7.041 -7.148 1.00 0.00 29 ARG A C 10
ATOM 5240 O O . ARG A 1 29 ? 21.905 -7.188 -7.982 1.00 0.00 29 ARG A O 10
ATOM 5261 N N . ASN A 1 30 ? 23.972 -6.488 -7.435 1.00 0.00 30 ASN A N 10
ATOM 5262 C CA . ASN A 1 30 ? 24.284 -6.009 -8.776 1.00 0.00 30 ASN A CA 10
ATOM 5263 C C . ASN A 1 30 ? 23.095 -5.267 -9.380 1.00 0.00 30 ASN A C 10
ATOM 5264 O O . ASN A 1 30 ? 22.859 -5.328 -10.587 1.00 0.00 30 ASN A O 10
ATOM 5275 N N . LEU A 1 31 ? 22.350 -4.567 -8.532 1.00 0.00 31 LEU A N 10
ATOM 5276 C CA . LEU A 1 31 ? 21.185 -3.812 -8.981 1.00 0.00 31 LEU A CA 10
ATOM 5277 C C . LEU A 1 31 ? 20.928 -2.615 -8.070 1.00 0.00 31 LEU A C 10
ATOM 5278 O O . LEU A 1 31 ? 21.754 -2.278 -7.222 1.00 0.00 31 LEU A O 10
ATOM 5294 N N . LYS A 1 32 ? 19.776 -1.978 -8.250 1.00 0.00 32 LYS A N 10
ATOM 5295 C CA . LYS A 1 32 ? 19.407 -0.821 -7.444 1.00 0.00 32 LYS A CA 10
ATOM 5296 C C . LYS A 1 32 ? 18.134 -1.096 -6.648 1.00 0.00 32 LYS A C 10
ATOM 5297 O O . LYS A 1 32 ? 17.055 -1.249 -7.221 1.00 0.00 32 LYS A O 10
ATOM 5316 N N . ILE A 1 33 ? 18.269 -1.156 -5.328 1.00 0.00 33 ILE A N 10
ATOM 5317 C CA . ILE A 1 33 ? 17.129 -1.409 -4.455 1.00 0.00 33 ILE A CA 10
ATOM 5318 C C . ILE A 1 33 ? 17.138 -0.471 -3.253 1.00 0.00 33 ILE A C 10
ATOM 5319 O O . ILE A 1 33 ? 18.090 0.282 -3.046 1.00 0.00 33 ILE A O 10
ATOM 5335 N N . CYS A 1 34 ? 16.072 -0.523 -2.462 1.00 0.00 34 CYS A N 10
ATOM 5336 C CA . CYS A 1 34 ? 15.955 0.321 -1.279 1.00 0.00 34 CYS A CA 10
ATOM 5337 C C . CYS A 1 34 ? 16.671 -0.310 -0.088 1.00 0.00 34 CYS A C 10
ATOM 5338 O O . CYS A 1 34 ? 16.903 -1.519 -0.058 1.00 0.00 34 CYS A O 10
ATOM 5345 N N . VAL A 1 35 ? 17.019 0.517 0.893 1.00 0.00 35 VAL A N 10
ATOM 5346 C CA . VAL A 1 35 ? 17.707 0.041 2.087 1.00 0.00 35 VAL A CA 10
ATOM 5347 C C . VAL A 1 35 ? 17.279 0.830 3.319 1.00 0.00 35 VAL A C 10
ATOM 5348 O O . VAL A 1 35 ? 17.783 1.924 3.574 1.00 0.00 35 VAL A O 10
ATOM 5361 N N . GLY A 1 1 ? 1.316 0.267 -0.037 1.00 0.00 1 GLY A N 11
ATOM 5362 C CA . GLY A 1 1 ? 2.071 0.015 -1.250 1.00 0.00 1 GLY A CA 11
ATOM 5363 C C . GLY A 1 1 ? 3.350 0.825 -1.316 1.00 0.00 1 GLY A C 11
ATOM 5364 O O . GLY A 1 1 ? 3.348 1.966 -1.781 1.00 0.00 1 GLY A O 11
ATOM 5368 N N . CYS A 1 2 ? 4.446 0.237 -0.849 1.00 0.00 2 CYS A N 11
ATOM 5369 C CA . CYS A 1 2 ? 5.738 0.911 -0.855 1.00 0.00 2 CYS A CA 11
ATOM 5370 C C . CYS A 1 2 ? 6.868 -0.079 -1.126 1.00 0.00 2 CYS A C 11
ATOM 5371 O O . CYS A 1 2 ? 6.675 -1.292 -1.046 1.00 0.00 2 CYS A O 11
ATOM 5378 N N . ILE A 1 3 ? 8.044 0.449 -1.447 1.00 0.00 3 ILE A N 11
ATOM 5379 C CA . ILE A 1 3 ? 9.204 -0.388 -1.729 1.00 0.00 3 ILE A CA 11
ATOM 5380 C C . ILE A 1 3 ? 10.000 -0.670 -0.459 1.00 0.00 3 ILE A C 11
ATOM 5381 O O . ILE A 1 3 ? 10.503 0.248 0.187 1.00 0.00 3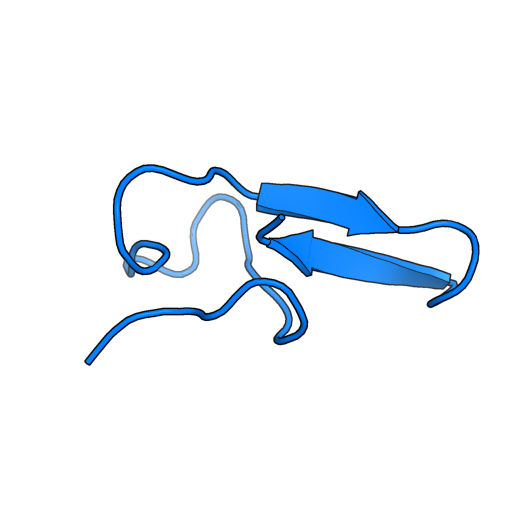 ILE A O 11
ATOM 5397 N N . ALA A 1 4 ? 10.111 -1.947 -0.109 1.00 0.00 4 ALA A N 11
ATOM 5398 C CA . ALA A 1 4 ? 10.849 -2.351 1.081 1.00 0.00 4 ALA A CA 11
ATOM 5399 C C . ALA A 1 4 ? 12.353 -2.334 0.827 1.00 0.00 4 ALA A C 11
ATOM 5400 O O . ALA A 1 4 ? 12.799 -2.235 -0.316 1.00 0.00 4 ALA A O 11
ATOM 5407 N N . LYS A 1 5 ? 13.131 -2.430 1.900 1.00 0.00 5 LYS A N 11
ATOM 5408 C CA . LYS A 1 5 ? 14.585 -2.425 1.794 1.00 0.00 5 LYS A CA 11
ATOM 5409 C C . LYS A 1 5 ? 15.094 -3.753 1.242 1.00 0.00 5 LYS A C 11
ATOM 5410 O O . LYS A 1 5 ? 15.730 -4.529 1.954 1.00 0.00 5 LYS A O 11
ATOM 5429 N N . ASN A 1 6 ? 14.811 -4.006 -0.031 1.00 0.00 6 ASN A N 11
ATOM 5430 C CA . ASN A 1 6 ? 15.242 -5.240 -0.679 1.00 0.00 6 ASN A CA 11
ATOM 5431 C C . ASN A 1 6 ? 14.733 -5.306 -2.116 1.00 0.00 6 ASN A C 11
ATOM 5432 O O . ASN A 1 6 ? 15.349 -5.936 -2.976 1.00 0.00 6 ASN A O 11
ATOM 5443 N N . LYS A 1 7 ? 13.606 -4.651 -2.370 1.00 0.00 7 LYS A N 11
ATOM 5444 C CA . LYS A 1 7 ? 13.014 -4.632 -3.702 1.00 0.00 7 LYS A CA 11
ATOM 5445 C C . LYS A 1 7 ? 13.617 -3.516 -4.550 1.00 0.00 7 LYS A C 11
ATOM 5446 O O . LYS A 1 7 ? 13.956 -2.450 -4.037 1.00 0.00 7 LYS A O 11
ATOM 5465 N N . GLU A 1 8 ? 13.745 -3.769 -5.848 1.00 0.00 8 GLU A N 11
ATOM 5466 C CA . GLU A 1 8 ? 14.307 -2.784 -6.766 1.00 0.00 8 GLU A CA 11
ATOM 5467 C C . GLU A 1 8 ? 13.385 -1.575 -6.897 1.00 0.00 8 GLU A C 11
ATOM 5468 O O . GLU A 1 8 ? 12.167 -1.691 -6.760 1.00 0.00 8 GLU A O 11
ATOM 5480 N N . CYS A 1 9 ? 13.975 -0.414 -7.162 1.00 0.00 9 CYS A N 11
ATOM 5481 C CA . CYS A 1 9 ? 13.210 0.817 -7.310 1.00 0.00 9 CYS A CA 11
ATOM 5482 C C . CYS A 1 9 ? 13.916 1.786 -8.254 1.00 0.00 9 CYS A C 11
ATOM 5483 O O . CYS A 1 9 ? 15.144 1.804 -8.337 1.00 0.00 9 CYS A O 11
ATOM 5490 N N . ALA A 1 10 ? 13.131 2.592 -8.962 1.00 0.00 10 ALA A N 11
ATOM 5491 C CA . ALA A 1 10 ? 13.681 3.565 -9.898 1.00 0.00 10 ALA A CA 11
ATOM 5492 C C . ALA A 1 10 ? 13.581 4.980 -9.339 1.00 0.00 10 ALA A C 11
ATOM 5493 O O . ALA A 1 10 ? 12.658 5.298 -8.589 1.00 0.00 10 ALA A O 11
ATOM 5500 N N . TRP A 1 11 ? 14.537 5.826 -9.708 1.00 0.00 11 TRP A N 11
ATOM 5501 C CA . TRP A 1 11 ? 14.556 7.208 -9.243 1.00 0.00 11 TRP A CA 11
ATOM 5502 C C . TRP A 1 11 ? 13.336 7.970 -9.748 1.00 0.00 11 TRP A C 11
ATOM 5503 O O . TRP A 1 11 ? 13.021 9.054 -9.257 1.00 0.00 11 TRP A O 11
ATOM 5524 N N . PHE A 1 12 ? 12.651 7.396 -10.732 1.00 0.00 12 PHE A N 11
ATOM 5525 C CA . PHE A 1 12 ? 11.465 8.022 -11.305 1.00 0.00 12 PHE A CA 11
ATOM 5526 C C . PHE A 1 12 ? 10.321 7.019 -11.417 1.00 0.00 12 PHE A C 11
ATOM 5527 O O . PHE A 1 12 ? 9.378 7.220 -12.182 1.00 0.00 12 PHE A O 11
ATOM 5544 N N . SER A 1 13 ? 10.412 5.939 -10.648 1.00 0.00 13 SER A N 11
ATOM 5545 C CA . SER A 1 13 ? 9.387 4.902 -10.663 1.00 0.00 13 SER A CA 11
ATOM 5546 C C . SER A 1 13 ? 8.028 5.474 -10.270 1.00 0.00 13 SER A C 11
ATOM 5547 O O . SER A 1 13 ? 6.987 4.882 -10.552 1.00 0.00 13 SER A O 11
ATOM 5555 N N . GLY A 1 14 ? 8.048 6.632 -9.616 1.00 0.00 14 GLY A N 11
ATOM 5556 C CA . GLY A 1 14 ? 6.812 7.266 -9.194 1.00 0.00 14 GLY A CA 11
ATOM 5557 C C . GLY A 1 14 ? 6.395 6.851 -7.797 1.00 0.00 14 GLY A C 11
ATOM 5558 O O . GLY A 1 14 ? 5.578 7.517 -7.164 1.00 0.00 14 GLY A O 11
ATOM 5562 N N . GLU A 1 15 ? 6.958 5.746 -7.317 1.00 0.00 15 GLU A N 11
ATOM 5563 C CA . GLU A 1 15 ? 6.636 5.243 -5.987 1.00 0.00 15 GLU A CA 11
ATOM 5564 C C . GLU A 1 15 ? 7.733 5.603 -4.989 1.00 0.00 15 GLU A C 11
ATOM 5565 O O . GLU A 1 15 ? 8.752 6.189 -5.356 1.00 0.00 15 GLU A O 11
ATOM 5577 N N . TRP A 1 16 ? 7.517 5.250 -3.727 1.00 0.00 16 TRP A N 11
ATOM 5578 C CA . TRP A 1 16 ? 8.486 5.536 -2.676 1.00 0.00 16 TRP A CA 11
ATOM 5579 C C . TRP A 1 16 ? 8.705 4.315 -1.789 1.00 0.00 16 TRP A C 11
ATOM 5580 O O . TRP A 1 16 ? 7.841 3.443 -1.693 1.00 0.00 16 TRP A O 11
ATOM 5601 N N . CYS A 1 17 ? 9.864 4.259 -1.142 1.00 0.00 17 CYS A N 11
ATOM 5602 C CA . CYS A 1 17 ? 10.196 3.145 -0.263 1.00 0.00 17 CYS A CA 11
ATOM 5603 C C . CYS A 1 17 ? 9.412 3.230 1.043 1.00 0.00 17 CYS A C 11
ATOM 5604 O O . CYS A 1 17 ? 8.852 4.275 1.377 1.00 0.00 17 CYS A O 11
ATOM 5611 N N . CYS A 1 18 ? 9.377 2.124 1.779 1.00 0.00 18 CYS A N 11
ATOM 5612 C CA . CYS A 1 18 ? 8.662 2.072 3.048 1.00 0.00 18 CYS A CA 11
ATOM 5613 C C . CYS A 1 18 ? 9.417 2.839 4.130 1.00 0.00 18 CYS A C 11
ATOM 5614 O O . CYS A 1 18 ? 10.574 3.215 3.945 1.00 0.00 18 CYS A O 11
ATOM 5621 N N . GLY A 1 19 ? 8.754 3.067 5.259 1.00 0.00 19 GLY A N 11
ATOM 5622 C CA . GLY A 1 19 ? 9.377 3.788 6.353 1.00 0.00 19 GLY A CA 11
ATOM 5623 C C . GLY A 1 19 ? 9.982 5.106 5.910 1.00 0.00 19 GLY A C 11
ATOM 5624 O O . GLY A 1 19 ? 9.267 6.011 5.482 1.00 0.00 19 GLY A O 11
ATOM 5628 N N . ALA A 1 20 ? 11.303 5.213 6.013 1.00 0.00 20 ALA A N 11
ATOM 5629 C CA . ALA A 1 20 ? 12.003 6.430 5.619 1.00 0.00 20 ALA A CA 11
ATOM 5630 C C . ALA A 1 20 ? 13.320 6.103 4.923 1.00 0.00 20 ALA A C 11
ATOM 5631 O O . ALA A 1 20 ? 14.327 6.782 5.127 1.00 0.00 20 ALA A O 11
ATOM 5638 N N . LEU A 1 21 ? 13.306 5.061 4.100 1.00 0.00 21 LEU A N 11
ATOM 5639 C CA . LEU A 1 21 ? 14.500 4.644 3.373 1.00 0.00 21 LEU A CA 11
ATOM 5640 C C . LEU A 1 21 ? 14.485 5.183 1.946 1.00 0.00 21 LEU A C 11
ATOM 5641 O O . LEU A 1 21 ? 13.427 5.498 1.402 1.00 0.00 21 LEU A O 11
ATOM 5657 N N . SER A 1 22 ? 15.666 5.284 1.345 1.00 0.00 22 SER A N 11
ATOM 5658 C CA . SER A 1 22 ? 15.789 5.786 -0.019 1.00 0.00 22 SER A CA 11
ATOM 5659 C C . SER A 1 22 ? 16.216 4.673 -0.971 1.00 0.00 22 SER A C 11
ATOM 5660 O O . SER A 1 22 ? 16.352 3.516 -0.572 1.00 0.00 22 SER A O 11
ATOM 5668 N N . CYS A 1 23 ? 16.426 5.032 -2.233 1.00 0.00 23 CYS A N 11
ATOM 5669 C CA . CYS A 1 23 ? 16.837 4.066 -3.245 1.00 0.00 23 CYS A CA 11
ATOM 5670 C C . CYS A 1 23 ? 18.338 4.156 -3.505 1.00 0.00 23 CYS A C 11
ATOM 5671 O O . CYS A 1 23 ? 18.812 5.088 -4.154 1.00 0.00 23 CYS A O 11
ATOM 5678 N N . LYS A 1 24 ? 19.081 3.180 -2.995 1.00 0.00 24 LYS A N 11
ATOM 5679 C CA . LYS A 1 24 ? 20.528 3.146 -3.172 1.00 0.00 24 LYS A CA 11
ATOM 5680 C C . LYS A 1 24 ? 20.943 1.954 -4.028 1.00 0.00 24 LYS A C 11
ATOM 5681 O O . LYS A 1 24 ? 20.204 0.976 -4.149 1.00 0.00 24 LYS A O 11
ATOM 5700 N N . TYR A 1 25 ? 22.130 2.041 -4.619 1.00 0.00 25 TYR A N 11
ATOM 5701 C CA . TYR A 1 25 ? 22.643 0.969 -5.464 1.00 0.00 25 TYR A CA 11
ATOM 5702 C C . TYR A 1 25 ? 23.232 -0.157 -4.620 1.00 0.00 25 TYR A C 11
ATOM 5703 O O . TYR A 1 25 ? 24.092 0.074 -3.770 1.00 0.00 25 TYR A O 11
ATOM 5721 N N . SER A 1 26 ? 22.762 -1.376 -4.861 1.00 0.00 26 SER A N 11
ATOM 5722 C CA . SER A 1 26 ? 23.239 -2.539 -4.122 1.00 0.00 26 SER A CA 11
ATOM 5723 C C . SER A 1 26 ? 24.214 -3.356 -4.964 1.00 0.00 26 SER A C 11
ATOM 5724 O O . SER A 1 26 ? 23.806 -4.177 -5.786 1.00 0.00 26 SER A O 11
ATOM 5732 N N . ILE A 1 27 ? 25.506 -3.124 -4.752 1.00 0.00 27 ILE A N 11
ATOM 5733 C CA . ILE A 1 27 ? 26.540 -3.839 -5.490 1.00 0.00 27 ILE A CA 11
ATOM 5734 C C . ILE A 1 27 ? 26.345 -5.348 -5.389 1.00 0.00 27 ILE A C 11
ATOM 5735 O O . ILE A 1 27 ? 26.422 -6.064 -6.387 1.00 0.00 27 ILE A O 11
ATOM 5751 N N . LYS A 1 28 ? 26.091 -5.825 -4.175 1.00 0.00 28 LYS A N 11
ATOM 5752 C CA . LYS A 1 28 ? 25.882 -7.249 -3.941 1.00 0.00 28 LYS A CA 11
ATOM 5753 C C . LYS A 1 28 ? 24.760 -7.786 -4.824 1.00 0.00 28 LYS A C 11
ATOM 5754 O O . LYS A 1 28 ? 24.831 -8.912 -5.318 1.00 0.00 28 LYS A O 11
ATOM 5773 N N . ARG A 1 29 ? 23.727 -6.974 -5.019 1.00 0.00 29 ARG A N 11
ATOM 5774 C CA . ARG A 1 29 ? 22.590 -7.368 -5.843 1.00 0.00 29 ARG A CA 11
ATOM 5775 C C . ARG A 1 29 ? 22.753 -6.860 -7.273 1.00 0.00 29 ARG A C 11
ATOM 5776 O O . ARG A 1 29 ? 21.854 -7.006 -8.100 1.00 0.00 29 ARG A O 11
ATOM 5797 N N . ASN A 1 30 ? 23.905 -6.261 -7.555 1.00 0.00 30 ASN A N 11
ATOM 5798 C CA . ASN A 1 30 ? 24.185 -5.730 -8.884 1.00 0.00 30 ASN A CA 11
ATOM 5799 C C . ASN A 1 30 ? 22.964 -5.013 -9.452 1.00 0.00 30 ASN A C 11
ATOM 5800 O O . ASN A 1 30 ? 22.698 -5.072 -10.653 1.00 0.00 30 ASN A O 11
ATOM 5811 N N . LEU A 1 31 ? 22.224 -4.336 -8.580 1.00 0.00 31 LEU A N 11
ATOM 5812 C CA . LEU A 1 31 ? 21.031 -3.606 -8.994 1.00 0.00 31 LEU A CA 11
ATOM 5813 C C . LEU A 1 31 ? 20.771 -2.420 -8.072 1.00 0.00 31 LEU A C 11
ATOM 5814 O O . LEU A 1 31 ? 21.611 -2.069 -7.242 1.00 0.00 31 LEU A O 11
ATOM 5830 N N . LYS A 1 32 ? 19.602 -1.806 -8.220 1.00 0.00 32 LYS A N 11
ATOM 5831 C CA . LYS A 1 32 ? 19.229 -0.660 -7.399 1.00 0.00 32 LYS A CA 11
ATOM 5832 C C . LYS A 1 32 ? 17.982 -0.964 -6.576 1.00 0.00 32 LYS A C 11
ATOM 5833 O O . LYS A 1 32 ? 16.890 -1.127 -7.122 1.00 0.00 32 LYS A O 11
ATOM 5852 N N . ILE A 1 33 ? 18.151 -1.039 -5.260 1.00 0.00 33 ILE A N 11
ATOM 5853 C CA . ILE A 1 33 ? 17.038 -1.321 -4.362 1.00 0.00 33 ILE A CA 11
ATOM 5854 C C . ILE A 1 33 ? 17.039 -0.370 -3.170 1.00 0.00 33 ILE A C 11
ATOM 5855 O O . ILE A 1 33 ? 17.987 0.389 -2.967 1.00 0.00 33 ILE A O 11
ATOM 5871 N N . CYS A 1 34 ? 15.970 -0.418 -2.381 1.00 0.00 34 CYS A N 11
ATOM 5872 C CA . CYS A 1 34 ? 15.847 0.438 -1.207 1.00 0.00 34 CYS A CA 11
ATOM 5873 C C . CYS A 1 34 ? 16.551 -0.185 -0.004 1.00 0.00 34 CYS A C 11
ATOM 5874 O O . CYS A 1 34 ? 16.821 -1.386 0.018 1.00 0.00 34 CYS A O 11
ATOM 5881 N N . VAL A 1 35 ? 16.845 0.641 0.995 1.00 0.00 35 VAL A N 11
ATOM 5882 C CA . VAL A 1 35 ? 17.515 0.172 2.202 1.00 0.00 35 VAL A CA 11
ATOM 5883 C C . VAL A 1 35 ? 16.872 0.761 3.452 1.00 0.00 35 VAL A C 11
ATOM 5884 O O . VAL A 1 35 ? 16.952 0.183 4.536 1.00 0.00 35 VAL A O 11
ATOM 5897 N N . GLY A 1 1 ? 1.058 -0.067 -2.624 1.00 0.00 1 GLY A N 12
ATOM 5898 C CA . GLY A 1 1 ? 2.061 -0.625 -1.737 1.00 0.00 1 GLY A CA 12
ATOM 5899 C C . GLY A 1 1 ? 3.283 0.262 -1.612 1.00 0.00 1 GLY A C 12
ATOM 5900 O O . GLY A 1 1 ? 3.189 1.483 -1.741 1.00 0.00 1 GLY A O 12
ATOM 5904 N N . CYS A 1 2 ? 4.434 -0.351 -1.359 1.00 0.00 2 CYS A N 12
ATOM 5905 C CA . CYS A 1 2 ? 5.681 0.391 -1.214 1.00 0.00 2 CYS A CA 12
ATOM 5906 C C . CYS A 1 2 ? 6.885 -0.518 -1.447 1.00 0.00 2 CYS A C 12
ATOM 5907 O O . CYS A 1 2 ? 6.770 -1.743 -1.395 1.00 0.00 2 CYS A O 12
ATOM 5914 N N . ILE A 1 3 ? 8.038 0.091 -1.704 1.00 0.00 3 ILE A N 12
ATOM 5915 C CA . ILE A 1 3 ? 9.262 -0.662 -1.944 1.00 0.00 3 ILE A CA 12
ATOM 5916 C C . ILE A 1 3 ? 10.018 -0.912 -0.643 1.00 0.00 3 ILE A C 12
ATOM 5917 O O . ILE A 1 3 ? 10.471 0.026 0.013 1.00 0.00 3 ILE A O 12
ATOM 5933 N N . ALA A 1 4 ? 10.150 -2.182 -0.276 1.00 0.00 4 ALA A N 12
ATOM 5934 C CA . ALA A 1 4 ? 10.854 -2.556 0.945 1.00 0.00 4 ALA A CA 12
ATOM 5935 C C . ALA A 1 4 ? 12.365 -2.504 0.745 1.00 0.00 4 ALA A C 12
ATOM 5936 O O . ALA A 1 4 ? 12.848 -2.359 -0.378 1.00 0.00 4 ALA A O 12
ATOM 5943 N N . LYS A 1 5 ? 13.106 -2.624 1.840 1.00 0.00 5 LYS A N 12
ATOM 5944 C CA . LYS A 1 5 ? 14.563 -2.592 1.786 1.00 0.00 5 LYS A CA 12
ATOM 5945 C C . LYS A 1 5 ? 15.115 -3.892 1.209 1.00 0.00 5 LYS A C 12
ATOM 5946 O O . LYS A 1 5 ? 15.790 -4.652 1.901 1.00 0.00 5 LYS A O 12
ATOM 5965 N N . ASN A 1 6 ? 14.823 -4.139 -0.064 1.00 0.00 6 ASN A N 12
ATOM 5966 C CA . ASN A 1 6 ? 15.291 -5.347 -0.735 1.00 0.00 6 ASN A CA 12
ATOM 5967 C C . ASN A 1 6 ? 14.749 -5.423 -2.159 1.00 0.00 6 ASN A C 12
ATOM 5968 O O . ASN A 1 6 ? 15.341 -6.064 -3.028 1.00 0.00 6 ASN A O 12
ATOM 5979 N N . LYS A 1 7 ? 13.620 -4.763 -2.392 1.00 0.00 7 LYS A N 12
ATOM 5980 C CA . LYS A 1 7 ? 12.997 -4.753 -3.711 1.00 0.00 7 LYS A CA 12
ATOM 5981 C C . LYS A 1 7 ? 13.592 -3.654 -4.585 1.00 0.00 7 LYS A C 12
ATOM 5982 O O . LYS A 1 7 ? 13.998 -2.604 -4.087 1.00 0.00 7 LYS A O 12
ATOM 6001 N N . GLU A 1 8 ? 13.639 -3.902 -5.890 1.00 0.00 8 GLU A N 12
ATOM 6002 C CA . GLU A 1 8 ? 14.184 -2.931 -6.833 1.00 0.00 8 GLU A CA 12
ATOM 6003 C C . GLU A 1 8 ? 13.524 -1.568 -6.652 1.00 0.00 8 GLU A C 12
ATOM 6004 O O . GLU A 1 8 ? 12.404 -1.469 -6.150 1.00 0.00 8 GLU A O 12
ATOM 6016 N N . CYS A 1 9 ? 14.227 -0.518 -7.063 1.00 0.00 9 CYS A N 12
ATOM 6017 C CA . CYS A 1 9 ? 13.711 0.841 -6.947 1.00 0.00 9 CYS A CA 12
ATOM 6018 C C . CYS A 1 9 ? 14.267 1.731 -8.056 1.00 0.00 9 CYS A C 12
ATOM 6019 O O . CYS A 1 9 ? 15.424 1.595 -8.453 1.00 0.00 9 CYS A O 12
ATOM 6026 N N . ALA A 1 10 ? 13.434 2.641 -8.550 1.00 0.00 10 ALA A N 12
ATOM 6027 C CA . ALA A 1 10 ? 13.842 3.554 -9.610 1.00 0.00 10 ALA A CA 12
ATOM 6028 C C . ALA A 1 10 ? 13.753 5.005 -9.149 1.00 0.00 10 ALA A C 12
ATOM 6029 O O . ALA A 1 10 ? 12.858 5.370 -8.387 1.00 0.00 10 ALA A O 12
ATOM 6036 N N . TRP A 1 11 ? 14.686 5.827 -9.616 1.00 0.00 11 TRP A N 12
ATOM 6037 C CA . TRP A 1 11 ? 14.712 7.239 -9.251 1.00 0.00 11 TRP A CA 12
ATOM 6038 C C . TRP A 1 11 ? 13.460 7.953 -9.748 1.00 0.00 11 TRP A C 12
ATOM 6039 O O . TRP A 1 11 ? 13.155 9.065 -9.315 1.00 0.00 11 TRP A O 12
ATOM 6060 N N . PHE A 1 12 ? 12.738 7.308 -10.658 1.00 0.00 12 PHE A N 12
ATOM 6061 C CA . PHE A 1 12 ? 11.519 7.883 -11.215 1.00 0.00 12 PHE A CA 12
ATOM 6062 C C . PHE A 1 12 ? 10.396 6.850 -11.247 1.00 0.00 12 PHE A C 12
ATOM 6063 O O . PHE A 1 12 ? 9.470 6.950 -12.052 1.00 0.00 12 PHE A O 12
ATOM 6080 N N . SER A 1 13 ? 10.487 5.859 -10.367 1.00 0.00 13 SER A N 12
ATOM 6081 C CA . SER A 1 13 ? 9.482 4.805 -10.296 1.00 0.00 13 SER A CA 12
ATOM 6082 C C . SER A 1 13 ? 8.104 5.387 -9.995 1.00 0.00 13 SER A C 12
ATOM 6083 O O . SER A 1 13 ? 7.081 4.748 -10.237 1.00 0.00 13 SER A O 12
ATOM 6091 N N . GLY A 1 14 ? 8.086 6.606 -9.465 1.00 0.00 14 GLY A N 12
ATOM 6092 C CA . GLY A 1 14 ? 6.830 7.255 -9.138 1.00 0.00 14 GLY A CA 12
ATOM 6093 C C . GLY A 1 14 ? 6.397 6.995 -7.709 1.00 0.00 14 GLY A C 12
ATOM 6094 O O . GLY A 1 14 ? 5.691 7.805 -7.111 1.00 0.00 14 GLY A O 12
ATOM 6098 N N . GLU A 1 15 ? 6.821 5.860 -7.162 1.00 0.00 15 GLU A N 12
ATOM 6099 C CA . GLU A 1 15 ? 6.469 5.494 -5.794 1.00 0.00 15 GLU A CA 12
ATOM 6100 C C . GLU A 1 15 ? 7.652 5.705 -4.854 1.00 0.00 15 GLU A C 12
ATOM 6101 O O . GLU A 1 15 ? 8.711 6.178 -5.267 1.00 0.00 15 GLU A O 12
ATOM 6113 N N . TRP A 1 16 ? 7.464 5.352 -3.587 1.00 0.00 16 TRP A N 12
ATOM 6114 C CA . TRP A 1 16 ? 8.515 5.504 -2.587 1.00 0.00 16 TRP A CA 12
ATOM 6115 C C . TRP A 1 16 ? 8.684 4.223 -1.778 1.00 0.00 16 TRP A C 12
ATOM 6116 O O . TRP A 1 16 ? 7.799 3.367 -1.758 1.00 0.00 16 TRP A O 12
ATOM 6137 N N . CYS A 1 17 ? 9.826 4.097 -1.110 1.00 0.00 17 CYS A N 12
ATOM 6138 C CA . CYS A 1 17 ? 10.112 2.920 -0.299 1.00 0.00 17 CYS A CA 12
ATOM 6139 C C . CYS A 1 17 ? 9.305 2.943 0.996 1.00 0.00 17 CYS A C 12
ATOM 6140 O O . CYS A 1 17 ? 8.793 3.986 1.403 1.00 0.00 17 CYS A O 12
ATOM 6147 N N . CYS A 1 18 ? 9.196 1.785 1.639 1.00 0.00 18 CYS A N 12
ATOM 6148 C CA . CYS A 1 18 ? 8.452 1.670 2.888 1.00 0.00 18 CYS A CA 12
ATOM 6149 C C . CYS A 1 18 ? 9.157 2.423 4.012 1.00 0.00 18 CYS A C 12
ATOM 6150 O O . CYS A 1 18 ? 10.296 2.862 3.861 1.00 0.00 18 CYS A O 12
ATOM 6157 N N . GLY A 1 19 ? 8.471 2.567 5.142 1.00 0.00 19 GLY A N 12
ATOM 6158 C CA . GLY A 1 19 ? 9.047 3.266 6.276 1.00 0.00 19 GLY A CA 12
ATOM 6159 C C . GLY A 1 19 ? 9.557 4.645 5.908 1.00 0.00 19 GLY A C 12
ATOM 6160 O O . GLY A 1 19 ? 8.772 5.562 5.671 1.00 0.00 19 GLY A O 12
ATOM 6164 N N . ALA A 1 20 ? 10.877 4.793 5.863 1.00 0.00 20 ALA A N 12
ATOM 6165 C CA . ALA A 1 20 ? 11.492 6.070 5.521 1.00 0.00 20 ALA A CA 12
ATOM 6166 C C . ALA A 1 20 ? 12.844 5.865 4.847 1.00 0.00 20 ALA A C 12
ATOM 6167 O O . ALA A 1 20 ? 13.762 6.669 5.017 1.00 0.00 20 ALA A O 12
ATOM 6174 N N . LEU A 1 21 ? 12.962 4.785 4.083 1.00 0.00 21 LEU A N 12
ATOM 6175 C CA . LEU A 1 21 ? 14.204 4.475 3.383 1.00 0.00 21 LEU A CA 12
ATOM 6176 C C . LEU A 1 21 ? 14.192 5.052 1.971 1.00 0.00 21 LEU A C 12
ATOM 6177 O O . LEU A 1 21 ? 13.132 5.339 1.416 1.00 0.00 21 LEU A O 12
ATOM 6193 N N . SER A 1 22 ? 15.378 5.216 1.395 1.00 0.00 22 SER A N 12
ATOM 6194 C CA . SER A 1 22 ? 15.505 5.760 0.048 1.00 0.00 22 SER A CA 12
ATOM 6195 C C . SER A 1 22 ? 15.997 4.693 -0.925 1.00 0.00 22 SER A C 12
ATOM 6196 O O . SER A 1 22 ? 16.148 3.526 -0.561 1.00 0.00 22 SER A O 12
ATOM 6204 N N . CYS A 1 23 ? 16.244 5.100 -2.165 1.00 0.00 23 CYS A N 12
ATOM 6205 C CA . CYS A 1 23 ? 16.718 4.181 -3.193 1.00 0.00 23 CYS A CA 12
ATOM 6206 C C . CYS A 1 23 ? 18.232 4.278 -3.353 1.00 0.00 23 CYS A C 12
ATOM 6207 O O . CYS A 1 23 ? 18.767 5.338 -3.680 1.00 0.00 23 CYS A O 12
ATOM 6214 N N . LYS A 1 24 ? 18.919 3.165 -3.121 1.00 0.00 24 LYS A N 12
ATOM 6215 C CA . LYS A 1 24 ? 20.371 3.122 -3.241 1.00 0.00 24 LYS A CA 12
ATOM 6216 C C . LYS A 1 24 ? 20.814 1.916 -4.063 1.00 0.00 24 LYS A C 12
ATOM 6217 O O . LYS A 1 24 ? 20.071 0.946 -4.209 1.00 0.00 24 LYS A O 12
ATOM 6236 N N . TYR A 1 25 ? 22.029 1.983 -4.595 1.00 0.00 25 TYR A N 12
ATOM 6237 C CA . TYR A 1 25 ? 22.571 0.897 -5.404 1.00 0.00 25 TYR A CA 12
ATOM 6238 C C . TYR A 1 25 ? 23.122 -0.217 -4.520 1.00 0.00 25 TYR A C 12
ATOM 6239 O O . TYR A 1 25 ? 23.865 0.037 -3.572 1.00 0.00 25 TYR A O 12
ATOM 6257 N N . SER A 1 26 ? 22.753 -1.454 -4.838 1.00 0.00 26 SER A N 12
ATOM 6258 C CA . SER A 1 26 ? 23.207 -2.609 -4.072 1.00 0.00 26 SER A CA 12
ATOM 6259 C C . SER A 1 26 ? 24.182 -3.452 -4.888 1.00 0.00 26 SER A C 12
ATOM 6260 O O . SER A 1 26 ? 23.772 -4.291 -5.691 1.00 0.00 26 SER A O 12
ATOM 6268 N N . ILE A 1 27 ? 25.473 -3.224 -4.675 1.00 0.00 27 ILE A N 12
ATOM 6269 C CA . ILE A 1 27 ? 26.507 -3.963 -5.389 1.00 0.00 27 ILE A CA 12
ATOM 6270 C C . ILE A 1 27 ? 26.311 -5.467 -5.237 1.00 0.00 27 ILE A C 12
ATOM 6271 O O . ILE A 1 27 ? 26.420 -6.220 -6.205 1.00 0.00 27 ILE A O 12
ATOM 6287 N N . LYS A 1 28 ? 26.020 -5.900 -4.015 1.00 0.00 28 LYS A N 12
ATOM 6288 C CA . LYS A 1 28 ? 25.805 -7.315 -3.735 1.00 0.00 28 LYS A CA 12
ATOM 6289 C C . LYS A 1 28 ? 24.722 -7.891 -4.641 1.00 0.00 28 LYS A C 12
ATOM 6290 O O . LYS A 1 28 ? 24.873 -8.982 -5.189 1.00 0.00 28 LYS A O 12
ATOM 6309 N N . ARG A 1 29 ? 23.630 -7.149 -4.794 1.00 0.00 29 ARG A N 12
ATOM 6310 C CA . ARG A 1 29 ? 22.521 -7.586 -5.634 1.00 0.00 29 ARG A CA 12
ATOM 6311 C C . ARG A 1 29 ? 22.708 -7.110 -7.072 1.00 0.00 29 ARG A C 12
ATOM 6312 O O . ARG A 1 29 ? 21.818 -7.264 -7.908 1.00 0.00 29 ARG A O 12
ATOM 6333 N N . ASN A 1 30 ? 23.871 -6.532 -7.352 1.00 0.00 30 ASN A N 12
ATOM 6334 C CA . ASN A 1 30 ? 24.174 -6.032 -8.689 1.00 0.00 30 ASN A CA 12
ATOM 6335 C C . ASN A 1 30 ? 22.968 -5.316 -9.288 1.00 0.00 30 ASN A C 12
ATOM 6336 O O . ASN A 1 30 ? 22.721 -5.394 -10.492 1.00 0.00 30 ASN A O 12
ATOM 6347 N N . LEU A 1 31 ? 22.221 -4.616 -8.441 1.00 0.00 31 LEU A N 12
ATOM 6348 C CA . LEU A 1 31 ? 21.041 -3.884 -8.886 1.00 0.00 31 LEU A CA 12
ATOM 6349 C C . LEU A 1 31 ? 20.778 -2.678 -7.990 1.00 0.00 31 LEU A C 12
ATOM 6350 O O . LEU A 1 31 ? 21.609 -2.317 -7.156 1.00 0.00 31 LEU A O 12
ATOM 6366 N N . LYS A 1 32 ? 19.616 -2.058 -8.167 1.00 0.00 32 LYS A N 12
ATOM 6367 C CA . LYS A 1 32 ? 19.240 -0.895 -7.373 1.00 0.00 32 LYS A CA 12
ATOM 6368 C C . LYS A 1 32 ? 17.988 -1.179 -6.549 1.00 0.00 32 LYS A C 12
ATOM 6369 O O . LYS A 1 32 ? 16.900 -1.354 -7.098 1.00 0.00 32 LYS A O 12
ATOM 6388 N N . ILE A 1 33 ? 18.149 -1.221 -5.231 1.00 0.00 33 ILE A N 12
ATOM 6389 C CA . ILE A 1 33 ? 17.031 -1.481 -4.333 1.00 0.00 33 ILE A CA 12
ATOM 6390 C C . ILE A 1 33 ? 17.030 -0.506 -3.160 1.00 0.00 33 ILE A C 12
ATOM 6391 O O . ILE A 1 33 ? 17.982 0.250 -2.966 1.00 0.00 33 ILE A O 12
ATOM 6407 N N . CYS A 1 34 ? 15.955 -0.531 -2.379 1.00 0.00 34 CYS A N 12
ATOM 6408 C CA . CYS A 1 34 ? 15.829 0.349 -1.223 1.00 0.00 34 CYS A CA 12
ATOM 6409 C C . CYS A 1 34 ? 16.548 -0.237 -0.012 1.00 0.00 34 CYS A C 12
ATOM 6410 O O . CYS A 1 34 ? 16.786 -1.443 0.058 1.00 0.00 34 CYS A O 12
ATOM 6417 N N . VAL A 1 35 ? 16.892 0.624 0.940 1.00 0.00 35 VAL A N 12
ATOM 6418 C CA . VAL A 1 35 ? 17.582 0.192 2.149 1.00 0.00 35 VAL A CA 12
ATOM 6419 C C . VAL A 1 35 ? 17.184 1.049 3.345 1.00 0.00 35 VAL A C 12
ATOM 6420 O O . VAL A 1 35 ? 17.803 2.077 3.619 1.00 0.00 35 VAL A O 12
ATOM 6433 N N . GLY A 1 1 ? 1.034 -0.209 -0.145 1.00 0.00 1 GLY A N 13
ATOM 6434 C CA . GLY A 1 1 ? 1.820 -0.386 -1.352 1.00 0.00 1 GLY A CA 13
ATOM 6435 C C . GLY A 1 1 ? 3.069 0.472 -1.362 1.00 0.00 1 GLY A C 13
ATOM 6436 O O . GLY A 1 1 ? 3.013 1.661 -1.676 1.00 0.00 1 GLY A O 13
ATOM 6440 N N . CYS A 1 2 ? 4.201 -0.131 -1.014 1.00 0.00 2 CYS A N 13
ATOM 6441 C CA . CYS A 1 2 ? 5.471 0.585 -0.981 1.00 0.00 2 CYS A CA 13
ATOM 6442 C C . CYS A 1 2 ? 6.637 -0.362 -1.250 1.00 0.00 2 CYS A C 13
ATOM 6443 O O . CYS A 1 2 ? 6.483 -1.583 -1.198 1.00 0.00 2 CYS A O 13
ATOM 6450 N N . ILE A 1 3 ? 7.802 0.209 -1.538 1.00 0.00 3 ILE A N 13
ATOM 6451 C CA . ILE A 1 3 ? 8.993 -0.584 -1.813 1.00 0.00 3 ILE A CA 13
ATOM 6452 C C . ILE A 1 3 ? 9.783 -0.852 -0.537 1.00 0.00 3 ILE A C 13
ATOM 6453 O O . ILE A 1 3 ? 10.258 0.076 0.118 1.00 0.00 3 ILE A O 13
ATOM 6469 N N . ALA A 1 4 ? 9.920 -2.127 -0.189 1.00 0.00 4 ALA A N 13
ATOM 6470 C CA . ALA A 1 4 ? 10.656 -2.518 1.007 1.00 0.00 4 ALA A CA 13
ATOM 6471 C C . ALA A 1 4 ? 12.161 -2.464 0.768 1.00 0.00 4 ALA A C 13
ATOM 6472 O O . ALA A 1 4 ? 12.616 -2.364 -0.371 1.00 0.00 4 ALA A O 13
ATOM 6479 N N . LYS A 1 5 ? 12.930 -2.529 1.850 1.00 0.00 5 LYS A N 13
ATOM 6480 C CA . LYS A 1 5 ? 14.384 -2.487 1.760 1.00 0.00 5 LYS A CA 13
ATOM 6481 C C . LYS A 1 5 ? 14.933 -3.802 1.216 1.00 0.00 5 LYS A C 13
ATOM 6482 O O . LYS A 1 5 ? 15.591 -4.555 1.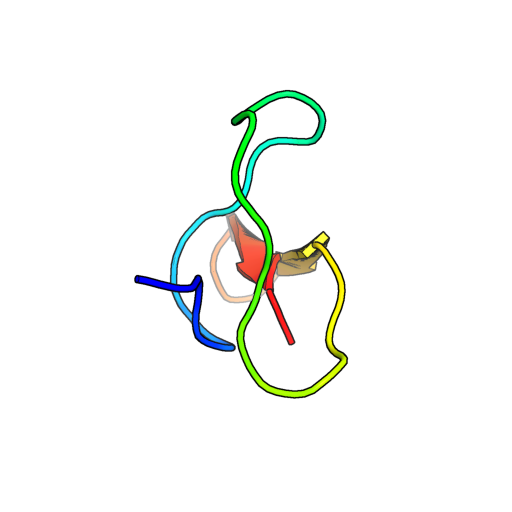932 1.00 0.00 5 LYS A O 13
ATOM 6501 N N . ASN A 1 6 ? 14.659 -4.072 -0.057 1.00 0.00 6 ASN A N 13
ATOM 6502 C CA . ASN A 1 6 ? 15.126 -5.296 -0.697 1.00 0.00 6 ASN A CA 13
ATOM 6503 C C . ASN A 1 6 ? 14.630 -5.380 -2.137 1.00 0.00 6 ASN A C 13
ATOM 6504 O O . ASN A 1 6 ? 15.270 -5.994 -2.991 1.00 0.00 6 ASN A O 13
ATOM 6515 N N . LYS A 1 7 ? 13.486 -4.757 -2.401 1.00 0.00 7 LYS A N 13
ATOM 6516 C CA . LYS A 1 7 ? 12.904 -4.759 -3.738 1.00 0.00 7 LYS A CA 13
ATOM 6517 C C . LYS A 1 7 ? 13.457 -3.608 -4.573 1.00 0.00 7 LYS A C 13
ATOM 6518 O O . LYS A 1 7 ? 13.796 -2.552 -4.042 1.00 0.00 7 LYS A O 13
ATOM 6537 N N . GLU A 1 8 ? 13.542 -3.821 -5.883 1.00 0.00 8 GLU A N 13
ATOM 6538 C CA . GLU A 1 8 ? 14.052 -2.801 -6.790 1.00 0.00 8 GLU A CA 13
ATOM 6539 C C . GLU A 1 8 ? 13.363 -1.461 -6.546 1.00 0.00 8 GLU A C 13
ATOM 6540 O O . GLU A 1 8 ? 12.214 -1.412 -6.107 1.00 0.00 8 GLU A O 13
ATOM 6552 N N . CYS A 1 9 ? 14.074 -0.376 -6.833 1.00 0.00 9 CYS A N 13
ATOM 6553 C CA . CYS A 1 9 ? 13.534 0.965 -6.644 1.00 0.00 9 CYS A CA 13
ATOM 6554 C C . CYS A 1 9 ? 14.148 1.944 -7.640 1.00 0.00 9 CYS A C 13
ATOM 6555 O O . CYS A 1 9 ? 15.316 2.314 -7.521 1.00 0.00 9 CYS A O 13
ATOM 6562 N N . ALA A 1 10 ? 13.353 2.360 -8.620 1.00 0.00 10 ALA A N 13
ATOM 6563 C CA . ALA A 1 10 ? 13.818 3.298 -9.634 1.00 0.00 10 ALA A CA 13
ATOM 6564 C C . ALA A 1 10 ? 13.713 4.737 -9.141 1.00 0.00 10 ALA A C 13
ATOM 6565 O O . ALA A 1 10 ? 12.794 5.083 -8.399 1.00 0.00 10 ALA A O 13
ATOM 6572 N N . TRP A 1 11 ? 14.661 5.570 -9.556 1.00 0.00 11 TRP A N 13
ATOM 6573 C CA . TRP A 1 11 ? 14.675 6.972 -9.154 1.00 0.00 11 TRP A CA 13
ATOM 6574 C C . TRP A 1 11 ? 13.448 7.703 -9.688 1.00 0.00 11 TRP A C 13
ATOM 6575 O O . TRP A 1 11 ? 13.135 8.811 -9.251 1.00 0.00 11 TRP A O 13
ATOM 6596 N N . PHE A 1 12 ? 12.757 7.077 -10.634 1.00 0.00 12 PHE A N 13
ATOM 6597 C CA . PHE A 1 12 ? 11.564 7.670 -11.228 1.00 0.00 12 PHE A CA 13
ATOM 6598 C C . PHE A 1 12 ? 10.435 6.647 -11.318 1.00 0.00 12 PHE A C 13
ATOM 6599 O O . PHE A 1 12 ? 9.559 6.747 -12.176 1.00 0.00 12 PHE A O 13
ATOM 6616 N N . SER A 1 13 ? 10.465 5.662 -10.425 1.00 0.00 13 SER A N 13
ATOM 6617 C CA . SER A 1 13 ? 9.448 4.617 -10.405 1.00 0.00 13 SER A CA 13
ATOM 6618 C C . SER A 1 13 ? 8.072 5.204 -10.102 1.00 0.00 13 SER A C 13
ATOM 6619 O O . SER A 1 13 ? 7.048 4.559 -10.323 1.00 0.00 13 SER A O 13
ATOM 6627 N N . GLY A 1 14 ? 8.058 6.432 -9.594 1.00 0.00 14 GLY A N 13
ATOM 6628 C CA . GLY A 1 14 ? 6.804 7.086 -9.269 1.00 0.00 14 GLY A CA 13
ATOM 6629 C C . GLY A 1 14 ? 6.386 6.854 -7.831 1.00 0.00 14 GLY A C 13
ATOM 6630 O O . GLY A 1 14 ? 5.730 7.700 -7.224 1.00 0.00 14 GLY A O 13
ATOM 6634 N N . GLU A 1 15 ? 6.763 5.702 -7.285 1.00 0.00 15 GLU A N 13
ATOM 6635 C CA . GLU A 1 15 ? 6.419 5.360 -5.909 1.00 0.00 15 GLU A CA 13
ATOM 6636 C C . GLU A 1 15 ? 7.617 5.557 -4.984 1.00 0.00 15 GLU A C 13
ATOM 6637 O O . GLU A 1 15 ? 8.702 5.933 -5.428 1.00 0.00 15 GLU A O 13
ATOM 6649 N N . TRP A 1 16 ? 7.411 5.302 -3.698 1.00 0.00 16 TRP A N 13
ATOM 6650 C CA . TRP A 1 16 ? 8.473 5.452 -2.709 1.00 0.00 16 TRP A CA 13
ATOM 6651 C C . TRP A 1 16 ? 8.630 4.182 -1.881 1.00 0.00 16 TRP A C 13
ATOM 6652 O O . TRP A 1 16 ? 7.804 3.272 -1.960 1.00 0.00 16 TRP A O 13
ATOM 6673 N N . CYS A 1 17 ? 9.694 4.125 -1.088 1.00 0.00 17 CYS A N 13
ATOM 6674 C CA . CYS A 1 17 ? 9.960 2.965 -0.246 1.00 0.00 17 CYS A CA 13
ATOM 6675 C C . CYS A 1 17 ? 9.142 3.028 1.040 1.00 0.00 17 CYS A C 13
ATOM 6676 O O . CYS A 1 17 ? 8.638 4.087 1.418 1.00 0.00 17 CYS A O 13
ATOM 6683 N N . CYS A 1 18 ? 9.013 1.888 1.710 1.00 0.00 18 CYS A N 13
ATOM 6684 C CA . CYS A 1 18 ? 8.257 1.812 2.954 1.00 0.00 18 CYS A CA 13
ATOM 6685 C C . CYS A 1 18 ? 8.940 2.616 4.056 1.00 0.00 18 CYS A C 13
ATOM 6686 O O . CYS A 1 18 ? 10.085 3.042 3.910 1.00 0.00 18 CYS A O 13
ATOM 6693 N N . GLY A 1 19 ? 8.228 2.820 5.161 1.00 0.00 19 GLY A N 13
ATOM 6694 C CA . GLY A 1 19 ? 8.781 3.572 6.272 1.00 0.00 19 GLY A CA 13
ATOM 6695 C C . GLY A 1 19 ? 9.310 4.927 5.848 1.00 0.00 19 GLY A C 13
ATOM 6696 O O . GLY A 1 19 ? 8.537 5.841 5.560 1.00 0.00 19 GLY A O 13
ATOM 6700 N N . ALA A 1 20 ? 10.632 5.060 5.811 1.00 0.00 20 ALA A N 13
ATOM 6701 C CA . ALA A 1 20 ? 11.263 6.314 5.419 1.00 0.00 20 ALA A CA 13
ATOM 6702 C C . ALA A 1 20 ? 12.626 6.066 4.782 1.00 0.00 20 ALA A C 13
ATOM 6703 O O . ALA A 1 20 ? 13.584 6.798 5.036 1.00 0.00 20 ALA A O 13
ATOM 6710 N N . LEU A 1 21 ? 12.708 5.031 3.953 1.00 0.00 21 LEU A N 13
ATOM 6711 C CA . LEU A 1 21 ? 13.955 4.687 3.280 1.00 0.00 21 LEU A CA 13
ATOM 6712 C C . LEU A 1 21 ? 13.945 5.172 1.834 1.00 0.00 21 LEU A C 13
ATOM 6713 O O . LEU A 1 21 ? 12.885 5.413 1.257 1.00 0.00 21 LEU A O 13
ATOM 6729 N N . SER A 1 22 ? 15.133 5.313 1.254 1.00 0.00 22 SER A N 13
ATOM 6730 C CA . SER A 1 22 ? 15.262 5.771 -0.124 1.00 0.00 22 SER A CA 13
ATOM 6731 C C . SER A 1 22 ? 15.782 4.653 -1.022 1.00 0.00 22 SER A C 13
ATOM 6732 O O . SER A 1 22 ? 15.925 3.509 -0.590 1.00 0.00 22 SER A O 13
ATOM 6740 N N . CYS A 1 23 ? 16.063 4.992 -2.276 1.00 0.00 23 CYS A N 13
ATOM 6741 C CA . CYS A 1 23 ? 16.566 4.019 -3.238 1.00 0.00 23 CYS A CA 13
ATOM 6742 C C . CYS A 1 23 ? 18.087 4.094 -3.343 1.00 0.00 23 CYS A C 13
ATOM 6743 O O . CYS A 1 23 ? 18.639 5.081 -3.831 1.00 0.00 23 CYS A O 13
ATOM 6750 N N . LYS A 1 24 ? 18.759 3.045 -2.881 1.00 0.00 24 LYS A N 13
ATOM 6751 C CA . LYS A 1 24 ? 20.215 2.990 -2.923 1.00 0.00 24 LYS A CA 13
ATOM 6752 C C . LYS A 1 24 ? 20.691 1.880 -3.855 1.00 0.00 24 LYS A C 13
ATOM 6753 O O . LYS A 1 24 ? 19.980 0.901 -4.084 1.00 0.00 24 LYS A O 13
ATOM 6772 N N . TYR A 1 25 ? 21.896 2.039 -4.390 1.00 0.00 25 TYR A N 13
ATOM 6773 C CA . TYR A 1 25 ? 22.466 1.050 -5.298 1.00 0.00 25 TYR A CA 13
ATOM 6774 C C . TYR A 1 25 ? 23.065 -0.120 -4.523 1.00 0.00 25 TYR A C 13
ATOM 6775 O O . TYR A 1 25 ? 23.780 0.073 -3.540 1.00 0.00 25 TYR A O 13
ATOM 6793 N N . SER A 1 26 ? 22.768 -1.334 -4.975 1.00 0.00 26 SER A N 13
ATOM 6794 C CA . SER A 1 26 ? 23.274 -2.537 -4.323 1.00 0.00 26 SER A CA 13
ATOM 6795 C C . SER A 1 26 ? 24.272 -3.261 -5.221 1.00 0.00 26 SER A C 13
ATOM 6796 O O . SER A 1 26 ? 23.887 -3.990 -6.135 1.00 0.00 26 SER A O 13
ATOM 6804 N N . ILE A 1 27 ? 25.557 -3.054 -4.952 1.00 0.00 27 ILE A N 13
ATOM 6805 C CA . ILE A 1 27 ? 26.612 -3.688 -5.734 1.00 0.00 27 ILE A CA 13
ATOM 6806 C C . ILE A 1 27 ? 26.505 -5.208 -5.671 1.00 0.00 27 ILE A C 13
ATOM 6807 O O . ILE A 1 27 ? 26.661 -5.895 -6.681 1.00 0.00 27 ILE A O 13
ATOM 6823 N N . LYS A 1 28 ? 26.236 -5.728 -4.478 1.00 0.00 28 LYS A N 13
ATOM 6824 C CA . LYS A 1 28 ? 26.105 -7.167 -4.282 1.00 0.00 28 LYS A CA 13
ATOM 6825 C C . LYS A 1 28 ? 24.955 -7.726 -5.115 1.00 0.00 28 LYS A C 13
ATOM 6826 O O . LYS A 1 28 ? 25.062 -8.811 -5.687 1.00 0.00 28 LYS A O 13
ATOM 6845 N N . ARG A 1 29 ? 23.859 -6.979 -5.179 1.00 0.00 29 ARG A N 13
ATOM 6846 C CA . ARG A 1 29 ? 22.690 -7.401 -5.943 1.00 0.00 29 ARG A CA 13
ATOM 6847 C C . ARG A 1 29 ? 22.766 -6.891 -7.379 1.00 0.00 29 ARG A C 13
ATOM 6848 O O . ARG A 1 29 ? 21.826 -7.055 -8.156 1.00 0.00 29 ARG A O 13
ATOM 6869 N N . ASN A 1 30 ? 23.890 -6.272 -7.723 1.00 0.00 30 ASN A N 13
ATOM 6870 C CA . ASN A 1 30 ? 24.088 -5.737 -9.066 1.00 0.00 30 ASN A CA 13
ATOM 6871 C C . ASN A 1 30 ? 22.825 -5.044 -9.567 1.00 0.00 30 ASN A C 13
ATOM 6872 O O . ASN A 1 30 ? 22.497 -5.107 -10.752 1.00 0.00 30 ASN A O 13
ATOM 6883 N N . LEU A 1 31 ? 22.119 -4.382 -8.656 1.00 0.00 31 LEU A N 13
ATOM 6884 C CA . LEU A 1 31 ? 20.891 -3.676 -9.005 1.00 0.00 31 LEU A CA 13
ATOM 6885 C C . LEU A 1 31 ? 20.657 -2.495 -8.068 1.00 0.00 31 LEU A C 13
ATOM 6886 O O . LEU A 1 31 ? 21.534 -2.126 -7.286 1.00 0.00 31 LEU A O 13
ATOM 6902 N N . LYS A 1 32 ? 19.469 -1.908 -8.150 1.00 0.00 32 LYS A N 13
ATOM 6903 C CA . LYS A 1 32 ? 19.116 -0.771 -7.308 1.00 0.00 32 LYS A CA 13
ATOM 6904 C C . LYS A 1 32 ? 17.849 -1.058 -6.509 1.00 0.00 32 LYS A C 13
ATOM 6905 O O . LYS A 1 32 ? 16.765 -1.196 -7.077 1.00 0.00 32 LYS A O 13
ATOM 6924 N N . ILE A 1 33 ? 17.992 -1.144 -5.191 1.00 0.00 33 ILE A N 13
ATOM 6925 C CA . ILE A 1 33 ? 16.857 -1.411 -4.316 1.00 0.00 33 ILE A CA 13
ATOM 6926 C C . ILE A 1 33 ? 16.826 -0.436 -3.144 1.00 0.00 33 ILE A C 13
ATOM 6927 O O . ILE A 1 33 ? 17.758 0.344 -2.945 1.00 0.00 33 ILE A O 13
ATOM 6943 N N . CYS A 1 34 ? 15.749 -0.487 -2.367 1.00 0.00 34 CYS A N 13
ATOM 6944 C CA . CYS A 1 34 ? 15.595 0.389 -1.213 1.00 0.00 34 CYS A CA 13
ATOM 6945 C C . CYS A 1 34 ? 16.349 -0.163 -0.006 1.00 0.00 34 CYS A C 13
ATOM 6946 O O . CYS A 1 34 ? 16.643 -1.357 0.063 1.00 0.00 34 CYS A O 13
ATOM 6953 N N . VAL A 1 35 ? 16.660 0.715 0.942 1.00 0.00 35 VAL A N 13
ATOM 6954 C CA . VAL A 1 35 ? 17.378 0.316 2.147 1.00 0.00 35 VAL A CA 13
ATOM 6955 C C . VAL A 1 35 ? 16.976 1.178 3.338 1.00 0.00 35 VAL A C 13
ATOM 6956 O O . VAL A 1 35 ? 17.669 2.133 3.689 1.00 0.00 35 VAL A O 13
ATOM 6969 N N . GLY A 1 1 ? 2.147 -1.056 -2.289 1.00 0.00 1 GLY A N 14
ATOM 6970 C CA . GLY A 1 1 ? 2.080 -0.004 -1.292 1.00 0.00 1 GLY A CA 14
ATOM 6971 C C . GLY A 1 1 ? 3.354 0.814 -1.226 1.00 0.00 1 GLY A C 14
ATOM 6972 O O . GLY A 1 1 ? 3.332 2.029 -1.429 1.00 0.00 1 GLY A O 14
ATOM 6976 N N . CYS A 1 2 ? 4.468 0.150 -0.939 1.00 0.00 2 CYS A N 14
ATOM 6977 C CA . CYS A 1 2 ? 5.758 0.823 -0.844 1.00 0.00 2 CYS A CA 14
ATOM 6978 C C . CYS A 1 2 ? 6.902 -0.155 -1.097 1.00 0.00 2 CYS A C 14
ATOM 6979 O O . CYS A 1 2 ? 6.726 -1.370 -1.001 1.00 0.00 2 CYS A O 14
ATOM 6986 N N . ILE A 1 3 ? 8.072 0.384 -1.419 1.00 0.00 3 ILE A N 14
ATOM 6987 C CA . ILE A 1 3 ? 9.245 -0.440 -1.685 1.00 0.00 3 ILE A CA 14
ATOM 6988 C C . ILE A 1 3 ? 10.034 -0.701 -0.406 1.00 0.00 3 ILE A C 14
ATOM 6989 O O . ILE A 1 3 ? 10.518 0.230 0.237 1.00 0.00 3 ILE A O 14
ATOM 7005 N N . ALA A 1 4 ? 10.162 -1.973 -0.045 1.00 0.00 4 ALA A N 14
ATOM 7006 C CA . ALA A 1 4 ? 10.897 -2.357 1.154 1.00 0.00 4 ALA A CA 14
ATOM 7007 C C . ALA A 1 4 ? 12.402 -2.317 0.912 1.00 0.00 4 ALA A C 14
ATOM 7008 O O . ALA A 1 4 ? 12.856 -2.175 -0.223 1.00 0.00 4 ALA A O 14
ATOM 7015 N N . LYS A 1 5 ? 13.172 -2.443 1.987 1.00 0.00 5 LYS A N 14
ATOM 7016 C CA . LYS A 1 5 ? 14.627 -2.422 1.893 1.00 0.00 5 LYS A CA 14
ATOM 7017 C C . LYS A 1 5 ? 15.156 -3.742 1.341 1.00 0.00 5 LYS A C 14
ATOM 7018 O O . LYS A 1 5 ? 15.829 -4.494 2.044 1.00 0.00 5 LYS A O 14
ATOM 7037 N N . ASN A 1 6 ? 14.848 -4.015 0.077 1.00 0.00 6 ASN A N 14
ATOM 7038 C CA . ASN A 1 6 ? 15.293 -5.244 -0.569 1.00 0.00 6 ASN A CA 14
ATOM 7039 C C . ASN A 1 6 ? 14.795 -5.312 -2.010 1.00 0.00 6 ASN A C 14
ATOM 7040 O O . ASN A 1 6 ? 15.432 -5.920 -2.871 1.00 0.00 6 ASN A O 14
ATOM 7051 N N . LYS A 1 7 ? 13.654 -4.682 -2.266 1.00 0.00 7 LYS A N 14
ATOM 7052 C CA . LYS A 1 7 ? 13.070 -4.668 -3.602 1.00 0.00 7 LYS A CA 14
ATOM 7053 C C . LYS A 1 7 ? 13.656 -3.536 -4.440 1.00 0.00 7 LYS A C 14
ATOM 7054 O O . LYS A 1 7 ? 13.961 -2.463 -3.921 1.00 0.00 7 LYS A O 14
ATOM 7073 N N . GLU A 1 8 ? 13.809 -3.784 -5.737 1.00 0.00 8 GLU A N 14
ATOM 7074 C CA . GLU A 1 8 ? 14.357 -2.784 -6.645 1.00 0.00 8 GLU A CA 14
ATOM 7075 C C . GLU A 1 8 ? 13.442 -1.566 -6.732 1.00 0.00 8 GLU A C 14
ATOM 7076 O O . GLU A 1 8 ? 12.224 -1.680 -6.591 1.00 0.00 8 GLU A O 14
ATOM 7088 N N . CYS A 1 9 ? 14.037 -0.401 -6.964 1.00 0.00 9 CYS A N 14
ATOM 7089 C CA . CYS A 1 9 ? 13.277 0.839 -7.069 1.00 0.00 9 CYS A CA 14
ATOM 7090 C C . CYS A 1 9 ? 13.984 1.834 -7.984 1.00 0.00 9 CYS A C 14
ATOM 7091 O O . CYS A 1 9 ? 15.205 1.978 -7.937 1.00 0.00 9 CYS A O 14
ATOM 7098 N N . ALA A 1 10 ? 13.206 2.519 -8.817 1.00 0.00 10 ALA A N 14
ATOM 7099 C CA . ALA A 1 10 ? 13.756 3.502 -9.742 1.00 0.00 10 ALA A CA 14
ATOM 7100 C C . ALA A 1 10 ? 13.665 4.910 -9.164 1.00 0.00 10 ALA A C 14
ATOM 7101 O O . ALA A 1 10 ? 12.740 5.226 -8.416 1.00 0.00 10 ALA A O 14
ATOM 7108 N N . TRP A 1 11 ? 14.631 5.752 -9.514 1.00 0.00 11 TRP A N 14
ATOM 7109 C CA . TRP A 1 11 ? 14.660 7.127 -9.029 1.00 0.00 11 TRP A CA 14
ATOM 7110 C C . TRP A 1 11 ? 13.436 7.899 -9.509 1.00 0.00 11 TRP A C 14
ATOM 7111 O O . TRP A 1 11 ? 13.118 8.967 -8.985 1.00 0.00 11 TRP A O 14
ATOM 7132 N N . PHE A 1 12 ? 12.751 7.353 -10.509 1.00 0.00 12 PHE A N 14
ATOM 7133 C CA . PHE A 1 12 ? 11.561 7.991 -11.059 1.00 0.00 12 PHE A CA 14
ATOM 7134 C C . PHE A 1 12 ? 10.438 6.976 -11.250 1.00 0.00 12 PHE A C 14
ATOM 7135 O O . PHE A 1 12 ? 9.554 7.162 -12.087 1.00 0.00 12 PHE A O 14
ATOM 7152 N N . SER A 1 13 ? 10.481 5.902 -10.469 1.00 0.00 13 SER A N 14
ATOM 7153 C CA . SER A 1 13 ? 9.470 4.854 -10.554 1.00 0.00 13 SER A CA 14
ATOM 7154 C C . SER A 1 13 ? 8.090 5.401 -10.202 1.00 0.00 13 SER A C 14
ATOM 7155 O O . SER A 1 13 ? 7.069 4.781 -10.499 1.00 0.00 13 SER A O 14
ATOM 7163 N N . GLY A 1 14 ? 8.067 6.568 -9.565 1.00 0.00 14 GLY A N 14
ATOM 7164 C CA . GLY A 1 14 ? 6.809 7.180 -9.181 1.00 0.00 14 GLY A CA 14
ATOM 7165 C C . GLY A 1 14 ? 6.371 6.780 -7.786 1.00 0.00 14 GLY A C 14
ATOM 7166 O O . GLY A 1 14 ? 5.555 7.461 -7.166 1.00 0.00 14 GLY A O 14
ATOM 7170 N N . GLU A 1 15 ? 6.912 5.670 -7.293 1.00 0.00 15 GLU A N 14
ATOM 7171 C CA . GLU A 1 15 ? 6.570 5.180 -5.963 1.00 0.00 15 GLU A CA 14
ATOM 7172 C C . GLU A 1 15 ? 7.658 5.537 -4.954 1.00 0.00 15 GLU A C 14
ATOM 7173 O O . GLU A 1 15 ? 8.681 6.123 -5.310 1.00 0.00 15 GLU A O 14
ATOM 7185 N N . TRP A 1 16 ? 7.428 5.183 -3.695 1.00 0.00 16 TRP A N 14
ATOM 7186 C CA . TRP A 1 16 ? 8.388 5.467 -2.634 1.00 0.00 16 TRP A CA 14
ATOM 7187 C C . TRP A 1 16 ? 8.609 4.239 -1.758 1.00 0.00 16 TRP A C 14
ATOM 7188 O O . TRP A 1 16 ? 7.757 3.353 -1.687 1.00 0.00 16 TRP A O 14
ATOM 7209 N N . CYS A 1 17 ? 9.758 4.192 -1.092 1.00 0.00 17 CYS A N 14
ATOM 7210 C CA . CYS A 1 17 ? 10.092 3.073 -0.220 1.00 0.00 17 CYS A CA 14
ATOM 7211 C C . CYS A 1 17 ? 9.321 3.158 1.094 1.00 0.00 17 CYS A C 14
ATOM 7212 O O . CYS A 1 17 ? 8.812 4.218 1.461 1.00 0.00 17 CYS A O 14
ATOM 7219 N N . CYS A 1 18 ? 9.240 2.035 1.800 1.00 0.00 18 CYS A N 14
ATOM 7220 C CA . CYS A 1 18 ? 8.532 1.981 3.073 1.00 0.00 18 CYS A CA 14
ATOM 7221 C C . CYS A 1 18 ? 9.254 2.807 4.133 1.00 0.00 18 CYS A C 14
ATOM 7222 O O . CYS A 1 18 ? 10.388 3.240 3.931 1.00 0.00 18 CYS A O 14
ATOM 7229 N N . GLY A 1 19 ? 8.588 3.022 5.264 1.00 0.00 19 GLY A N 14
ATOM 7230 C CA . GLY A 1 19 ? 9.182 3.795 6.339 1.00 0.00 19 GLY A CA 14
ATOM 7231 C C . GLY A 1 19 ? 9.710 5.135 5.866 1.00 0.00 19 GLY A C 14
ATOM 7232 O O . GLY A 1 19 ? 8.936 6.040 5.556 1.00 0.00 19 GLY A O 14
ATOM 7236 N N . ALA A 1 20 ? 11.032 5.263 5.813 1.00 0.00 20 ALA A N 14
ATOM 7237 C CA . ALA A 1 20 ? 11.662 6.501 5.374 1.00 0.00 20 ALA A CA 14
ATOM 7238 C C . ALA A 1 20 ? 13.014 6.229 4.722 1.00 0.00 20 ALA A C 14
ATOM 7239 O O . ALA A 1 20 ? 13.968 6.985 4.909 1.00 0.00 20 ALA A O 14
ATOM 7246 N N . LEU A 1 21 ? 13.089 5.145 3.958 1.00 0.00 21 LEU A N 14
ATOM 7247 C CA . LEU A 1 21 ? 14.325 4.772 3.279 1.00 0.00 21 LEU A CA 14
ATOM 7248 C C . LEU A 1 21 ? 14.320 5.260 1.834 1.00 0.00 21 LEU A C 14
ATOM 7249 O O . LEU A 1 21 ? 13.263 5.511 1.256 1.00 0.00 21 LEU A O 14
ATOM 7265 N N . SER A 1 22 ? 15.510 5.390 1.255 1.00 0.00 22 SER A N 14
ATOM 7266 C CA . SER A 1 22 ? 15.644 5.850 -0.122 1.00 0.00 22 SER A CA 14
ATOM 7267 C C . SER A 1 22 ? 16.141 4.725 -1.024 1.00 0.00 22 SER A C 14
ATOM 7268 O O . SER A 1 22 ? 16.252 3.575 -0.599 1.00 0.00 22 SER A O 14
ATOM 7276 N N . CYS A 1 23 ? 16.438 5.065 -2.274 1.00 0.00 23 CYS A N 14
ATOM 7277 C CA . CYS A 1 23 ? 16.923 4.085 -3.239 1.00 0.00 23 CYS A CA 14
ATOM 7278 C C . CYS A 1 23 ? 18.443 4.146 -3.359 1.00 0.00 23 CYS A C 14
ATOM 7279 O O . CYS A 1 23 ? 19.006 5.168 -3.753 1.00 0.00 23 CYS A O 14
ATOM 7286 N N . LYS A 1 24 ? 19.103 3.045 -3.016 1.00 0.00 24 LYS A N 14
ATOM 7287 C CA . LYS A 1 24 ? 20.557 2.970 -3.087 1.00 0.00 24 LYS A CA 14
ATOM 7288 C C . LYS A 1 24 ? 21.001 1.826 -3.992 1.00 0.00 24 LYS A C 14
ATOM 7289 O O . LYS A 1 24 ? 20.283 0.839 -4.159 1.00 0.00 24 LYS A O 14
ATOM 7308 N N . TYR A 1 25 ? 22.187 1.964 -4.574 1.00 0.00 25 TYR A N 14
ATOM 7309 C CA . TYR A 1 25 ? 22.725 0.942 -5.464 1.00 0.00 25 TYR A CA 14
ATOM 7310 C C . TYR A 1 25 ? 23.343 -0.203 -4.667 1.00 0.00 25 TYR A C 14
ATOM 7311 O O . TYR A 1 25 ? 24.139 0.019 -3.755 1.00 0.00 25 TYR A O 14
ATOM 7329 N N . SER A 1 26 ? 22.972 -1.430 -5.021 1.00 0.00 26 SER A N 14
ATOM 7330 C CA . SER A 1 26 ? 23.486 -2.611 -4.338 1.00 0.00 26 SER A CA 14
ATOM 7331 C C . SER A 1 26 ? 24.438 -3.389 -5.241 1.00 0.00 26 SER A C 14
ATOM 7332 O O . SER A 1 26 ? 24.006 -4.153 -6.105 1.00 0.00 26 SER A O 14
ATOM 7340 N N . ILE A 1 27 ? 25.735 -3.189 -5.035 1.00 0.00 27 ILE A N 14
ATOM 7341 C CA . ILE A 1 27 ? 26.749 -3.872 -5.829 1.00 0.00 27 ILE A CA 14
ATOM 7342 C C . ILE A 1 27 ? 26.604 -5.386 -5.721 1.00 0.00 27 ILE A C 14
ATOM 7343 O O . ILE A 1 27 ? 26.690 -6.103 -6.718 1.00 0.00 27 ILE A O 14
ATOM 7359 N N . LYS A 1 28 ? 26.383 -5.868 -4.502 1.00 0.00 28 LYS A N 14
ATOM 7360 C CA . LYS A 1 28 ? 26.223 -7.297 -4.261 1.00 0.00 28 LYS A CA 14
ATOM 7361 C C . LYS A 1 28 ? 25.055 -7.857 -5.067 1.00 0.00 28 LYS A C 14
ATOM 7362 O O . LYS A 1 28 ? 25.119 -8.978 -5.573 1.00 0.00 28 LYS A O 14
ATOM 7381 N N . ARG A 1 29 ? 23.991 -7.070 -5.183 1.00 0.00 29 ARG A N 14
ATOM 7382 C CA . ARG A 1 29 ? 22.809 -7.488 -5.928 1.00 0.00 29 ARG A CA 14
ATOM 7383 C C . ARG A 1 29 ? 22.874 -6.996 -7.371 1.00 0.00 29 ARG A C 14
ATOM 7384 O O . ARG A 1 29 ? 21.923 -7.156 -8.135 1.00 0.00 29 ARG A O 14
ATOM 7405 N N . ASN A 1 30 ? 24.003 -6.397 -7.736 1.00 0.00 30 ASN A N 14
ATOM 7406 C CA . ASN A 1 30 ? 24.191 -5.881 -9.087 1.00 0.00 30 ASN A CA 14
ATOM 7407 C C . ASN A 1 30 ? 22.932 -5.176 -9.581 1.00 0.00 30 ASN A C 14
ATOM 7408 O O . ASN A 1 30 ? 22.588 -5.251 -10.762 1.00 0.00 30 ASN A O 14
ATOM 7419 N N . LEU A 1 31 ? 22.248 -4.492 -8.671 1.00 0.00 31 LEU A N 14
ATOM 7420 C CA . LEU A 1 31 ? 21.026 -3.772 -9.013 1.00 0.00 31 LEU A CA 14
ATOM 7421 C C . LEU A 1 31 ? 20.824 -2.574 -8.091 1.00 0.00 31 LEU A C 14
ATOM 7422 O O . LEU A 1 31 ? 21.716 -2.207 -7.326 1.00 0.00 31 LEU A O 14
ATOM 7438 N N . LYS A 1 32 ? 19.643 -1.969 -8.166 1.00 0.00 32 LYS A N 14
ATOM 7439 C CA . LYS A 1 32 ? 19.320 -0.814 -7.337 1.00 0.00 32 LYS A CA 14
ATOM 7440 C C . LYS A 1 32 ? 18.055 -1.066 -6.523 1.00 0.00 32 LYS A C 14
ATOM 7441 O O . LYS A 1 32 ? 16.961 -1.177 -7.077 1.00 0.00 32 LYS A O 14
ATOM 7460 N N . ILE A 1 33 ? 18.211 -1.154 -5.206 1.00 0.00 33 ILE A N 14
ATOM 7461 C CA . ILE A 1 33 ? 17.080 -1.390 -4.317 1.00 0.00 33 ILE A CA 14
ATOM 7462 C C . ILE A 1 33 ? 17.075 -0.398 -3.159 1.00 0.00 33 ILE A C 14
ATOM 7463 O O . ILE A 1 33 ? 18.011 0.385 -2.993 1.00 0.00 33 ILE A O 14
ATOM 7479 N N . CYS A 1 34 ? 16.015 -0.436 -2.359 1.00 0.00 34 CYS A N 14
ATOM 7480 C CA . CYS A 1 34 ? 15.887 0.458 -1.215 1.00 0.00 34 CYS A CA 14
ATOM 7481 C C . CYS A 1 34 ? 16.583 -0.125 0.012 1.00 0.00 34 CYS A C 14
ATOM 7482 O O . CYS A 1 34 ? 16.827 -1.329 0.086 1.00 0.00 34 CYS A O 14
ATOM 7489 N N . VAL A 1 35 ? 16.898 0.738 0.972 1.00 0.00 35 VAL A N 14
ATOM 7490 C CA . VAL A 1 35 ? 17.565 0.309 2.196 1.00 0.00 35 VAL A CA 14
ATOM 7491 C C . VAL A 1 35 ? 17.163 1.187 3.377 1.00 0.00 35 VAL A C 14
ATOM 7492 O O . VAL A 1 35 ? 17.745 2.248 3.601 1.00 0.00 35 VAL A O 14
ATOM 7505 N N . GLY A 1 1 ? 1.878 -0.941 -0.685 1.00 0.00 1 GLY A N 15
ATOM 7506 C CA . GLY A 1 1 ? 2.024 0.057 -1.729 1.00 0.00 1 GLY A CA 15
ATOM 7507 C C . GLY A 1 1 ? 3.330 0.819 -1.623 1.00 0.00 1 GLY A C 15
ATOM 7508 O O . GLY A 1 1 ? 3.451 1.932 -2.136 1.00 0.00 1 GLY A O 15
ATOM 7512 N N . CYS A 1 2 ? 4.310 0.220 -0.955 1.00 0.00 2 CYS A N 15
ATOM 7513 C CA . CYS A 1 2 ? 5.614 0.850 -0.781 1.00 0.00 2 CYS A CA 15
ATOM 7514 C C . CYS A 1 2 ? 6.739 -0.137 -1.079 1.00 0.00 2 CYS A C 15
ATOM 7515 O O . CYS A 1 2 ? 6.544 -1.351 -1.021 1.00 0.00 2 CYS A O 15
ATOM 7522 N N . ILE A 1 3 ? 7.914 0.394 -1.398 1.00 0.00 3 ILE A N 15
ATOM 7523 C CA . ILE A 1 3 ? 9.070 -0.440 -1.704 1.00 0.00 3 ILE A CA 15
ATOM 7524 C C . ILE A 1 3 ? 9.872 -0.751 -0.444 1.00 0.00 3 ILE A C 15
ATOM 7525 O O . ILE A 1 3 ? 10.369 0.153 0.227 1.00 0.00 3 ILE A O 15
ATOM 7541 N N . ALA A 1 4 ? 9.995 -2.037 -0.130 1.00 0.00 4 ALA A N 15
ATOM 7542 C CA . ALA A 1 4 ? 10.740 -2.468 1.046 1.00 0.00 4 ALA A CA 15
ATOM 7543 C C . ALA A 1 4 ? 12.242 -2.441 0.786 1.00 0.00 4 ALA A C 15
ATOM 7544 O O . ALA A 1 4 ? 12.682 -2.310 -0.357 1.00 0.00 4 ALA A O 15
ATOM 7551 N N . LYS A 1 5 ? 13.025 -2.565 1.852 1.00 0.00 5 LYS A N 15
ATOM 7552 C CA . LYS A 1 5 ? 14.479 -2.556 1.739 1.00 0.00 5 LYS A CA 15
ATOM 7553 C C . LYS A 1 5 ? 14.987 -3.869 1.153 1.00 0.00 5 LYS A C 15
ATOM 7554 O O . LYS A 1 5 ? 15.665 -4.640 1.831 1.00 0.00 5 LYS A O 15
ATOM 7573 N N . ASN A 1 6 ? 14.657 -4.116 -0.110 1.00 0.00 6 ASN A N 15
ATOM 7574 C CA . ASN A 1 6 ? 15.081 -5.336 -0.787 1.00 0.00 6 ASN A CA 15
ATOM 7575 C C . ASN A 1 6 ? 14.576 -5.363 -2.226 1.00 0.00 6 ASN A C 15
ATOM 7576 O O . ASN A 1 6 ? 15.191 -5.973 -3.101 1.00 0.00 6 ASN A O 15
ATOM 7587 N N . LYS A 1 7 ? 13.451 -4.697 -2.465 1.00 0.00 7 LYS A N 15
ATOM 7588 C CA . LYS A 1 7 ? 12.862 -4.643 -3.798 1.00 0.00 7 LYS A CA 15
ATOM 7589 C C . LYS A 1 7 ? 13.463 -3.501 -4.612 1.00 0.00 7 LYS A C 15
ATOM 7590 O O . LYS A 1 7 ? 13.845 -2.469 -4.062 1.00 0.00 7 LYS A O 15
ATOM 7609 N N . GLU A 1 8 ? 13.543 -3.694 -5.925 1.00 0.00 8 GLU A N 15
ATOM 7610 C CA . GLU A 1 8 ? 14.097 -2.680 -6.814 1.00 0.00 8 GLU A CA 15
ATOM 7611 C C . GLU A 1 8 ? 13.412 -1.333 -6.596 1.00 0.00 8 GLU A C 15
ATOM 7612 O O . GLU A 1 8 ? 12.250 -1.273 -6.194 1.00 0.00 8 GLU A O 15
ATOM 7624 N N . CYS A 1 9 ? 14.142 -0.255 -6.864 1.00 0.00 9 CYS A N 15
ATOM 7625 C CA . CYS A 1 9 ? 13.608 1.091 -6.697 1.00 0.00 9 CYS A CA 15
ATOM 7626 C C . CYS A 1 9 ? 14.266 2.062 -7.673 1.00 0.00 9 CYS A C 15
ATOM 7627 O O . CYS A 1 9 ? 15.438 2.406 -7.526 1.00 0.00 9 CYS A O 15
ATOM 7634 N N . ALA A 1 10 ? 13.502 2.500 -8.669 1.00 0.00 10 ALA A N 15
ATOM 7635 C CA . ALA A 1 10 ? 14.010 3.433 -9.667 1.00 0.00 10 ALA A CA 15
ATOM 7636 C C . ALA A 1 10 ? 13.947 4.869 -9.159 1.00 0.00 10 ALA A C 15
ATOM 7637 O O . ALA A 1 10 ? 13.038 5.234 -8.413 1.00 0.00 10 ALA A O 15
ATOM 7644 N N . TRP A 1 11 ? 14.919 5.678 -9.565 1.00 0.00 11 TRP A N 15
ATOM 7645 C CA . TRP A 1 11 ? 14.974 7.075 -9.150 1.00 0.00 11 TRP A CA 15
ATOM 7646 C C . TRP A 1 11 ? 13.768 7.847 -9.674 1.00 0.00 11 TRP A C 15
ATOM 7647 O O . TRP A 1 11 ? 13.486 8.957 -9.223 1.00 0.00 11 TRP A O 15
ATOM 7668 N N . PHE A 1 12 ? 13.059 7.253 -10.628 1.00 0.00 12 PHE A N 15
ATOM 7669 C CA . PHE A 1 12 ? 11.884 7.886 -11.214 1.00 0.00 12 PHE A CA 15
ATOM 7670 C C . PHE A 1 12 ? 10.727 6.895 -11.317 1.00 0.00 12 PHE A C 15
ATOM 7671 O O . PHE A 1 12 ? 9.815 7.072 -12.124 1.00 0.00 12 PHE A O 15
ATOM 7688 N N . SER A 1 13 ? 10.774 5.852 -10.494 1.00 0.00 13 SER A N 15
ATOM 7689 C CA . SER A 1 13 ? 9.733 4.831 -10.496 1.00 0.00 13 SER A CA 15
ATOM 7690 C C . SER A 1 13 ? 8.368 5.445 -10.201 1.00 0.00 13 SER A C 15
ATOM 7691 O O . SER A 1 13 ? 7.332 4.878 -10.545 1.00 0.00 13 SER A O 15
ATOM 7699 N N . GLY A 1 14 ? 8.377 6.611 -9.561 1.00 0.00 14 GLY A N 15
ATOM 7700 C CA . GLY A 1 14 ? 7.135 7.284 -9.229 1.00 0.00 14 GLY A CA 15
ATOM 7701 C C . GLY A 1 14 ? 6.613 6.898 -7.860 1.00 0.00 14 GLY A C 15
ATOM 7702 O O . GLY A 1 14 ? 5.789 7.605 -7.281 1.00 0.00 14 GLY A O 15
ATOM 7706 N N . GLU A 1 15 ? 7.093 5.772 -7.341 1.00 0.00 15 GLU A N 15
ATOM 7707 C CA . GLU A 1 15 ? 6.667 5.292 -6.031 1.00 0.00 15 GLU A CA 15
ATOM 7708 C C . GLU A 1 15 ? 7.717 5.607 -4.969 1.00 0.00 15 GLU A C 15
ATOM 7709 O O . GLU A 1 15 ? 8.767 6.175 -5.269 1.00 0.00 15 GLU A O 15
ATOM 7721 N N . TRP A 1 16 ? 7.423 5.236 -3.728 1.00 0.00 16 TRP A N 15
ATOM 7722 C CA . TRP A 1 16 ? 8.341 5.479 -2.621 1.00 0.00 16 TRP A CA 15
ATOM 7723 C C . TRP A 1 16 ? 8.537 4.216 -1.789 1.00 0.00 16 TRP A C 15
ATOM 7724 O O . TRP A 1 16 ? 7.710 3.304 -1.822 1.00 0.00 16 TRP A O 15
ATOM 7745 N N . CYS A 1 17 ? 9.636 4.168 -1.044 1.00 0.00 17 CYS A N 15
ATOM 7746 C CA . CYS A 1 17 ? 9.941 3.017 -0.203 1.00 0.00 17 CYS A CA 15
ATOM 7747 C C . CYS A 1 17 ? 9.154 3.073 1.103 1.00 0.00 17 CYS A C 15
ATOM 7748 O O . CYS A 1 17 ? 8.560 4.098 1.439 1.00 0.00 17 CYS A O 15
ATOM 7755 N N . CYS A 1 18 ? 9.153 1.964 1.835 1.00 0.00 18 CYS A N 15
ATOM 7756 C CA . CYS A 1 18 ? 8.440 1.885 3.103 1.00 0.00 18 CYS A CA 15
ATOM 7757 C C . CYS A 1 18 ? 9.186 2.646 4.195 1.00 0.00 18 CYS A C 15
ATOM 7758 O O . CYS A 1 18 ? 10.324 3.072 4.004 1.00 0.00 18 CYS A O 15
ATOM 7765 N N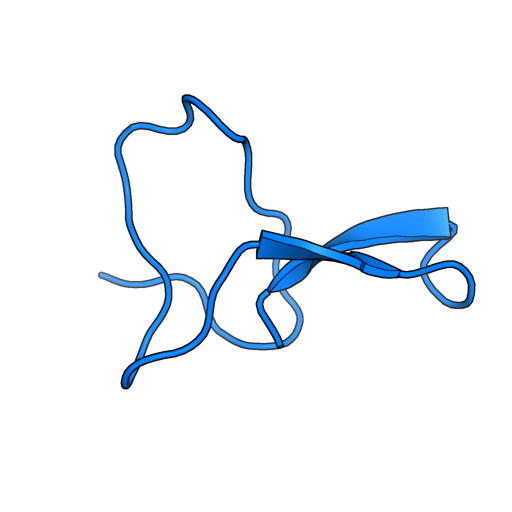 . GLY A 1 19 ? 8.535 2.813 5.343 1.00 0.00 19 GLY A N 15
ATOM 7766 C CA . GLY A 1 19 ? 9.151 3.522 6.449 1.00 0.00 19 GLY A CA 15
ATOM 7767 C C . GLY A 1 19 ? 9.672 4.887 6.044 1.00 0.00 19 GLY A C 15
ATOM 7768 O O . GLY A 1 19 ? 8.894 5.813 5.816 1.00 0.00 19 GLY A O 15
ATOM 7772 N N . ALA A 1 20 ? 10.992 5.013 5.957 1.00 0.00 20 ALA A N 15
ATOM 7773 C CA . ALA A 1 20 ? 11.616 6.275 5.577 1.00 0.00 20 ALA A CA 15
ATOM 7774 C C . ALA A 1 20 ? 12.941 6.038 4.860 1.00 0.00 20 ALA A C 15
ATOM 7775 O O . ALA A 1 20 ? 13.844 6.874 4.913 1.00 0.00 20 ALA A O 15
ATOM 7782 N N . LEU A 1 21 ? 13.051 4.895 4.192 1.00 0.00 21 LEU A N 15
ATOM 7783 C CA . LEU A 1 21 ? 14.267 4.548 3.465 1.00 0.00 21 LEU A CA 15
ATOM 7784 C C . LEU A 1 21 ? 14.207 5.057 2.029 1.00 0.00 21 LEU A C 15
ATOM 7785 O O . LEU A 1 21 ? 13.127 5.304 1.492 1.00 0.00 21 LEU A O 15
ATOM 7801 N N . SER A 1 22 ? 15.374 5.211 1.411 1.00 0.00 22 SER A N 15
ATOM 7802 C CA . SER A 1 22 ? 15.454 5.692 0.037 1.00 0.00 22 SER A CA 15
ATOM 7803 C C . SER A 1 22 ? 15.953 4.592 -0.895 1.00 0.00 22 SER A C 15
ATOM 7804 O O . SER A 1 22 ? 16.045 3.427 -0.508 1.00 0.00 22 SER A O 15
ATOM 7812 N N . CYS A 1 23 ? 16.274 4.971 -2.128 1.00 0.00 23 CYS A N 15
ATOM 7813 C CA . CYS A 1 23 ? 16.763 4.019 -3.118 1.00 0.00 23 CYS A CA 15
ATOM 7814 C C . CYS A 1 23 ? 18.285 4.074 -3.220 1.00 0.00 23 CYS A C 15
ATOM 7815 O O . CYS A 1 23 ? 18.858 5.102 -3.584 1.00 0.00 23 CYS A O 15
ATOM 7822 N N . LYS A 1 24 ? 18.935 2.961 -2.896 1.00 0.00 24 LYS A N 15
ATOM 7823 C CA . LYS A 1 24 ? 20.389 2.880 -2.951 1.00 0.00 24 LYS A CA 15
ATOM 7824 C C . LYS A 1 24 ? 20.836 1.769 -3.896 1.00 0.00 24 LYS A C 15
ATOM 7825 O O . LYS A 1 24 ? 20.116 0.792 -4.106 1.00 0.00 24 LYS A O 15
ATOM 7844 N N . TYR A 1 25 ? 22.028 1.923 -4.461 1.00 0.00 25 TYR A N 15
ATOM 7845 C CA . TYR A 1 25 ? 22.570 0.933 -5.384 1.00 0.00 25 TYR A CA 15
ATOM 7846 C C . TYR A 1 25 ? 23.176 -0.244 -4.626 1.00 0.00 25 TYR A C 15
ATOM 7847 O O . TYR A 1 25 ? 23.941 -0.060 -3.679 1.00 0.00 25 TYR A O 15
ATOM 7865 N N . SER A 1 26 ? 22.828 -1.455 -5.050 1.00 0.00 26 SER A N 15
ATOM 7866 C CA . SER A 1 26 ? 23.334 -2.664 -4.411 1.00 0.00 26 SER A CA 15
ATOM 7867 C C . SER A 1 26 ? 24.298 -3.403 -5.333 1.00 0.00 26 SER A C 15
ATOM 7868 O O . SER A 1 26 ? 23.878 -4.135 -6.230 1.00 0.00 26 SER A O 15
ATOM 7876 N N . ILE A 1 27 ? 25.593 -3.207 -5.105 1.00 0.00 27 ILE A N 15
ATOM 7877 C CA . ILE A 1 27 ? 26.617 -3.856 -5.914 1.00 0.00 27 ILE A CA 15
ATOM 7878 C C . ILE A 1 27 ? 26.476 -5.374 -5.865 1.00 0.00 27 ILE A C 15
ATOM 7879 O O . ILE A 1 27 ? 26.580 -6.051 -6.888 1.00 0.00 27 ILE A O 15
ATOM 7895 N N . LYS A 1 28 ? 26.238 -5.902 -4.670 1.00 0.00 28 LYS A N 15
ATOM 7896 C CA . LYS A 1 28 ? 26.079 -7.340 -4.486 1.00 0.00 28 LYS A CA 15
ATOM 7897 C C . LYS A 1 28 ? 24.902 -7.866 -5.302 1.00 0.00 28 LYS A C 15
ATOM 7898 O O . LYS A 1 28 ? 24.966 -8.957 -5.868 1.00 0.00 28 LYS A O 15
ATOM 7917 N N . ARG A 1 29 ? 23.830 -7.082 -5.359 1.00 0.00 29 ARG A N 15
ATOM 7918 C CA . ARG A 1 29 ? 22.640 -7.470 -6.106 1.00 0.00 29 ARG A CA 15
ATOM 7919 C C . ARG A 1 29 ? 22.700 -6.943 -7.537 1.00 0.00 29 ARG A C 15
ATOM 7920 O O . ARG A 1 29 ? 21.746 -7.082 -8.300 1.00 0.00 29 ARG A O 15
ATOM 7941 N N . ASN A 1 30 ? 23.829 -6.339 -7.892 1.00 0.00 30 ASN A N 15
ATOM 7942 C CA . ASN A 1 30 ? 24.014 -5.791 -9.231 1.00 0.00 30 ASN A CA 15
ATOM 7943 C C . ASN A 1 30 ? 22.756 -5.069 -9.702 1.00 0.00 30 ASN A C 15
ATOM 7944 O O . ASN A 1 30 ? 22.408 -5.110 -10.883 1.00 0.00 30 ASN A O 15
ATOM 7955 N N . LEU A 1 31 ? 22.076 -4.408 -8.771 1.00 0.00 31 LEU A N 15
ATOM 7956 C CA . LEU A 1 31 ? 20.856 -3.675 -9.090 1.00 0.00 31 LEU A CA 15
ATOM 7957 C C . LEU A 1 31 ? 20.660 -2.502 -8.135 1.00 0.00 31 LEU A C 15
ATOM 7958 O O . LEU A 1 31 ? 21.556 -2.157 -7.365 1.00 0.00 31 LEU A O 15
ATOM 7974 N N . LYS A 1 32 ? 19.480 -1.894 -8.188 1.00 0.00 32 LYS A N 15
ATOM 7975 C CA . LYS A 1 32 ? 19.162 -0.761 -7.326 1.00 0.00 32 LYS A CA 15
ATOM 7976 C C . LYS A 1 32 ? 17.899 -1.031 -6.516 1.00 0.00 32 LYS A C 15
ATOM 7977 O O . LYS A 1 32 ? 16.803 -1.124 -7.071 1.00 0.00 32 LYS A O 15
ATOM 7996 N N . ILE A 1 33 ? 18.058 -1.155 -5.203 1.00 0.00 33 ILE A N 15
ATOM 7997 C CA . ILE A 1 33 ? 16.929 -1.412 -4.318 1.00 0.00 33 ILE A CA 15
ATOM 7998 C C . ILE A 1 33 ? 16.938 -0.460 -3.126 1.00 0.00 33 ILE A C 15
ATOM 7999 O O . ILE A 1 33 ? 17.892 0.292 -2.924 1.00 0.00 33 ILE A O 15
ATOM 8015 N N . CYS A 1 34 ? 15.869 -0.498 -2.338 1.00 0.00 34 CYS A N 15
ATOM 8016 C CA . CYS A 1 34 ? 15.752 0.359 -1.165 1.00 0.00 34 CYS A CA 15
ATOM 8017 C C . CYS A 1 34 ? 16.498 -0.240 0.024 1.00 0.00 34 CYS A C 15
ATOM 8018 O O . CYS A 1 34 ? 16.750 -1.445 0.069 1.00 0.00 34 CYS A O 15
ATOM 8025 N N . VAL A 1 35 ? 16.848 0.608 0.985 1.00 0.00 35 VAL A N 15
ATOM 8026 C CA . VAL A 1 35 ? 17.564 0.163 2.175 1.00 0.00 35 VAL A CA 15
ATOM 8027 C C . VAL A 1 35 ? 17.214 1.026 3.382 1.00 0.00 35 VAL A C 15
ATOM 8028 O O . VAL A 1 35 ? 17.951 1.948 3.733 1.00 0.00 35 VAL A O 15
ATOM 8041 N N . GLY A 1 1 ? 1.448 -0.645 -3.090 1.00 0.00 1 GLY A N 16
ATOM 8042 C CA . GLY A 1 1 ? 2.326 -0.831 -1.949 1.00 0.00 1 GLY A CA 16
ATOM 8043 C C . GLY A 1 1 ? 3.541 0.074 -1.999 1.00 0.00 1 GLY A C 16
ATOM 8044 O O . GLY A 1 1 ? 3.507 1.138 -2.618 1.00 0.00 1 GLY A O 16
ATOM 8048 N N . CYS A 1 2 ? 4.618 -0.347 -1.344 1.00 0.00 2 CYS A N 16
ATOM 8049 C CA . CYS A 1 2 ? 5.849 0.433 -1.314 1.00 0.00 2 CYS A CA 16
ATOM 8050 C C . CYS A 1 2 ? 7.066 -0.462 -1.530 1.00 0.00 2 CYS A C 16
ATOM 8051 O O . CYS A 1 2 ? 6.966 -1.687 -1.468 1.00 0.00 2 CYS A O 16
ATOM 8058 N N . ILE A 1 3 ? 8.212 0.160 -1.785 1.00 0.00 3 ILE A N 16
ATOM 8059 C CA . ILE A 1 3 ? 9.448 -0.580 -2.010 1.00 0.00 3 ILE A CA 16
ATOM 8060 C C . ILE A 1 3 ? 10.197 -0.808 -0.702 1.00 0.00 3 ILE A C 16
ATOM 8061 O O . ILE A 1 3 ? 10.695 0.135 -0.087 1.00 0.00 3 ILE A O 16
ATOM 8077 N N . ALA A 1 4 ? 10.276 -2.067 -0.283 1.00 0.00 4 ALA A N 16
ATOM 8078 C CA . ALA A 1 4 ? 10.969 -2.420 0.950 1.00 0.00 4 ALA A CA 16
ATOM 8079 C C . ALA A 1 4 ? 12.479 -2.450 0.742 1.00 0.00 4 ALA A C 16
ATOM 8080 O O . ALA A 1 4 ? 12.967 -2.260 -0.372 1.00 0.00 4 ALA A O 16
ATOM 8087 N N . LYS A 1 5 ? 13.215 -2.690 1.822 1.00 0.00 5 LYS A N 16
ATOM 8088 C CA . LYS A 1 5 ? 14.671 -2.746 1.759 1.00 0.00 5 LYS A CA 16
ATOM 8089 C C . LYS A 1 5 ? 15.138 -4.049 1.118 1.00 0.00 5 LYS A C 16
ATOM 8090 O O . LYS A 1 5 ? 15.748 -4.891 1.776 1.00 0.00 5 LYS A O 16
ATOM 8109 N N . ASN A 1 6 ? 14.849 -4.207 -0.170 1.00 0.00 6 ASN A N 16
ATOM 8110 C CA . ASN A 1 6 ? 15.240 -5.408 -0.899 1.00 0.00 6 ASN A CA 16
ATOM 8111 C C . ASN A 1 6 ? 14.689 -5.384 -2.322 1.00 0.00 6 ASN A C 16
ATOM 8112 O O . ASN A 1 6 ? 15.255 -5.993 -3.229 1.00 0.00 6 ASN A O 16
ATOM 8123 N N . LYS A 1 7 ? 13.580 -4.676 -2.509 1.00 0.00 7 LYS A N 16
ATOM 8124 C CA . LYS A 1 7 ? 12.951 -4.570 -3.820 1.00 0.00 7 LYS A CA 16
ATOM 8125 C C . LYS A 1 7 ? 13.576 -3.441 -4.633 1.00 0.00 7 LYS A C 16
ATOM 8126 O O . LYS A 1 7 ? 13.976 -2.416 -4.082 1.00 0.00 7 LYS A O 16
ATOM 8145 N N . GLU A 1 8 ? 13.654 -3.635 -5.946 1.00 0.00 8 GLU A N 16
ATOM 8146 C CA . GLU A 1 8 ? 14.230 -2.632 -6.833 1.00 0.00 8 GLU A CA 16
ATOM 8147 C C . GLU A 1 8 ? 13.559 -1.276 -6.629 1.00 0.00 8 GLU A C 16
ATOM 8148 O O . GLU A 1 8 ? 12.442 -1.195 -6.117 1.00 0.00 8 GLU A O 16
ATOM 8160 N N . CYS A 1 9 ? 14.248 -0.215 -7.034 1.00 0.00 9 CYS A N 16
ATOM 8161 C CA . CYS A 1 9 ? 13.721 1.138 -6.895 1.00 0.00 9 CYS A CA 16
ATOM 8162 C C . CYS A 1 9 ? 14.260 2.047 -7.996 1.00 0.00 9 CYS A C 16
ATOM 8163 O O . CYS A 1 9 ? 15.442 1.994 -8.335 1.00 0.00 9 CYS A O 16
ATOM 8170 N N . ALA A 1 10 ? 13.385 2.879 -8.550 1.00 0.00 10 ALA A N 16
ATOM 8171 C CA . ALA A 1 10 ? 13.773 3.801 -9.611 1.00 0.00 10 ALA A CA 16
ATOM 8172 C C . ALA A 1 10 ? 13.619 5.250 -9.161 1.00 0.00 10 ALA A C 16
ATOM 8173 O O . ALA A 1 10 ? 12.684 5.589 -8.436 1.00 0.00 10 ALA A O 16
ATOM 8180 N N . TRP A 1 11 ? 14.543 6.100 -9.596 1.00 0.00 11 TRP A N 16
ATOM 8181 C CA . TRP A 1 11 ? 14.510 7.513 -9.237 1.00 0.00 11 TRP A CA 16
ATOM 8182 C C . TRP A 1 11 ? 13.239 8.177 -9.757 1.00 0.00 11 TRP A C 16
ATOM 8183 O O . TRP A 1 11 ? 12.872 9.267 -9.317 1.00 0.00 11 TRP A O 16
ATOM 8204 N N . PHE A 1 12 ? 12.571 7.514 -10.695 1.00 0.00 12 PHE A N 16
ATOM 8205 C CA . PHE A 1 12 ? 11.341 8.041 -11.275 1.00 0.00 12 PHE A CA 16
ATOM 8206 C C . PHE A 1 12 ? 10.250 6.975 -11.297 1.00 0.00 12 PHE A C 16
ATOM 8207 O O . PHE A 1 12 ? 9.311 7.049 -12.090 1.00 0.00 12 PHE A O 16
ATOM 8224 N N . SER A 1 13 ? 10.382 5.983 -10.422 1.00 0.00 13 SER A N 16
ATOM 8225 C CA . SER A 1 13 ? 9.410 4.899 -10.343 1.00 0.00 13 SER A CA 16
ATOM 8226 C C . SER A 1 13 ? 8.017 5.439 -10.033 1.00 0.00 13 SER A C 16
ATOM 8227 O O . SER A 1 13 ? 7.012 4.776 -10.283 1.00 0.00 13 SER A O 16
ATOM 8235 N N . GLY A 1 14 ? 7.967 6.650 -9.485 1.00 0.00 14 GLY A N 16
ATOM 8236 C CA . GLY A 1 14 ? 6.694 7.260 -9.148 1.00 0.00 14 GLY A CA 16
ATOM 8237 C C . GLY A 1 14 ? 6.268 6.965 -7.724 1.00 0.00 14 GLY A C 16
ATOM 8238 O O . GLY A 1 14 ? 5.515 7.730 -7.124 1.00 0.00 14 GLY A O 16
ATOM 8242 N N . GLU A 1 15 ? 6.751 5.851 -7.182 1.00 0.00 15 GLU A N 16
ATOM 8243 C CA . GLU A 1 15 ? 6.413 5.456 -5.820 1.00 0.00 15 GLU A CA 16
ATOM 8244 C C . GLU A 1 15 ? 7.579 5.721 -4.871 1.00 0.00 15 GLU A C 16
ATOM 8245 O O . GLU A 1 15 ? 8.610 6.258 -5.275 1.00 0.00 15 GLU A O 16
ATOM 8257 N N . TRP A 1 16 ? 7.406 5.342 -3.611 1.00 0.00 16 TRP A N 16
ATOM 8258 C CA . TRP A 1 16 ? 8.443 5.539 -2.604 1.00 0.00 16 TRP A CA 16
ATOM 8259 C C . TRP A 1 16 ? 8.673 4.263 -1.803 1.00 0.00 16 TRP A C 16
ATOM 8260 O O . TRP A 1 16 ? 7.813 3.383 -1.756 1.00 0.00 16 TRP A O 16
ATOM 8281 N N . CYS A 1 17 ? 9.839 4.168 -1.172 1.00 0.00 17 CYS A N 16
ATOM 8282 C CA . CYS A 1 17 ? 10.183 2.999 -0.372 1.00 0.00 17 CYS A CA 16
ATOM 8283 C C . CYS A 1 17 ? 9.384 2.974 0.927 1.00 0.00 17 CYS A C 16
ATOM 8284 O O . CYS A 1 17 ? 8.805 3.983 1.332 1.00 0.00 17 CYS A O 16
ATOM 8291 N N . CYS A 1 18 ? 9.356 1.815 1.577 1.00 0.00 18 CYS A N 16
ATOM 8292 C CA . CYS A 1 18 ? 8.628 1.657 2.830 1.00 0.00 18 CYS A CA 16
ATOM 8293 C C . CYS A 1 18 ? 9.351 2.367 3.971 1.00 0.00 18 CYS A C 16
ATOM 8294 O O . CYS A 1 18 ? 10.469 2.853 3.806 1.00 0.00 18 CYS A O 16
ATOM 8301 N N . GLY A 1 19 ? 8.702 2.423 5.131 1.00 0.00 19 GLY A N 16
ATOM 8302 C CA . GLY A 1 19 ? 9.297 3.075 6.283 1.00 0.00 19 GLY A CA 16
ATOM 8303 C C . GLY A 1 19 ? 9.746 4.491 5.980 1.00 0.00 19 GLY A C 16
ATOM 8304 O O . GLY A 1 19 ? 8.922 5.393 5.834 1.00 0.00 19 GLY A O 16
ATOM 8308 N N . ALA A 1 20 ? 11.058 4.686 5.886 1.00 0.00 20 ALA A N 16
ATOM 8309 C CA . ALA A 1 20 ? 11.615 6.002 5.599 1.00 0.00 20 ALA A CA 16
ATOM 8310 C C . ALA A 1 20 ? 12.954 5.885 4.877 1.00 0.00 20 ALA A C 16
ATOM 8311 O O . ALA A 1 20 ? 13.819 6.752 5.008 1.00 0.00 20 ALA A O 16
ATOM 8318 N N . LEU A 1 21 ? 13.118 4.809 4.116 1.00 0.00 21 LEU A N 16
ATOM 8319 C CA . LEU A 1 21 ? 14.353 4.578 3.374 1.00 0.00 21 LEU A CA 16
ATOM 8320 C C . LEU A 1 21 ? 14.265 5.173 1.972 1.00 0.00 21 LEU A C 16
ATOM 8321 O O . LEU A 1 21 ? 13.174 5.435 1.466 1.00 0.00 21 LEU A O 16
ATOM 8337 N N . SER A 1 22 ? 15.420 5.382 1.350 1.00 0.00 22 SER A N 16
ATOM 8338 C CA . SER A 1 22 ? 15.474 5.948 0.007 1.00 0.00 22 SER A CA 16
ATOM 8339 C C . SER A 1 22 ? 15.972 4.914 -0.998 1.00 0.00 22 SER A C 16
ATOM 8340 O O . SER A 1 22 ? 16.074 3.727 -0.687 1.00 0.00 22 SER A O 16
ATOM 8348 N N . CYS A 1 23 ? 16.281 5.373 -2.206 1.00 0.00 23 CYS A N 16
ATOM 8349 C CA . CYS A 1 23 ? 16.768 4.491 -3.259 1.00 0.00 23 CYS A CA 16
ATOM 8350 C C . CYS A 1 23 ? 18.286 4.582 -3.387 1.00 0.00 23 CYS A C 16
ATOM 8351 O O . CYS A 1 23 ? 18.842 5.667 -3.560 1.00 0.00 23 CYS A O 16
ATOM 8358 N N . LYS A 1 24 ? 18.951 3.435 -3.300 1.00 0.00 24 LYS A N 16
ATOM 8359 C CA . LYS A 1 24 ? 20.405 3.383 -3.407 1.00 0.00 24 LYS A CA 16
ATOM 8360 C C . LYS A 1 24 ? 20.849 2.143 -4.176 1.00 0.00 24 LYS A C 16
ATOM 8361 O O . LYS A 1 24 ? 20.097 1.177 -4.304 1.00 0.00 24 LYS A O 16
ATOM 8380 N N . TYR A 1 25 ? 22.077 2.176 -4.683 1.00 0.00 25 TYR A N 16
ATOM 8381 C CA . TYR A 1 25 ? 22.621 1.055 -5.440 1.00 0.00 25 TYR A CA 16
ATOM 8382 C C . TYR A 1 25 ? 23.140 -0.033 -4.505 1.00 0.00 25 TYR A C 16
ATOM 8383 O O . TYR A 1 25 ? 23.814 0.253 -3.515 1.00 0.00 25 TYR A O 16
ATOM 8401 N N . SER A 1 26 ? 22.822 -1.283 -4.827 1.00 0.00 26 SER A N 16
ATOM 8402 C CA . SER A 1 26 ? 23.253 -2.415 -4.016 1.00 0.00 26 SER A CA 16
ATOM 8403 C C . SER A 1 26 ? 24.211 -3.309 -4.796 1.00 0.00 26 SER A C 16
ATOM 8404 O O . SER A 1 26 ? 23.787 -4.138 -5.601 1.00 0.00 26 SER A O 16
ATOM 8412 N N . ILE A 1 27 ? 25.505 -3.134 -4.551 1.00 0.00 27 ILE A N 16
ATOM 8413 C CA . ILE A 1 27 ? 26.525 -3.925 -5.229 1.00 0.00 27 ILE A CA 16
ATOM 8414 C C . ILE A 1 27 ? 26.299 -5.417 -5.009 1.00 0.00 27 ILE A C 16
ATOM 8415 O O . ILE A 1 27 ? 26.411 -6.217 -5.939 1.00 0.00 27 ILE A O 16
ATOM 8431 N N . LYS A 1 28 ? 25.979 -5.786 -3.774 1.00 0.00 28 LYS A N 16
ATOM 8432 C CA . LYS A 1 28 ? 25.733 -7.181 -3.431 1.00 0.00 28 LYS A CA 16
ATOM 8433 C C . LYS A 1 28 ? 24.610 -7.762 -4.283 1.00 0.00 28 LYS A C 16
ATOM 8434 O O . LYS A 1 28 ? 24.658 -8.926 -4.682 1.00 0.00 28 LYS A O 16
ATOM 8453 N N . ARG A 1 29 ? 23.600 -6.943 -4.561 1.00 0.00 29 ARG A N 16
ATOM 8454 C CA . ARG A 1 29 ? 22.465 -7.376 -5.367 1.00 0.00 29 ARG A CA 16
ATOM 8455 C C . ARG A 1 29 ? 22.662 -6.996 -6.832 1.00 0.00 29 ARG A C 16
ATOM 8456 O O . ARG A 1 29 ? 21.765 -7.173 -7.655 1.00 0.00 29 ARG A O 16
ATOM 8477 N N . ASN A 1 30 ? 23.842 -6.472 -7.149 1.00 0.00 30 ASN A N 16
ATOM 8478 C CA . ASN A 1 30 ? 24.156 -6.066 -8.514 1.00 0.00 30 ASN A CA 16
ATOM 8479 C C . ASN A 1 30 ? 22.978 -5.332 -9.147 1.00 0.00 30 ASN A C 16
ATOM 8480 O O . ASN A 1 30 ? 22.743 -5.435 -10.352 1.00 0.00 30 ASN A O 16
ATOM 8491 N N . LEU A 1 31 ? 22.240 -4.590 -8.328 1.00 0.00 31 LEU A N 16
ATOM 8492 C CA . LEU A 1 31 ? 21.086 -3.838 -8.808 1.00 0.00 31 LEU A CA 16
ATOM 8493 C C . LEU A 1 31 ? 20.832 -2.614 -7.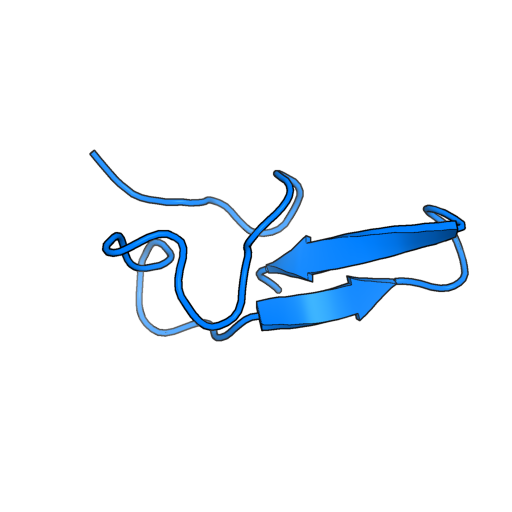933 1.00 0.00 31 LEU A C 16
ATOM 8494 O O . LEU A 1 31 ? 21.653 -2.262 -7.085 1.00 0.00 31 LEU A O 16
ATOM 8510 N N . LYS A 1 32 ? 19.689 -1.970 -8.143 1.00 0.00 32 LYS A N 16
ATOM 8511 C CA . LYS A 1 32 ? 19.324 -0.788 -7.372 1.00 0.00 32 LYS A CA 16
ATOM 8512 C C . LYS A 1 32 ? 18.056 -1.038 -6.561 1.00 0.00 32 LYS A C 16
ATOM 8513 O O . LYS A 1 32 ? 16.971 -1.193 -7.121 1.00 0.00 32 LYS A O 16
ATOM 8532 N N . ILE A 1 33 ? 18.202 -1.073 -5.241 1.00 0.00 33 ILE A N 16
ATOM 8533 C CA . ILE A 1 33 ? 17.067 -1.301 -4.354 1.00 0.00 33 ILE A CA 16
ATOM 8534 C C . ILE A 1 33 ? 17.071 -0.313 -3.192 1.00 0.00 33 ILE A C 16
ATOM 8535 O O . ILE A 1 33 ? 18.017 0.455 -3.019 1.00 0.00 33 ILE A O 16
ATOM 8551 N N . CYS A 1 34 ? 16.007 -0.341 -2.397 1.00 0.00 34 CYS A N 16
ATOM 8552 C CA . CYS A 1 34 ? 15.886 0.551 -1.250 1.00 0.00 34 CYS A CA 16
ATOM 8553 C C . CYS A 1 34 ? 16.683 0.020 -0.062 1.00 0.00 34 CYS A C 16
ATOM 8554 O O . CYS A 1 34 ? 16.885 -1.187 0.075 1.00 0.00 34 CYS A O 16
ATOM 8561 N N . VAL A 1 35 ? 17.134 0.930 0.796 1.00 0.00 35 VAL A N 16
ATOM 8562 C CA . VAL A 1 35 ? 17.908 0.554 1.973 1.00 0.00 35 VAL A CA 16
ATOM 8563 C C . VAL A 1 35 ? 17.584 1.460 3.156 1.00 0.00 35 VAL A C 16
ATOM 8564 O O . VAL A 1 35 ? 18.350 2.365 3.486 1.00 0.00 35 VAL A O 16
ATOM 8577 N N . GLY A 1 1 ? 1.735 -1.780 -2.918 1.00 0.00 1 GLY A N 17
ATOM 8578 C CA . GLY A 1 1 ? 2.013 -1.090 -1.671 1.00 0.00 1 GLY A CA 17
ATOM 8579 C C . GLY A 1 1 ? 3.212 -0.168 -1.774 1.00 0.00 1 GLY A C 17
ATOM 8580 O O . GLY A 1 1 ? 3.156 0.862 -2.447 1.00 0.00 1 GLY A O 17
ATOM 8584 N N . CYS A 1 2 ? 4.299 -0.536 -1.104 1.00 0.00 2 CYS A N 17
ATOM 8585 C CA . CYS A 1 2 ? 5.516 0.266 -1.121 1.00 0.00 2 CYS A CA 17
ATOM 8586 C C . CYS A 1 2 ? 6.740 -0.609 -1.373 1.00 0.00 2 CYS A C 17
ATOM 8587 O O . CYS A 1 2 ? 6.667 -1.835 -1.292 1.00 0.00 2 CYS A O 17
ATOM 8594 N N . ILE A 1 3 ? 7.864 0.031 -1.679 1.00 0.00 3 ILE A N 17
ATOM 8595 C CA . ILE A 1 3 ? 9.104 -0.689 -1.942 1.00 0.00 3 ILE A CA 17
ATOM 8596 C C . ILE A 1 3 ? 9.906 -0.890 -0.660 1.00 0.00 3 ILE A C 17
ATOM 8597 O O . ILE A 1 3 ? 10.391 0.070 -0.062 1.00 0.00 3 ILE A O 17
ATOM 8613 N N . ALA A 1 4 ? 10.042 -2.145 -0.244 1.00 0.00 4 ALA A N 17
ATOM 8614 C CA . ALA A 1 4 ? 10.787 -2.473 0.964 1.00 0.00 4 ALA A CA 17
ATOM 8615 C C . ALA A 1 4 ? 12.291 -2.426 0.712 1.00 0.00 4 ALA A C 17
ATOM 8616 O O . ALA A 1 4 ? 12.736 -2.330 -0.432 1.00 0.00 4 ALA A O 17
ATOM 8623 N N . LYS A 1 5 ? 13.069 -2.494 1.786 1.00 0.00 5 LYS A N 17
ATOM 8624 C CA . LYS A 1 5 ? 14.523 -2.460 1.682 1.00 0.00 5 LYS A CA 17
ATOM 8625 C C . LYS A 1 5 ? 15.060 -3.780 1.137 1.00 0.00 5 LYS A C 17
ATOM 8626 O O . LYS A 1 5 ? 15.739 -4.523 1.844 1.00 0.00 5 LYS A O 17
ATOM 8645 N N . ASN A 1 6 ? 14.752 -4.064 -0.124 1.00 0.00 6 ASN A N 17
ATOM 8646 C CA . ASN A 1 6 ? 15.205 -5.294 -0.764 1.00 0.00 6 ASN A CA 17
ATOM 8647 C C . ASN A 1 6 ? 14.702 -5.376 -2.202 1.00 0.00 6 ASN A C 17
ATOM 8648 O O . ASN A 1 6 ? 15.335 -5.994 -3.058 1.00 0.00 6 ASN A O 17
ATOM 8659 N N . LYS A 1 7 ? 13.559 -4.749 -2.460 1.00 0.00 7 LYS A N 17
ATOM 8660 C CA . LYS A 1 7 ? 12.971 -4.749 -3.794 1.00 0.00 7 LYS A CA 17
ATOM 8661 C C . LYS A 1 7 ? 13.542 -3.616 -4.641 1.00 0.00 7 LYS A C 17
ATOM 8662 O O . LYS A 1 7 ? 13.892 -2.557 -4.121 1.00 0.00 7 LYS A O 17
ATOM 8681 N N . GLU A 1 8 ? 13.633 -3.847 -5.947 1.00 0.00 8 GLU A N 17
ATOM 8682 C CA . GLU A 1 8 ? 14.161 -2.845 -6.864 1.00 0.00 8 GLU A CA 17
ATOM 8683 C C . GLU A 1 8 ? 13.428 -1.517 -6.700 1.00 0.00 8 GLU A C 17
ATOM 8684 O O . GLU A 1 8 ? 12.281 -1.479 -6.255 1.00 0.00 8 GLU A O 17
ATOM 8696 N N . CYS A 1 9 ? 14.100 -0.429 -7.062 1.00 0.00 9 CYS A N 17
ATOM 8697 C CA . CYS A 1 9 ? 13.515 0.902 -6.955 1.00 0.00 9 CYS A CA 17
ATOM 8698 C C . CYS A 1 9 ? 14.083 1.834 -8.022 1.00 0.00 9 CYS A C 17
ATOM 8699 O O . CYS A 1 9 ? 15.274 1.791 -8.327 1.00 0.00 9 CYS A O 17
ATOM 8706 N N . ALA A 1 10 ? 13.222 2.675 -8.584 1.00 0.00 10 ALA A N 17
ATOM 8707 C CA . ALA A 1 10 ? 13.638 3.619 -9.615 1.00 0.00 10 ALA A CA 17
ATOM 8708 C C . ALA A 1 10 ? 13.472 5.058 -9.140 1.00 0.00 10 ALA A C 17
ATOM 8709 O O . ALA A 1 10 ? 12.527 5.379 -8.419 1.00 0.00 10 ALA A O 17
ATOM 8716 N N . TRP A 1 11 ? 14.396 5.921 -9.548 1.00 0.00 11 TRP A N 17
ATOM 8717 C CA . TRP A 1 11 ? 14.352 7.327 -9.163 1.00 0.00 11 TRP A CA 17
ATOM 8718 C C . TRP A 1 11 ? 13.097 8.001 -9.708 1.00 0.00 11 TRP A C 17
ATOM 8719 O O . TRP A 1 11 ? 12.726 9.090 -9.269 1.00 0.00 11 TRP A O 17
ATOM 8740 N N . PHE A 1 12 ? 12.449 7.348 -10.667 1.00 0.00 12 PHE A N 17
ATOM 8741 C CA . PHE A 1 12 ? 11.236 7.886 -11.272 1.00 0.00 12 PHE A CA 17
ATOM 8742 C C . PHE A 1 12 ? 10.140 6.826 -11.328 1.00 0.00 12 PHE A C 17
ATOM 8743 O O . PHE A 1 12 ? 9.233 6.898 -12.157 1.00 0.00 12 PHE A O 17
ATOM 8760 N N . SER A 1 13 ? 10.231 5.842 -10.438 1.00 0.00 13 SER A N 17
ATOM 8761 C CA . SER A 1 13 ? 9.250 4.764 -10.388 1.00 0.00 13 SER A CA 17
ATOM 8762 C C . SER A 1 13 ? 7.863 5.306 -10.056 1.00 0.00 13 SER A C 17
ATOM 8763 O O . SER A 1 13 ? 6.855 4.629 -10.254 1.00 0.00 13 SER A O 17
ATOM 8771 N N . GLY A 1 14 ? 7.821 6.534 -9.548 1.00 0.00 14 GLY A N 17
ATOM 8772 C CA . GLY A 1 14 ? 6.554 7.148 -9.195 1.00 0.00 14 GLY A CA 17
ATOM 8773 C C . GLY A 1 14 ? 6.174 6.904 -7.748 1.00 0.00 14 GLY A C 17
ATOM 8774 O O . GLY A 1 14 ? 5.521 7.738 -7.122 1.00 0.00 14 GLY A O 17
ATOM 8778 N N . GLU A 1 15 ? 6.584 5.757 -7.216 1.00 0.00 15 GLU A N 17
ATOM 8779 C CA . GLU A 1 15 ? 6.280 5.405 -5.833 1.00 0.00 15 GLU A CA 17
ATOM 8780 C C . GLU A 1 15 ? 7.503 5.596 -4.942 1.00 0.00 15 GLU A C 17
ATOM 8781 O O . GLU A 1 15 ? 8.575 5.976 -5.414 1.00 0.00 15 GLU A O 17
ATOM 8793 N N . TRP A 1 16 ? 7.335 5.330 -3.652 1.00 0.00 16 TRP A N 17
ATOM 8794 C CA . TRP A 1 16 ? 8.425 5.473 -2.693 1.00 0.00 16 TRP A CA 17
ATOM 8795 C C . TRP A 1 16 ? 8.632 4.182 -1.908 1.00 0.00 16 TRP A C 17
ATOM 8796 O O . TRP A 1 16 ? 7.834 3.250 -2.005 1.00 0.00 16 TRP A O 17
ATOM 8817 N N . CYS A 1 17 ? 9.709 4.133 -1.131 1.00 0.00 17 CYS A N 17
ATOM 8818 C CA . CYS A 1 17 ? 10.022 2.957 -0.330 1.00 0.00 17 CYS A CA 17
ATOM 8819 C C . CYS A 1 17 ? 9.202 2.941 0.957 1.00 0.00 17 CYS A C 17
ATOM 8820 O O . CYS A 1 17 ? 8.604 3.949 1.338 1.00 0.00 17 CYS A O 17
ATOM 8827 N N . CYS A 1 18 ? 9.177 1.792 1.623 1.00 0.00 18 CYS A N 17
ATOM 8828 C CA . CYS A 1 18 ? 8.431 1.643 2.866 1.00 0.00 18 CYS A CA 17
ATOM 8829 C C . CYS A 1 18 ? 9.129 2.373 4.010 1.00 0.00 18 CYS A C 17
ATOM 8830 O O . CYS A 1 18 ? 10.244 2.869 3.855 1.00 0.00 18 CYS A O 17
ATOM 8837 N N . GLY A 1 19 ? 8.464 2.434 5.160 1.00 0.00 19 GLY A N 17
ATOM 8838 C CA . GLY A 1 19 ? 9.035 3.104 6.313 1.00 0.00 19 GLY A CA 17
ATOM 8839 C C . GLY A 1 19 ? 9.512 4.507 5.991 1.00 0.00 19 GLY A C 17
ATOM 8840 O O . GLY A 1 19 ? 8.705 5.410 5.776 1.00 0.00 19 GLY A O 17
ATOM 8844 N N . ALA A 1 20 ? 10.828 4.690 5.960 1.00 0.00 20 ALA A N 17
ATOM 8845 C CA . ALA A 1 20 ? 11.411 5.992 5.662 1.00 0.00 20 ALA A CA 17
ATOM 8846 C C . ALA A 1 20 ? 12.775 5.843 4.996 1.00 0.00 20 ALA A C 17
ATOM 8847 O O . ALA A 1 20 ? 13.687 6.634 5.241 1.00 0.00 20 ALA A O 17
ATOM 8854 N N . LEU A 1 21 ? 12.908 4.826 4.152 1.00 0.00 21 LEU A N 17
ATOM 8855 C CA . LEU A 1 21 ? 14.162 4.573 3.450 1.00 0.00 21 LEU A CA 17
ATOM 8856 C C . LEU A 1 21 ? 14.113 5.130 2.031 1.00 0.00 21 LEU A C 17
ATOM 8857 O O . LEU A 1 21 ? 13.037 5.375 1.486 1.00 0.00 21 LEU A O 17
ATOM 8873 N N . SER A 1 22 ? 15.286 5.327 1.438 1.00 0.00 22 SER A N 17
ATOM 8874 C CA . SER A 1 22 ? 15.378 5.857 0.082 1.00 0.00 22 SER A CA 17
ATOM 8875 C C . SER A 1 22 ? 15.887 4.791 -0.884 1.00 0.00 22 SER A C 17
ATOM 8876 O O . SER A 1 22 ? 16.041 3.626 -0.517 1.00 0.00 22 SER A O 17
ATOM 8884 N N . CYS A 1 23 ? 16.146 5.200 -2.122 1.00 0.00 23 CYS A N 17
ATOM 8885 C CA . CYS A 1 23 ? 16.637 4.283 -3.143 1.00 0.00 23 CYS A CA 17
ATOM 8886 C C . CYS A 1 23 ? 18.152 4.393 -3.290 1.00 0.00 23 CYS A C 17
ATOM 8887 O O . CYS A 1 23 ? 18.688 5.476 -3.524 1.00 0.00 23 CYS A O 17
ATOM 8894 N N . LYS A 1 24 ? 18.838 3.263 -3.151 1.00 0.00 24 LYS A N 17
ATOM 8895 C CA . LYS A 1 24 ? 20.291 3.230 -3.269 1.00 0.00 24 LYS A CA 17
ATOM 8896 C C . LYS A 1 24 ? 20.740 2.049 -4.123 1.00 0.00 24 LYS A C 17
ATOM 8897 O O . LYS A 1 24 ? 20.001 1.080 -4.297 1.00 0.00 24 LYS A O 17
ATOM 8916 N N . TYR A 1 25 ? 21.956 2.136 -4.652 1.00 0.00 25 TYR A N 17
ATOM 8917 C CA . TYR A 1 25 ? 22.503 1.075 -5.489 1.00 0.00 25 TYR A CA 17
ATOM 8918 C C . TYR A 1 25 ? 23.070 -0.055 -4.634 1.00 0.00 25 TYR A C 17
ATOM 8919 O O . TYR A 1 25 ? 23.772 0.186 -3.652 1.00 0.00 25 TYR A O 17
ATOM 8937 N N . SER A 1 26 ? 22.760 -1.290 -5.017 1.00 0.00 26 SER A N 17
ATOM 8938 C CA . SER A 1 26 ? 23.235 -2.458 -4.285 1.00 0.00 26 SER A CA 17
ATOM 8939 C C . SER A 1 26 ? 24.231 -3.255 -5.122 1.00 0.00 26 SER A C 17
ATOM 8940 O O . SER A 1 26 ? 23.843 -4.035 -5.992 1.00 0.00 26 SER A O 17
ATOM 8948 N N . ILE A 1 27 ? 25.516 -3.052 -4.851 1.00 0.00 27 ILE A N 17
ATOM 8949 C CA . ILE A 1 27 ? 26.569 -3.752 -5.578 1.00 0.00 27 ILE A CA 17
ATOM 8950 C C . ILE A 1 27 ? 26.416 -5.263 -5.447 1.00 0.00 27 ILE A C 17
ATOM 8951 O O . ILE A 1 27 ? 26.553 -6.000 -6.424 1.00 0.00 27 ILE A O 17
ATOM 8967 N N . LYS A 1 28 ? 26.128 -5.720 -4.233 1.00 0.00 28 LYS A N 17
ATOM 8968 C CA . LYS A 1 28 ? 25.953 -7.144 -3.972 1.00 0.00 28 LYS A CA 17
ATOM 8969 C C . LYS A 1 28 ? 24.805 -7.712 -4.802 1.00 0.00 28 LYS A C 17
ATOM 8970 O O . LYS A 1 28 ? 24.865 -8.851 -5.263 1.00 0.00 28 LYS A O 17
ATOM 8989 N N . ARG A 1 29 ? 23.762 -6.909 -4.988 1.00 0.00 29 ARG A N 17
ATOM 8990 C CA . ARG A 1 29 ? 22.602 -7.331 -5.762 1.00 0.00 29 ARG A CA 17
ATOM 8991 C C . ARG A 1 29 ? 22.732 -6.897 -7.219 1.00 0.00 29 ARG A C 17
ATOM 8992 O O . ARG A 1 29 ? 21.811 -7.074 -8.015 1.00 0.00 29 ARG A O 17
ATOM 9013 N N . ASN A 1 30 ? 23.883 -6.326 -7.560 1.00 0.00 30 ASN A N 17
ATOM 9014 C CA . ASN A 1 30 ? 24.133 -5.864 -8.921 1.00 0.00 30 ASN A CA 17
ATOM 9015 C C . ASN A 1 30 ? 22.909 -5.152 -9.488 1.00 0.00 30 ASN A C 17
ATOM 9016 O O . ASN A 1 30 ? 22.631 -5.229 -10.685 1.00 0.00 30 ASN A O 17
ATOM 9027 N N . LEU A 1 31 ? 22.181 -4.457 -8.620 1.00 0.00 31 LEU A N 17
ATOM 9028 C CA . LEU A 1 31 ? 20.987 -3.729 -9.034 1.00 0.00 31 LEU A CA 17
ATOM 9029 C C . LEU A 1 31 ? 20.728 -2.540 -8.115 1.00 0.00 31 LEU A C 17
ATOM 9030 O O . LEU A 1 31 ? 21.571 -2.183 -7.291 1.00 0.00 31 LEU A O 17
ATOM 9046 N N . LYS A 1 32 ? 19.557 -1.930 -8.259 1.00 0.00 32 LYS A N 17
ATOM 9047 C CA . LYS A 1 32 ? 19.184 -0.782 -7.441 1.00 0.00 32 LYS A CA 17
ATOM 9048 C C . LYS A 1 32 ? 17.932 -1.081 -6.623 1.00 0.00 32 LYS A C 17
ATOM 9049 O O . LYS A 1 32 ? 16.847 -1.265 -7.176 1.00 0.00 32 LYS A O 17
ATOM 9068 N N . ILE A 1 33 ? 18.090 -1.127 -5.304 1.00 0.00 33 ILE A N 17
ATOM 9069 C CA . ILE A 1 33 ? 16.971 -1.401 -4.411 1.00 0.00 33 ILE A CA 17
ATOM 9070 C C . ILE A 1 33 ? 16.963 -0.438 -3.228 1.00 0.00 33 ILE A C 17
ATOM 9071 O O . ILE A 1 33 ? 17.914 0.316 -3.021 1.00 0.00 33 ILE A O 17
ATOM 9087 N N . CYS A 1 34 ? 15.884 -0.469 -2.454 1.00 0.00 34 CYS A N 17
ATOM 9088 C CA . CYS A 1 34 ? 15.751 0.399 -1.290 1.00 0.00 34 CYS A CA 17
ATOM 9089 C C . CYS A 1 34 ? 16.510 -0.172 -0.096 1.00 0.00 34 CYS A C 17
ATOM 9090 O O . CYS A 1 34 ? 16.764 -1.375 -0.025 1.00 0.00 34 CYS A O 17
ATOM 9097 N N . VAL A 1 35 ? 16.868 0.699 0.842 1.00 0.00 35 VAL A N 17
ATOM 9098 C CA . VAL A 1 35 ? 17.596 0.282 2.035 1.00 0.00 35 VAL A CA 17
ATOM 9099 C C . VAL A 1 35 ? 17.246 1.163 3.228 1.00 0.00 35 VAL A C 17
ATOM 9100 O O . VAL A 1 35 ? 17.993 2.077 3.579 1.00 0.00 35 VAL A O 17
ATOM 9113 N N . GLY A 1 1 ? 0.931 0.984 -2.155 1.00 0.00 1 GLY A N 18
ATOM 9114 C CA . GLY A 1 1 ? 1.982 0.230 -1.496 1.00 0.00 1 GLY A CA 18
ATOM 9115 C C . GLY A 1 1 ? 3.281 1.006 -1.403 1.00 0.00 1 GLY A C 18
ATOM 9116 O O . GLY A 1 1 ? 3.316 2.207 -1.675 1.00 0.00 1 GLY A O 18
ATOM 9120 N N . CYS A 1 2 ? 4.351 0.321 -1.016 1.00 0.00 2 CYS A N 18
ATOM 9121 C CA . CYS A 1 2 ? 5.658 0.953 -0.885 1.00 0.00 2 CYS A CA 18
ATOM 9122 C C . CYS A 1 2 ? 6.777 -0.053 -1.138 1.00 0.00 2 CYS A C 18
ATOM 9123 O O . CYS A 1 2 ? 6.570 -1.264 -1.044 1.00 0.00 2 CYS A O 18
ATOM 9130 N N . ILE A 1 3 ? 7.962 0.455 -1.458 1.00 0.00 3 ILE A N 18
ATOM 9131 C CA . ILE A 1 3 ? 9.113 -0.398 -1.723 1.00 0.00 3 ILE A CA 18
ATOM 9132 C C . ILE A 1 3 ? 9.895 -0.679 -0.444 1.00 0.00 3 ILE A C 18
ATOM 9133 O O . ILE A 1 3 ? 10.395 0.240 0.204 1.00 0.00 3 ILE A O 18
ATOM 9149 N N . ALA A 1 4 ? 10.000 -1.955 -0.089 1.00 0.00 4 ALA A N 18
ATOM 9150 C CA . ALA A 1 4 ? 10.725 -2.357 1.110 1.00 0.00 4 ALA A CA 18
ATOM 9151 C C . ALA A 1 4 ? 12.231 -2.341 0.872 1.00 0.00 4 ALA A C 18
ATOM 9152 O O . ALA A 1 4 ? 12.689 -2.221 -0.265 1.00 0.00 4 ALA A O 18
ATOM 9159 N N . LYS A 1 5 ? 12.997 -2.463 1.950 1.00 0.00 5 LYS A N 18
ATOM 9160 C CA . LYS A 1 5 ? 14.452 -2.463 1.860 1.00 0.00 5 LYS A CA 18
ATOM 9161 C C . LYS A 1 5 ? 14.963 -3.789 1.307 1.00 0.00 5 LYS A C 18
ATOM 9162 O O . LYS A 1 5 ? 15.623 -4.553 2.011 1.00 0.00 5 LYS A O 18
ATOM 9181 N N . ASN A 1 6 ? 14.654 -4.057 0.042 1.00 0.00 6 ASN A N 18
ATOM 9182 C CA . ASN A 1 6 ? 15.082 -5.291 -0.605 1.00 0.00 6 ASN A CA 18
ATOM 9183 C C . ASN A 1 6 ? 14.593 -5.346 -2.049 1.00 0.00 6 ASN A C 18
ATOM 9184 O O . ASN A 1 6 ? 15.224 -5.965 -2.907 1.00 0.00 6 ASN A O 18
ATOM 9195 N N . LYS A 1 7 ? 13.466 -4.694 -2.312 1.00 0.00 7 LYS A N 18
ATOM 9196 C CA . LYS A 1 7 ? 12.892 -4.666 -3.652 1.00 0.00 7 LYS A CA 18
ATOM 9197 C C . LYS A 1 7 ? 13.502 -3.541 -4.481 1.00 0.00 7 LYS A C 18
ATOM 9198 O O . LYS A 1 7 ? 13.833 -2.479 -3.954 1.00 0.00 7 LYS A O 18
ATOM 9217 N N . GLU A 1 8 ? 13.645 -3.780 -5.781 1.00 0.00 8 GLU A N 18
ATOM 9218 C CA . GLU A 1 8 ? 14.214 -2.785 -6.682 1.00 0.00 8 GLU A CA 18
ATOM 9219 C C . GLU A 1 8 ? 13.325 -1.548 -6.758 1.00 0.00 8 GLU A C 18
ATOM 9220 O O . GLU A 1 8 ? 12.104 -1.638 -6.625 1.00 0.00 8 GLU A O 18
ATOM 9232 N N . CYS A 1 9 ? 13.945 -0.393 -6.972 1.00 0.00 9 CYS A N 18
ATOM 9233 C CA . CYS A 1 9 ? 13.212 0.864 -7.065 1.00 0.00 9 CYS A CA 18
ATOM 9234 C C . CYS A 1 9 ? 13.945 1.856 -7.964 1.00 0.00 9 CYS A C 18
ATOM 9235 O O . CYS A 1 9 ? 15.168 1.982 -7.899 1.00 0.00 9 CYS A O 18
ATOM 9242 N N . ALA A 1 10 ? 13.189 2.559 -8.800 1.00 0.00 10 ALA A N 18
ATOM 9243 C CA . ALA A 1 10 ? 13.766 3.542 -9.709 1.00 0.00 10 ALA A CA 18
ATOM 9244 C C . ALA A 1 10 ? 13.695 4.945 -9.118 1.00 0.00 10 ALA A C 18
ATOM 9245 O O . ALA A 1 10 ? 12.765 5.272 -8.381 1.00 0.00 10 ALA A O 18
ATOM 9252 N N . TRP A 1 11 ? 14.683 5.770 -9.445 1.00 0.00 11 TRP A N 18
ATOM 9253 C CA . TRP A 1 11 ? 14.732 7.139 -8.944 1.00 0.00 11 TRP A CA 18
ATOM 9254 C C . TRP A 1 11 ? 13.527 7.939 -9.426 1.00 0.00 11 TRP A C 18
ATOM 9255 O O . TRP A 1 11 ? 13.225 9.007 -8.893 1.00 0.00 11 TRP A O 18
ATOM 9276 N N . PHE A 1 12 ? 12.841 7.416 -10.438 1.00 0.00 12 PHE A N 18
ATOM 9277 C CA . PHE A 1 12 ? 11.669 8.083 -10.992 1.00 0.00 12 PHE A CA 18
ATOM 9278 C C . PHE A 1 12 ? 10.531 7.089 -11.211 1.00 0.00 12 PHE A C 18
ATOM 9279 O O . PHE A 1 12 ? 9.663 7.300 -12.058 1.00 0.00 12 PHE A O 18
ATOM 9296 N N . SER A 1 13 ? 10.544 6.005 -10.442 1.00 0.00 13 SER A N 18
ATOM 9297 C CA . SER A 1 13 ? 9.517 4.977 -10.554 1.00 0.00 13 SER A CA 18
ATOM 9298 C C . SER A 1 13 ? 8.142 5.541 -10.208 1.00 0.00 13 SER A C 18
ATOM 9299 O O . SER A 1 13 ? 7.115 4.942 -10.523 1.00 0.00 13 SER A O 18
ATOM 9307 N N . GLY A 1 14 ? 8.132 6.700 -9.556 1.00 0.00 14 GLY A N 18
ATOM 9308 C CA . GLY A 1 14 ? 6.880 7.327 -9.178 1.00 0.00 14 GLY A CA 18
ATOM 9309 C C . GLY A 1 14 ? 6.424 6.921 -7.790 1.00 0.00 14 GLY A C 18
ATOM 9310 O O . GLY A 1 14 ? 5.617 7.611 -7.169 1.00 0.00 14 GLY A O 18
ATOM 9314 N N . GLU A 1 15 ? 6.942 5.797 -7.305 1.00 0.00 15 GLU A N 18
ATOM 9315 C CA . GLU A 1 15 ? 6.580 5.299 -5.982 1.00 0.00 15 GLU A CA 18
ATOM 9316 C C . GLU A 1 15 ? 7.665 5.630 -4.961 1.00 0.00 15 GLU A C 18
ATOM 9317 O O . GLU A 1 15 ? 8.706 6.190 -5.305 1.00 0.00 15 GLU A O 18
ATOM 9329 N N . TRP A 1 16 ? 7.413 5.280 -3.705 1.00 0.00 16 TRP A N 18
ATOM 9330 C CA . TRP A 1 16 ? 8.367 5.540 -2.634 1.00 0.00 16 TRP A CA 18
ATOM 9331 C C . TRP A 1 16 ? 8.559 4.303 -1.763 1.00 0.00 16 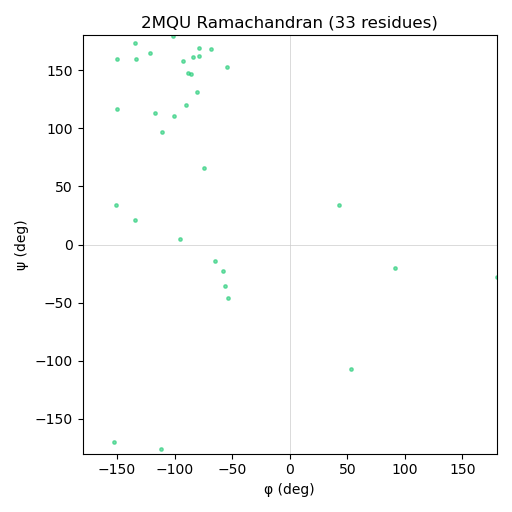TRP A C 18
ATOM 9332 O O . TRP A 1 16 ? 7.684 3.440 -1.693 1.00 0.00 16 TRP A O 18
ATOM 9353 N N . CYS A 1 17 ? 9.709 4.223 -1.102 1.00 0.00 17 CYS A N 18
ATOM 9354 C CA . CYS A 1 17 ? 10.016 3.091 -0.236 1.00 0.00 17 CYS A CA 18
ATOM 9355 C C . CYS A 1 17 ? 9.232 3.177 1.070 1.00 0.00 17 CYS A C 18
ATOM 9356 O O . CYS A 1 17 ? 8.725 4.238 1.434 1.00 0.00 17 CYS A O 18
ATOM 9363 N N . CYS A 1 18 ? 9.138 2.053 1.772 1.00 0.00 18 CYS A N 18
ATOM 9364 C CA . CYS A 1 18 ? 8.417 1.999 3.038 1.00 0.00 18 CYS A CA 18
ATOM 9365 C C . CYS A 1 18 ? 9.145 2.801 4.113 1.00 0.00 18 CYS A C 18
ATOM 9366 O O . CYS A 1 18 ? 10.294 3.200 3.933 1.00 0.00 18 CYS A O 18
ATOM 9373 N N . GLY A 1 19 ? 8.465 3.033 5.232 1.00 0.00 19 GLY A N 18
ATOM 9374 C CA . GLY A 1 19 ? 9.062 3.786 6.320 1.00 0.00 19 GLY A CA 18
ATOM 9375 C C . GLY A 1 19 ? 9.615 5.122 5.865 1.00 0.00 19 GLY A C 18
ATOM 9376 O O . GLY A 1 19 ? 8.858 6.043 5.560 1.00 0.00 19 GLY A O 18
ATOM 9380 N N . ALA A 1 20 ? 10.939 5.230 5.822 1.00 0.00 20 ALA A N 18
ATOM 9381 C CA . ALA A 1 20 ? 11.592 6.463 5.402 1.00 0.00 20 ALA A CA 18
ATOM 9382 C C . ALA A 1 20 ? 12.944 6.176 4.759 1.00 0.00 20 ALA A C 18
ATOM 9383 O O . ALA A 1 20 ? 13.910 6.913 4.964 1.00 0.00 20 ALA A O 18
ATOM 9390 N N . LEU A 1 21 ? 13.008 5.101 3.980 1.00 0.00 21 LEU A N 18
ATOM 9391 C CA . LEU A 1 21 ? 14.244 4.716 3.307 1.00 0.00 21 LEU A CA 18
ATOM 9392 C C . LEU A 1 21 ? 14.254 5.211 1.864 1.00 0.00 21 LEU A C 18
ATOM 9393 O O . LEU A 1 21 ? 13.204 5.476 1.280 1.00 0.00 21 LEU A O 18
ATOM 9409 N N . SER A 1 22 ? 15.449 5.330 1.294 1.00 0.00 22 SER A N 18
ATOM 9410 C CA . SER A 1 22 ? 15.597 5.794 -0.081 1.00 0.00 22 SER A CA 18
ATOM 9411 C C . SER A 1 22 ? 16.085 4.666 -0.985 1.00 0.00 22 SER A C 18
ATOM 9412 O O . SER A 1 22 ? 16.177 3.512 -0.564 1.00 0.00 22 SER A O 18
ATOM 9420 N N . CYS A 1 23 ? 16.396 5.008 -2.231 1.00 0.00 23 CYS A N 18
ATOM 9421 C CA . CYS A 1 23 ? 16.874 4.026 -3.197 1.00 0.00 23 CYS A CA 18
ATOM 9422 C C . CYS A 1 23 ? 18.397 4.049 -3.288 1.00 0.00 23 CYS A C 18
ATOM 9423 O O . CYS A 1 23 ? 18.993 5.059 -3.664 1.00 0.00 23 CYS A O 18
ATOM 9430 N N . LYS A 1 24 ? 19.022 2.929 -2.941 1.00 0.00 24 LYS A N 18
ATOM 9431 C CA . LYS A 1 24 ? 20.476 2.818 -2.984 1.00 0.00 24 LYS A CA 18
ATOM 9432 C C . LYS A 1 24 ? 20.908 1.694 -3.919 1.00 0.00 24 LYS A C 18
ATOM 9433 O O . LYS A 1 24 ? 20.184 0.716 -4.106 1.00 0.00 24 LYS A O 18
ATOM 9452 N N . TYR A 1 25 ? 22.092 1.839 -4.503 1.00 0.00 25 TYR A N 18
ATOM 9453 C CA . TYR A 1 25 ? 22.620 0.835 -5.419 1.00 0.00 25 TYR A CA 18
ATOM 9454 C C . TYR A 1 25 ? 23.234 -0.333 -4.653 1.00 0.00 25 TYR A C 18
ATOM 9455 O O . TYR A 1 25 ? 24.032 -0.138 -3.737 1.00 0.00 25 TYR A O 18
ATOM 9473 N N . SER A 1 26 ? 22.855 -1.548 -5.037 1.00 0.00 26 SER A N 18
ATOM 9474 C CA . SER A 1 26 ? 23.364 -2.749 -4.385 1.00 0.00 26 SER A CA 18
ATOM 9475 C C . SER A 1 26 ? 24.311 -3.509 -5.310 1.00 0.00 26 SER A C 18
ATOM 9476 O O . SER A 1 26 ? 23.873 -4.241 -6.198 1.00 0.00 26 SER A O 18
ATOM 9484 N N . ILE A 1 27 ? 25.609 -3.329 -5.094 1.00 0.00 27 ILE A N 18
ATOM 9485 C CA . ILE A 1 27 ? 26.618 -3.997 -5.906 1.00 0.00 27 ILE A CA 18
ATOM 9486 C C . ILE A 1 27 ? 26.484 -5.514 -5.811 1.00 0.00 27 ILE A C 18
ATOM 9487 O O . ILE A 1 27 ? 26.550 -6.218 -6.818 1.00 0.00 27 ILE A O 18
ATOM 9503 N N . LYS A 1 28 ? 26.294 -6.010 -4.593 1.00 0.00 28 LYS A N 18
ATOM 9504 C CA . LYS A 1 28 ? 26.147 -7.442 -4.364 1.00 0.00 28 LYS A CA 18
ATOM 9505 C C . LYS A 1 28 ? 24.950 -7.996 -5.130 1.00 0.00 28 LYS A C 18
ATOM 9506 O O . LYS A 1 28 ? 24.948 -9.155 -5.545 1.00 0.00 28 LYS A O 18
ATOM 9525 N N . ARG A 1 29 ? 23.934 -7.159 -5.315 1.00 0.00 29 ARG A N 18
ATOM 9526 C CA . ARG A 1 29 ? 22.730 -7.565 -6.031 1.00 0.00 29 ARG A CA 18
ATOM 9527 C C . ARG A 1 29 ? 22.759 -7.062 -7.471 1.00 0.00 29 ARG A C 18
ATOM 9528 O O . ARG A 1 29 ? 21.787 -7.212 -8.211 1.00 0.00 29 ARG A O 18
ATOM 9549 N N . ASN A 1 30 ? 23.880 -6.464 -7.861 1.00 0.00 30 ASN A N 18
ATOM 9550 C CA . ASN A 1 30 ? 24.035 -5.937 -9.212 1.00 0.00 30 ASN A CA 18
ATOM 9551 C C . ASN A 1 30 ? 22.764 -5.227 -9.669 1.00 0.00 30 ASN A C 18
ATOM 9552 O O . ASN A 1 30 ? 22.391 -5.290 -10.841 1.00 0.00 30 ASN A O 18
ATOM 9563 N N . LEU A 1 31 ? 22.104 -4.551 -8.735 1.00 0.00 31 LEU A N 18
ATOM 9564 C CA . LEU A 1 31 ? 20.874 -3.827 -9.041 1.00 0.00 31 LEU A CA 18
ATOM 9565 C C . LEU A 1 31 ? 20.697 -2.635 -8.106 1.00 0.00 31 LEU A C 18
ATOM 9566 O O . LEU A 1 31 ? 21.611 -2.273 -7.364 1.00 0.00 31 LEU A O 18
ATOM 9582 N N . LYS A 1 32 ? 19.515 -2.030 -8.145 1.00 0.00 32 LYS A N 18
ATOM 9583 C CA . LYS A 1 32 ? 19.215 -0.881 -7.299 1.00 0.00 32 LYS A CA 18
ATOM 9584 C C . LYS A 1 32 ? 17.941 -1.115 -6.494 1.00 0.00 32 LYS A C 18
ATOM 9585 O O . LYS A 1 32 ? 16.847 -1.194 -7.054 1.00 0.00 32 LYS A O 18
ATOM 9604 N N . ILE A 1 33 ? 18.090 -1.225 -5.178 1.00 0.00 33 ILE A N 18
ATOM 9605 C CA . ILE A 1 33 ? 16.950 -1.447 -4.297 1.00 0.00 33 ILE A CA 18
ATOM 9606 C C . ILE A 1 33 ? 16.952 -0.460 -3.135 1.00 0.00 33 ILE A C 18
ATOM 9607 O O . ILE A 1 33 ? 17.898 0.310 -2.962 1.00 0.00 33 ILE A O 18
ATOM 9623 N N . CYS A 1 34 ? 15.889 -0.489 -2.339 1.00 0.00 34 CYS A N 18
ATOM 9624 C CA . CYS A 1 34 ? 15.767 0.402 -1.191 1.00 0.00 34 CYS A CA 18
ATOM 9625 C C . CYS A 1 34 ? 16.466 -0.187 0.031 1.00 0.00 34 CYS A C 18
ATOM 9626 O O . CYS A 1 34 ? 16.702 -1.393 0.103 1.00 0.00 34 CYS A O 18
ATOM 9633 N N . VAL A 1 35 ? 16.794 0.673 0.990 1.00 0.00 35 VAL A N 18
ATOM 9634 C CA . VAL A 1 35 ? 17.464 0.239 2.210 1.00 0.00 35 VAL A CA 18
ATOM 9635 C C . VAL A 1 35 ? 17.068 1.112 3.395 1.00 0.00 35 VAL A C 18
ATOM 9636 O O . VAL A 1 35 ? 17.691 2.141 3.657 1.00 0.00 35 VAL A O 18
ATOM 9649 N N . GLY A 1 1 ? 2.512 -1.653 -2.009 1.00 0.00 1 GLY A N 19
ATOM 9650 C CA . GLY A 1 1 ? 2.297 -0.436 -1.250 1.00 0.00 1 GLY A CA 19
ATOM 9651 C C . GLY A 1 1 ? 3.538 0.431 -1.179 1.00 0.00 1 GLY A C 19
ATOM 9652 O O . GLY A 1 1 ? 3.482 1.633 -1.441 1.00 0.00 1 GLY A O 19
ATOM 9656 N N . CYS A 1 2 ? 4.664 -0.179 -0.822 1.00 0.00 2 CYS A N 19
ATOM 9657 C CA . CYS A 1 2 ? 5.925 0.544 -0.715 1.00 0.00 2 CYS A CA 19
ATOM 9658 C C . CYS A 1 2 ? 7.105 -0.369 -1.036 1.00 0.00 2 CYS A C 19
ATOM 9659 O O . CYS A 1 2 ? 6.983 -1.594 -1.000 1.00 0.00 2 CYS A O 19
ATOM 9666 N N . ILE A 1 3 ? 8.245 0.236 -1.351 1.00 0.00 3 ILE A N 19
ATOM 9667 C CA . ILE A 1 3 ? 9.446 -0.522 -1.678 1.00 0.00 3 ILE A CA 19
ATOM 9668 C C . ILE A 1 3 ? 10.282 -0.792 -0.431 1.00 0.00 3 ILE A C 19
ATOM 9669 O O . ILE A 1 3 ? 10.731 0.136 0.241 1.00 0.00 3 ILE A O 19
ATOM 9685 N N . ALA A 1 4 ? 10.488 -2.070 -0.129 1.00 0.00 4 ALA A N 19
ATOM 9686 C CA . ALA A 1 4 ? 11.274 -2.462 1.035 1.00 0.00 4 ALA A CA 19
ATOM 9687 C C . ALA A 1 4 ? 12.768 -2.358 0.749 1.00 0.00 4 ALA A C 19
ATOM 9688 O O . ALA A 1 4 ? 13.180 -2.167 -0.395 1.00 0.00 4 ALA A O 19
ATOM 9695 N N . LYS A 1 5 ? 13.576 -2.484 1.797 1.00 0.00 5 LYS A N 19
ATOM 9696 C CA . LYS A 1 5 ? 15.025 -2.404 1.659 1.00 0.00 5 LYS A CA 19
ATOM 9697 C C . LYS A 1 5 ? 15.584 -3.679 1.036 1.00 0.00 5 LYS A C 19
ATOM 9698 O O . LYS A 1 5 ? 16.341 -4.412 1.671 1.00 0.00 5 LYS A O 19
ATOM 9717 N N . ASN A 1 6 ? 15.206 -3.937 -0.212 1.00 0.00 6 ASN A N 19
ATOM 9718 C CA . ASN A 1 6 ? 15.670 -5.124 -0.921 1.00 0.00 6 ASN A CA 19
ATOM 9719 C C . ASN A 1 6 ? 15.081 -5.182 -2.328 1.00 0.00 6 ASN A C 19
ATOM 9720 O O . ASN A 1 6 ? 15.673 -5.764 -3.237 1.00 0.00 6 ASN A O 19
ATOM 9731 N N . LYS A 1 7 ? 13.912 -4.574 -2.499 1.00 0.00 7 LYS A N 19
ATOM 9732 C CA . LYS A 1 7 ? 13.242 -4.554 -3.794 1.00 0.00 7 LYS A CA 19
ATOM 9733 C C . LYS A 1 7 ? 13.747 -3.396 -4.650 1.00 0.00 7 LYS A C 19
ATOM 9734 O O . LYS A 1 7 ? 14.101 -2.339 -4.130 1.00 0.00 7 LYS A O 19
ATOM 9753 N N . GLU A 1 8 ? 13.774 -3.604 -5.962 1.00 0.00 8 GLU A N 19
ATOM 9754 C CA . GLU A 1 8 ? 14.235 -2.576 -6.888 1.00 0.00 8 GLU A CA 19
ATOM 9755 C C . GLU A 1 8 ? 13.527 -1.250 -6.625 1.00 0.00 8 GLU A C 19
ATOM 9756 O O . GLU A 1 8 ? 12.399 -1.222 -6.132 1.00 0.00 8 GLU A O 19
ATOM 9768 N N . CYS A 1 9 ? 14.199 -0.152 -6.955 1.00 0.00 9 CYS A N 19
ATOM 9769 C CA . CYS A 1 9 ? 13.637 1.178 -6.754 1.00 0.00 9 CYS A CA 19
ATOM 9770 C C . CYS A 1 9 ? 14.180 2.160 -7.788 1.00 0.00 9 CYS A C 19
ATOM 9771 O O . CYS A 1 9 ? 15.346 2.552 -7.735 1.00 0.00 9 CYS A O 19
ATOM 9778 N N . ALA A 1 10 ? 13.327 2.554 -8.728 1.00 0.00 10 ALA A N 19
ATOM 9779 C CA . ALA A 1 10 ? 13.720 3.491 -9.773 1.00 0.00 10 ALA A CA 19
ATOM 9780 C C . ALA A 1 10 ? 13.599 4.933 -9.291 1.00 0.00 10 ALA A C 19
ATOM 9781 O O . ALA A 1 10 ? 12.715 5.260 -8.499 1.00 0.00 10 ALA A O 19
ATOM 9788 N N . TRP A 1 11 ? 14.492 5.789 -9.772 1.00 0.00 11 TRP A N 19
ATOM 9789 C CA . TRP A 1 11 ? 14.484 7.197 -9.389 1.00 0.00 11 TRP A CA 19
ATOM 9790 C C . TRP A 1 11 ? 13.199 7.878 -9.845 1.00 0.00 11 TRP A C 19
ATOM 9791 O O . TRP A 1 11 ? 12.871 8.974 -9.390 1.00 0.00 11 TRP A O 19
ATOM 9812 N N . PHE A 1 12 ? 12.474 7.223 -10.745 1.00 0.00 12 PHE A N 19
ATOM 9813 C CA . PHE A 1 12 ? 11.224 7.766 -11.263 1.00 0.00 12 PHE A CA 19
ATOM 9814 C C . PHE A 1 12 ? 10.133 6.699 -11.283 1.00 0.00 12 PHE A C 19
ATOM 9815 O O . PHE A 1 12 ? 9.168 6.797 -12.041 1.00 0.00 12 PHE A O 19
ATOM 9832 N N . SER A 1 13 ? 10.295 5.681 -10.444 1.00 0.00 13 SER A N 19
ATOM 9833 C CA . SER A 1 13 ? 9.327 4.593 -10.368 1.00 0.00 13 SER A CA 19
ATOM 9834 C C . SER A 1 13 ? 7.937 5.124 -10.031 1.00 0.00 13 SER A C 19
ATOM 9835 O O . SER A 1 13 ? 6.929 4.471 -10.297 1.00 0.00 13 SER A O 19
ATOM 9843 N N . GLY A 1 14 ? 7.893 6.316 -9.442 1.00 0.00 14 GLY A N 19
ATOM 9844 C CA . GLY A 1 14 ? 6.623 6.916 -9.077 1.00 0.00 14 GLY A CA 19
ATOM 9845 C C . GLY A 1 14 ? 6.201 6.566 -7.664 1.00 0.00 14 GLY A C 19
ATOM 9846 O O . GLY A 1 14 ? 5.407 7.280 -7.053 1.00 0.00 14 GLY A O 19
ATOM 9850 N N . GLU A 1 15 ? 6.733 5.464 -7.144 1.00 0.00 15 GLU A N 19
ATOM 9851 C CA . GLU A 1 15 ? 6.405 5.021 -5.795 1.00 0.00 15 GLU A CA 19
ATOM 9852 C C . GLU A 1 15 ? 7.509 5.402 -4.813 1.00 0.00 15 GLU A C 19
ATOM 9853 O O . GLU A 1 15 ? 8.498 6.031 -5.189 1.00 0.00 15 GLU A O 19
ATOM 9865 N N . TRP A 1 16 ? 7.331 5.018 -3.554 1.00 0.00 16 TRP A N 19
ATOM 9866 C CA . TRP A 1 16 ? 8.311 5.321 -2.517 1.00 0.00 16 TRP A CA 19
ATOM 9867 C C . TRP A 1 16 ? 8.608 4.086 -1.672 1.00 0.00 16 TRP A C 19
ATOM 9868 O O . TRP A 1 16 ? 7.810 3.150 -1.623 1.00 0.00 16 TRP A O 19
ATOM 9889 N N . CYS A 1 17 ? 9.759 4.092 -1.009 1.00 0.00 17 CYS A N 19
ATOM 9890 C CA . CYS A 1 17 ? 10.161 2.972 -0.166 1.00 0.00 17 CYS A CA 19
ATOM 9891 C C . CYS A 1 17 ? 9.426 3.006 1.171 1.00 0.00 17 CYS A C 19
ATOM 9892 O O . CYS A 1 17 ? 8.861 4.030 1.556 1.00 0.00 17 CYS A O 19
ATOM 9899 N N . CYS A 1 18 ? 9.437 1.879 1.874 1.00 0.00 18 CYS A N 19
ATOM 9900 C CA . CYS A 1 18 ? 8.771 1.778 3.167 1.00 0.00 18 CYS A CA 19
ATOM 9901 C C . CYS A 1 18 ? 9.518 2.581 4.228 1.00 0.00 18 CYS A C 19
ATOM 9902 O O . CYS A 1 18 ? 10.643 3.027 4.006 1.00 0.00 18 CYS A O 19
ATOM 9909 N N . GLY A 1 19 ? 8.883 2.762 5.382 1.00 0.00 19 GLY A N 19
ATOM 9910 C CA . GLY A 1 19 ? 9.502 3.511 6.460 1.00 0.00 19 GLY A CA 19
ATOM 9911 C C . GLY A 1 19 ? 9.982 4.878 6.015 1.00 0.00 19 GLY A C 19
ATOM 9912 O O . GLY A 1 19 ? 9.177 5.775 5.768 1.00 0.00 19 GLY A O 19
ATOM 9916 N N . ALA A 1 20 ? 11.297 5.038 5.915 1.00 0.00 20 ALA A N 19
ATOM 9917 C CA . ALA A 1 20 ? 11.883 6.306 5.496 1.00 0.00 20 ALA A CA 19
ATOM 9918 C C . ALA A 1 20 ? 13.209 6.087 4.777 1.00 0.00 20 ALA A C 19
ATOM 9919 O O . ALA A 1 20 ? 14.156 6.856 4.950 1.00 0.00 20 ALA A O 19
ATOM 9926 N N . LEU A 1 21 ? 13.273 5.033 3.970 1.00 0.00 21 LEU A N 19
ATOM 9927 C CA . LEU A 1 21 ? 14.485 4.713 3.224 1.00 0.00 21 LEU A CA 19
ATOM 9928 C C . LEU A 1 21 ? 14.395 5.230 1.792 1.00 0.00 21 LEU A C 19
ATOM 9929 O O . LEU A 1 21 ? 13.304 5.449 1.268 1.00 0.00 21 LEU A O 19
ATOM 9945 N N . SER A 1 22 ? 15.551 5.420 1.164 1.00 0.00 22 SER A N 19
ATOM 9946 C CA . SER A 1 22 ? 15.604 5.912 -0.208 1.00 0.00 22 SER A CA 19
ATOM 9947 C C . SER A 1 22 ? 16.116 4.830 -1.154 1.00 0.00 22 SER A C 19
ATOM 9948 O O . SER A 1 22 ? 16.323 3.685 -0.752 1.00 0.00 22 SER A O 19
ATOM 9956 N N . CYS A 1 23 ? 16.317 5.202 -2.414 1.00 0.00 23 CYS A N 19
ATOM 9957 C CA . CYS A 1 23 ? 16.804 4.265 -3.419 1.00 0.00 23 CYS A CA 19
ATOM 9958 C C . CYS A 1 23 ? 18.304 4.435 -3.639 1.00 0.00 23 CYS A C 19
ATOM 9959 O O . CYS A 1 23 ? 18.758 5.468 -4.131 1.00 0.00 23 CYS A O 19
ATOM 9966 N N . LYS A 1 24 ? 19.069 3.412 -3.272 1.00 0.00 24 LYS A N 19
ATOM 9967 C CA . LYS A 1 24 ? 20.519 3.445 -3.429 1.00 0.00 24 LYS A CA 19
ATOM 9968 C C . LYS A 1 24 ? 21.010 2.223 -4.198 1.00 0.00 24 LYS A C 19
ATOM 9969 O O . LYS A 1 24 ? 20.244 1.297 -4.466 1.00 0.00 24 LYS A O 19
ATOM 9988 N N . TYR A 1 25 ? 22.291 2.226 -4.548 1.00 0.00 25 TYR A N 19
ATOM 9989 C CA . TYR A 1 25 ? 22.885 1.118 -5.287 1.00 0.00 25 TYR A CA 19
ATOM 9990 C C . TYR A 1 25 ? 23.211 -0.045 -4.355 1.00 0.00 25 TYR A C 19
ATOM 9991 O O . TYR A 1 25 ? 23.750 0.150 -3.266 1.00 0.00 25 TYR A O 19
ATOM 10009 N N . SER A 1 26 ? 22.882 -1.256 -4.793 1.00 0.00 26 SER A N 19
ATOM 10010 C CA . SER A 1 26 ? 23.136 -2.452 -3.998 1.00 0.00 26 SER A CA 19
ATOM 10011 C C . SER A 1 26 ? 24.079 -3.401 -4.731 1.00 0.00 26 SER A C 19
ATOM 10012 O O . SER A 1 26 ? 23.669 -4.113 -5.649 1.00 0.00 26 SER A O 19
ATOM 10020 N N . ILE A 1 27 ? 25.342 -3.406 -4.320 1.00 0.00 27 ILE A N 19
ATOM 10021 C CA . ILE A 1 27 ? 26.343 -4.268 -4.937 1.00 0.00 27 ILE A CA 19
ATOM 10022 C C . ILE A 1 27 ? 25.957 -5.737 -4.808 1.00 0.00 27 ILE A C 19
ATOM 10023 O O . ILE A 1 27 ? 26.099 -6.514 -5.753 1.00 0.00 27 ILE A O 19
ATOM 10039 N N . LYS A 1 28 ? 25.465 -6.113 -3.633 1.00 0.00 28 LYS A N 19
ATOM 10040 C CA . LYS A 1 28 ? 25.054 -7.489 -3.379 1.00 0.00 28 LYS A CA 19
ATOM 10041 C C . LYS A 1 28 ? 23.964 -7.920 -4.356 1.00 0.00 28 LYS A C 19
ATOM 10042 O O . LYS A 1 28 ? 23.941 -9.065 -4.808 1.00 0.00 28 LYS A O 19
ATOM 10061 N N . ARG A 1 29 ? 23.064 -6.996 -4.677 1.00 0.00 29 ARG A N 19
ATOM 10062 C CA . ARG A 1 29 ? 21.973 -7.281 -5.600 1.00 0.00 29 ARG A CA 19
ATOM 10063 C C . ARG A 1 29 ? 22.336 -6.855 -7.020 1.00 0.00 29 ARG A C 19
ATOM 10064 O O . ARG A 1 29 ? 21.526 -6.971 -7.939 1.00 0.00 29 ARG A O 19
ATOM 10085 N N . ASN A 1 30 ? 23.558 -6.362 -7.190 1.00 0.00 30 ASN A N 19
ATOM 10086 C CA . ASN A 1 30 ? 24.028 -5.918 -8.497 1.00 0.00 30 ASN A CA 19
ATOM 10087 C C . ASN A 1 30 ? 22.947 -5.120 -9.221 1.00 0.00 30 ASN A C 19
ATOM 10088 O O . ASN A 1 30 ? 22.838 -5.172 -10.447 1.00 0.00 30 ASN A O 19
ATOM 10099 N N . LEU A 1 31 ? 22.152 -4.382 -8.455 1.00 0.00 31 LEU A N 19
ATOM 10100 C CA . LEU A 1 31 ? 21.079 -3.572 -9.023 1.00 0.00 31 LEU A CA 19
ATOM 10101 C C . LEU A 1 31 ? 20.768 -2.376 -8.129 1.00 0.00 31 LEU A C 19
ATOM 10102 O O . LEU A 1 31 ? 21.495 -2.094 -7.176 1.00 0.00 31 LEU A O 19
ATOM 10118 N N . LYS A 1 32 ? 19.682 -1.677 -8.441 1.00 0.00 32 LYS A N 19
ATOM 10119 C CA . LYS A 1 32 ? 19.271 -0.513 -7.664 1.00 0.00 32 LYS A CA 19
ATOM 10120 C C . LYS A 1 32 ? 18.049 -0.834 -6.810 1.00 0.00 32 LYS A C 19
ATOM 10121 O O . LYS A 1 32 ? 16.959 -1.069 -7.332 1.00 0.00 32 LYS A O 19
ATOM 10140 N N . ILE A 1 33 ? 18.238 -0.839 -5.494 1.00 0.00 33 ILE A N 19
ATOM 10141 C CA . ILE A 1 33 ? 17.150 -1.128 -4.568 1.00 0.00 33 ILE A CA 19
ATOM 10142 C C . ILE A 1 33 ? 17.162 -0.163 -3.388 1.00 0.00 33 ILE A C 19
ATOM 10143 O O . ILE A 1 33 ? 18.077 0.648 -3.244 1.00 0.00 33 ILE A O 19
ATOM 10159 N N . CYS A 1 34 ? 16.141 -0.257 -2.543 1.00 0.00 34 CYS A N 19
ATOM 10160 C CA . CYS A 1 34 ? 16.033 0.606 -1.373 1.00 0.00 34 CYS A CA 19
ATOM 10161 C C . CYS A 1 34 ? 16.805 0.022 -0.194 1.00 0.00 34 CYS A C 19
ATOM 10162 O O . CYS A 1 34 ? 17.122 -1.168 -0.172 1.00 0.00 34 CYS A O 19
ATOM 10169 N N . VAL A 1 35 ? 17.106 0.868 0.787 1.00 0.00 35 VAL A N 19
ATOM 10170 C CA . VAL A 1 35 ? 17.840 0.437 1.971 1.00 0.00 35 VAL A CA 19
ATOM 10171 C C . VAL A 1 35 ? 17.380 1.197 3.210 1.00 0.00 35 VAL A C 19
ATOM 10172 O O . VAL A 1 35 ? 17.901 2.267 3.523 1.00 0.00 35 VAL A O 19
ATOM 10185 N N . GLY A 1 1 ? 1.403 0.117 -2.781 1.00 0.00 1 GLY A N 20
ATOM 10186 C CA . GLY A 1 1 ? 2.225 -0.183 -1.623 1.00 0.00 1 GLY A CA 20
ATOM 10187 C C . GLY A 1 1 ? 3.504 0.630 -1.594 1.00 0.00 1 GLY A C 20
ATOM 10188 O O . GLY A 1 1 ? 3.554 1.742 -2.121 1.00 0.00 1 GLY A O 20
ATOM 10192 N N . CYS A 1 2 ? 4.541 0.076 -0.975 1.00 0.00 2 CYS A N 20
ATOM 10193 C CA . CYS A 1 2 ? 5.826 0.757 -0.876 1.00 0.00 2 CYS A CA 20
ATOM 10194 C C . CYS A 1 2 ? 6.977 -0.218 -1.104 1.00 0.00 2 CYS A C 20
ATOM 10195 O O . CYS A 1 2 ? 6.806 -1.433 -0.997 1.00 0.00 2 CYS A O 20
ATOM 10202 N N . ILE A 1 3 ? 8.150 0.322 -1.418 1.00 0.00 3 ILE A N 20
ATOM 10203 C CA . ILE A 1 3 ? 9.329 -0.500 -1.659 1.00 0.00 3 ILE A CA 20
ATOM 10204 C C . ILE A 1 3 ? 10.113 -0.729 -0.371 1.00 0.00 3 ILE A C 20
ATOM 10205 O O . ILE A 1 3 ? 10.592 0.218 0.253 1.00 0.00 3 ILE A O 20
ATOM 10221 N N . ALA A 1 4 ? 10.241 -1.992 0.021 1.00 0.00 4 ALA A N 20
ATOM 10222 C CA . ALA A 1 4 ? 10.970 -2.346 1.233 1.00 0.00 4 ALA A CA 20
ATOM 10223 C C . ALA A 1 4 ? 12.476 -2.307 0.998 1.00 0.00 4 ALA A C 20
ATOM 10224 O O . ALA A 1 4 ? 12.935 -2.184 -0.137 1.00 0.00 4 ALA A O 20
ATOM 10231 N N . LYS A 1 5 ? 13.241 -2.411 2.080 1.00 0.00 5 LYS A N 20
ATOM 10232 C CA . LYS A 1 5 ? 14.696 -2.388 1.993 1.00 0.00 5 LYS A CA 20
ATOM 10233 C C . LYS A 1 5 ? 15.231 -3.713 1.459 1.00 0.00 5 LYS A C 20
ATOM 10234 O O . LYS A 1 5 ? 15.897 -4.458 2.176 1.00 0.00 5 LYS A O 20
ATOM 10253 N N . ASN A 1 6 ? 14.934 -3.999 0.195 1.00 0.00 6 ASN A N 20
ATOM 10254 C CA . ASN A 1 6 ? 15.386 -5.235 -0.435 1.00 0.00 6 ASN A CA 20
ATOM 10255 C C . ASN A 1 6 ? 14.905 -5.315 -1.880 1.00 0.00 6 ASN A C 20
ATOM 10256 O O . ASN A 1 6 ? 15.553 -5.929 -2.729 1.00 0.00 6 ASN A O 20
ATOM 10267 N N . LYS A 1 7 ? 13.765 -4.691 -2.155 1.00 0.00 7 LYS A N 20
ATOM 10268 C CA . LYS A 1 7 ? 13.196 -4.689 -3.497 1.00 0.00 7 LYS A CA 20
ATOM 10269 C C . LYS A 1 7 ? 13.785 -3.559 -4.336 1.00 0.00 7 LYS A C 20
ATOM 10270 O O . LYS A 1 7 ? 14.087 -2.484 -3.820 1.00 0.00 7 LYS A O 20
ATOM 10289 N N . GLU A 1 8 ? 13.945 -3.811 -5.631 1.00 0.00 8 GLU A N 20
ATOM 10290 C CA . GLU A 1 8 ? 14.497 -2.814 -6.541 1.00 0.00 8 GLU A CA 20
ATOM 10291 C C . GLU A 1 8 ? 13.565 -1.611 -6.659 1.00 0.00 8 GLU A C 20
ATOM 10292 O O . GLU A 1 8 ? 12.347 -1.741 -6.538 1.00 0.00 8 GLU A O 20
ATOM 10304 N N . CYS A 1 9 ? 14.147 -0.440 -6.897 1.00 0.00 9 CYS A N 20
ATOM 10305 C CA . CYS A 1 9 ? 13.372 0.787 -7.031 1.00 0.00 9 CYS A CA 20
ATOM 10306 C C . CYS A 1 9 ? 14.079 1.780 -7.949 1.00 0.00 9 CYS A C 20
ATOM 10307 O O . CYS A 1 9 ? 15.298 1.942 -7.883 1.00 0.00 9 CYS A O 20
ATOM 10314 N N . ALA A 1 10 ? 13.306 2.442 -8.803 1.00 0.00 10 ALA A N 20
ATOM 10315 C CA . ALA A 1 10 ? 13.858 3.421 -9.732 1.00 0.00 10 ALA A CA 20
ATOM 10316 C C . ALA A 1 10 ? 13.734 4.836 -9.177 1.00 0.00 10 ALA A C 20
ATOM 10317 O O . ALA A 1 10 ? 12.779 5.152 -8.468 1.00 0.00 10 ALA A O 20
ATOM 10324 N N . TRP A 1 11 ? 14.704 5.681 -9.503 1.00 0.00 11 TRP A N 20
ATOM 10325 C CA . TRP A 1 11 ? 14.703 7.063 -9.036 1.00 0.00 11 TRP A CA 20
ATOM 10326 C C . TRP A 1 11 ? 13.473 7.808 -9.541 1.00 0.00 11 TRP A C 20
ATOM 10327 O O . TRP A 1 11 ? 13.121 8.868 -9.024 1.00 0.00 11 TRP A O 20
ATOM 10348 N N . PHE A 1 12 ? 12.822 7.246 -10.555 1.00 0.00 12 PHE A N 20
ATOM 10349 C CA . PHE A 1 12 ? 11.630 7.859 -11.131 1.00 0.00 12 PHE A CA 20
ATOM 10350 C C . PHE A 1 12 ? 10.514 6.831 -11.292 1.00 0.00 12 PHE A C 20
ATOM 10351 O O . PHE A 1 12 ? 9.623 6.992 -12.126 1.00 0.00 12 PHE A O 20
ATOM 10368 N N . SER A 1 13 ? 10.571 5.774 -10.488 1.00 0.00 13 SER A N 20
ATOM 10369 C CA . SER A 1 13 ? 9.568 4.717 -10.544 1.00 0.00 13 SER A CA 20
ATOM 10370 C C . SER A 1 13 ? 8.185 5.262 -10.203 1.00 0.00 13 SER A C 20
ATOM 10371 O O . SER A 1 13 ? 7.168 4.633 -10.493 1.00 0.00 13 SER A O 20
ATOM 10379 N N . GLY A 1 14 ? 8.155 6.439 -9.584 1.00 0.00 14 GLY A N 20
ATOM 10380 C CA . GLY A 1 14 ? 6.892 7.050 -9.213 1.00 0.00 14 GLY A CA 20
ATOM 10381 C C . GLY A 1 14 ? 6.454 6.671 -7.812 1.00 0.00 14 GLY A C 20
ATOM 10382 O O . GLY A 1 14 ? 5.647 7.368 -7.198 1.00 0.00 14 GLY A O 20
ATOM 10386 N N . GLU A 1 15 ? 6.986 5.563 -7.307 1.00 0.00 15 GLU A N 20
ATOM 10387 C CA . GLU A 1 15 ? 6.642 5.092 -5.970 1.00 0.00 15 GLU A CA 20
ATOM 10388 C C . GLU A 1 15 ? 7.729 5.464 -4.966 1.00 0.00 15 GLU A C 20
ATOM 10389 O O . GLU A 1 15 ? 8.759 6.032 -5.332 1.00 0.00 15 GLU A O 20
ATOM 10401 N N . TRP A 1 16 ? 7.492 5.141 -3.700 1.00 0.00 16 TRP A N 20
ATOM 10402 C CA . TRP A 1 16 ? 8.451 5.441 -2.642 1.00 0.00 16 TRP A CA 20
ATOM 10403 C C . TRP A 1 16 ? 8.672 4.227 -1.747 1.00 0.00 16 TRP A C 20
ATOM 10404 O O . TRP A 1 16 ? 7.807 3.357 -1.639 1.00 0.00 16 TRP A O 20
ATOM 10425 N N . CYS A 1 17 ? 9.834 4.174 -1.106 1.00 0.00 17 CYS A N 20
ATOM 10426 C CA . CYS A 1 17 ? 10.170 3.066 -0.219 1.00 0.00 17 CYS A CA 20
ATOM 10427 C C . CYS A 1 17 ? 9.363 3.141 1.074 1.00 0.00 17 CYS A C 20
ATOM 10428 O O . CYS A 1 17 ? 8.790 4.181 1.402 1.00 0.00 17 CYS A O 20
ATOM 10435 N N . CYS A 1 18 ? 9.324 2.033 1.805 1.00 0.00 18 CYS A N 20
ATOM 10436 C CA . CYS A 1 18 ? 8.588 1.971 3.062 1.00 0.00 18 CYS A CA 20
ATOM 10437 C C . CYS A 1 18 ? 9.296 2.778 4.147 1.00 0.00 18 CYS A C 20
ATOM 10438 O O . CYS A 1 18 ? 10.429 3.223 3.964 1.00 0.00 18 CYS A O 20
ATOM 10445 N N . GLY A 1 19 ? 8.620 2.963 5.276 1.00 0.00 19 GLY A N 20
ATOM 10446 C CA . GLY A 1 19 ? 9.199 3.716 6.373 1.00 0.00 19 GLY A CA 20
ATOM 10447 C C . GLY A 1 19 ? 9.718 5.071 5.936 1.00 0.00 19 GLY A C 20
ATOM 10448 O O . GLY A 1 19 ? 8.939 5.974 5.633 1.00 0.00 19 GLY A O 20
ATOM 10452 N N . ALA A 1 20 ? 11.039 5.214 5.903 1.00 0.00 20 ALA A N 20
ATOM 10453 C CA . ALA A 1 20 ? 11.662 6.469 5.499 1.00 0.00 20 ALA A CA 20
ATOM 10454 C C . ALA A 1 20 ? 13.022 6.224 4.854 1.00 0.00 20 ALA A C 20
ATOM 10455 O O . ALA A 1 20 ? 13.960 6.999 5.045 1.00 0.00 20 ALA A O 20
ATOM 10462 N N . LEU A 1 21 ? 13.124 5.141 4.091 1.00 0.00 21 LEU A N 20
ATOM 10463 C CA . LEU A 1 21 ? 14.371 4.793 3.418 1.00 0.00 21 LEU A CA 20
ATOM 10464 C C . LEU A 1 21 ? 14.362 5.277 1.972 1.00 0.00 21 LEU A C 20
ATOM 10465 O O . LEU A 1 21 ? 13.303 5.523 1.395 1.00 0.00 21 LEU A O 20
ATOM 10481 N N . SER A 1 22 ? 15.550 5.410 1.391 1.00 0.00 22 SER A N 20
ATOM 10482 C CA . SER A 1 22 ? 15.680 5.866 0.012 1.00 0.00 22 SER A CA 20
ATOM 10483 C C . SER A 1 22 ? 16.174 4.738 -0.889 1.00 0.00 22 SER A C 20
ATOM 10484 O O . SER A 1 22 ? 16.298 3.591 -0.457 1.00 0.00 22 SER A O 20
ATOM 10492 N N . CYS A 1 23 ? 16.455 5.072 -2.144 1.00 0.00 23 CYS A N 20
ATOM 10493 C CA . CYS A 1 23 ? 16.935 4.089 -3.108 1.00 0.00 23 CYS A CA 20
ATOM 10494 C C . CYS A 1 23 ? 18.454 4.156 -3.242 1.00 0.00 23 CYS A C 20
ATOM 10495 O O . CYS A 1 23 ? 19.010 5.186 -3.622 1.00 0.00 23 CYS A O 20
ATOM 10502 N N . LYS A 1 24 ? 19.119 3.050 -2.928 1.00 0.00 24 LYS A N 20
ATOM 10503 C CA . LYS A 1 24 ? 20.573 2.980 -3.014 1.00 0.00 24 LYS A CA 20
ATOM 10504 C C . LYS A 1 24 ? 21.009 1.852 -3.944 1.00 0.00 24 LYS A C 20
ATOM 10505 O O . LYS A 1 24 ? 20.300 0.860 -4.107 1.00 0.00 24 LYS A O 20
ATOM 10524 N N . TYR A 1 25 ? 22.181 2.011 -4.550 1.00 0.00 25 TYR A N 20
ATOM 10525 C CA . TYR A 1 25 ? 22.711 1.007 -5.464 1.00 0.00 25 TYR A CA 20
ATOM 10526 C C . TYR A 1 25 ? 23.357 -0.142 -4.696 1.00 0.00 25 TYR A C 20
ATOM 10527 O O . TYR A 1 25 ? 24.182 0.076 -3.808 1.00 0.00 25 TYR A O 20
ATOM 10545 N N . SER A 1 26 ? 22.976 -1.367 -5.044 1.00 0.00 26 SER A N 20
ATOM 10546 C CA . SER A 1 26 ? 23.515 -2.551 -4.387 1.00 0.00 26 SER A CA 20
ATOM 10547 C C . SER A 1 26 ? 24.428 -3.329 -5.330 1.00 0.00 26 SER A C 20
ATOM 10548 O O . SER A 1 26 ? 23.961 -4.108 -6.161 1.00 0.00 26 SER A O 20
ATOM 10556 N N . ILE A 1 27 ? 25.732 -3.111 -5.195 1.00 0.00 27 ILE A N 20
ATOM 10557 C CA . ILE A 1 27 ? 26.711 -3.791 -6.034 1.00 0.00 27 ILE A CA 20
ATOM 10558 C C . ILE A 1 27 ? 26.547 -5.305 -5.952 1.00 0.00 27 ILE A C 20
ATOM 10559 O O . ILE A 1 27 ? 26.560 -5.998 -6.970 1.00 0.00 27 ILE A O 20
ATOM 10575 N N . LYS A 1 28 ? 26.392 -5.813 -4.734 1.00 0.00 28 LYS A N 20
ATOM 10576 C CA . LYS A 1 28 ? 26.222 -7.245 -4.518 1.00 0.00 28 LYS A CA 20
ATOM 10577 C C . LYS A 1 28 ? 25.033 -7.778 -5.310 1.00 0.00 28 LYS A C 20
ATOM 10578 O O . LYS A 1 28 ? 25.077 -8.886 -5.844 1.00 0.00 28 LYS A O 20
ATOM 10597 N N . ARG A 1 29 ? 23.972 -6.981 -5.383 1.00 0.00 29 ARG A N 20
ATOM 10598 C CA . ARG A 1 29 ? 22.771 -7.373 -6.111 1.00 0.00 29 ARG A CA 20
ATOM 10599 C C . ARG A 1 29 ? 22.804 -6.842 -7.541 1.00 0.00 29 ARG A C 20
ATOM 10600 O O . ARG A 1 29 ? 21.834 -6.977 -8.286 1.00 0.00 29 ARG A O 20
ATOM 10621 N N . ASN A 1 30 ? 23.927 -6.239 -7.917 1.00 0.00 30 ASN A N 20
ATOM 10622 C CA . ASN A 1 30 ? 24.086 -5.687 -9.257 1.00 0.00 30 ASN A CA 20
ATOM 10623 C C . ASN A 1 30 ? 22.818 -4.964 -9.702 1.00 0.00 30 ASN A C 20
ATOM 10624 O O . ASN A 1 30 ? 22.449 -5.001 -10.877 1.00 0.00 30 ASN A O 20
ATOM 10635 N N . LEU A 1 31 ? 22.157 -4.307 -8.757 1.00 0.00 31 LEU A N 20
ATOM 10636 C CA . LEU A 1 31 ? 20.930 -3.574 -9.051 1.00 0.00 31 LEU A CA 20
ATOM 10637 C C . LEU A 1 31 ? 20.754 -2.401 -8.091 1.00 0.00 31 LEU A C 20
ATOM 10638 O O . LEU A 1 31 ? 21.666 -2.057 -7.339 1.00 0.00 31 LEU A O 20
ATOM 10654 N N . LYS A 1 32 ? 19.573 -1.791 -8.121 1.00 0.00 32 LYS A N 20
ATOM 10655 C CA . LYS A 1 32 ? 19.275 -0.659 -7.252 1.00 0.00 32 LYS A CA 20
ATOM 10656 C C . LYS A 1 32 ? 18.036 -0.934 -6.406 1.00 0.00 32 LYS A C 20
ATOM 10657 O O . LYS A 1 32 ? 16.920 -0.995 -6.924 1.00 0.00 32 LYS A O 20
ATOM 10676 N N . ILE A 1 33 ? 18.239 -1.099 -5.103 1.00 0.00 33 ILE A N 20
ATOM 10677 C CA . ILE A 1 33 ? 17.138 -1.365 -4.186 1.00 0.00 33 ILE A CA 20
ATOM 10678 C C . ILE A 1 33 ? 17.138 -0.376 -3.026 1.00 0.00 33 ILE A C 20
ATOM 10679 O O . ILE A 1 33 ? 18.075 0.406 -2.862 1.00 0.00 33 ILE A O 20
ATOM 10695 N N . CYS A 1 34 ? 16.080 -0.416 -2.222 1.00 0.00 34 CYS A N 20
ATOM 10696 C CA . CYS A 1 34 ? 15.957 0.476 -1.076 1.00 0.00 34 CYS A CA 20
ATOM 10697 C C . CYS A 1 34 ? 16.661 -0.108 0.146 1.00 0.00 34 CYS A C 20
ATOM 10698 O O . CYS A 1 34 ? 16.908 -1.312 0.217 1.00 0.00 34 CYS A O 20
ATOM 10705 N N . VAL A 1 35 ? 16.983 0.755 1.105 1.00 0.00 35 VAL A N 20
ATOM 10706 C CA . VAL A 1 35 ? 17.658 0.326 2.324 1.00 0.00 35 VAL A CA 20
ATOM 10707 C C . VAL A 1 35 ? 17.271 1.208 3.506 1.00 0.00 35 VAL A C 20
ATOM 10708 O O . VAL A 1 35 ? 17.849 2.275 3.712 1.00 0.00 35 VAL A O 20
#

Radius of gyration: 8.65 Å; Cα contacts (8 Å, |Δi|>4): 65; chains: 1; bounding box: 24×15×18 Å